Protein AF-A0A0R3R2V9-F1 (afdb_monomer)

Solvent-accessible surface area (backbone atoms only — not comparable to full-atom values): 32452 Å² total; per-residue (Å²): 130,62,84,81,76,45,90,43,49,65,61,46,53,52,48,52,50,51,49,52,53,51,49,54,54,50,53,54,32,54,76,69,69,54,82,65,59,82,76,90,68,92,75,73,75,69,51,80,73,51,48,57,54,52,48,52,54,52,50,53,51,50,50,53,50,53,50,48,53,53,50,52,52,50,51,50,53,52,46,53,54,47,51,51,50,46,53,44,50,54,53,51,55,63,58,67,39,72,75,44,55,52,50,55,49,46,69,74,56,69,76,78,72,93,76,80,95,65,68,68,64,60,55,58,65,60,57,72,78,58,92,70,92,81,94,82,87,69,77,73,64,64,62,56,73,53,74,74,41,65,49,38,32,41,31,49,50,89,49,46,67,57,50,55,52,48,50,43,72,76,53,42,90,56,51,51,77,49,76,45,85,48,80,65,84,84,46,89,90,46,72,87,57,78,60,35,24,34,37,39,37,39,41,72,57,71,72,54,51,56,51,52,53,52,54,39,50,74,69,69,31,51,71,54,90,73,82,68,59,76,68,58,51,54,55,50,47,55,54,45,51,53,52,49,53,50,50,51,52,50,52,52,50,52,50,51,52,50,52,53,51,45,52,59,46,32,67,46,46,55,58,50,50,54,33,50,53,49,49,46,52,51,44,56,52,59,58,70,37,46,70,43,96,84,68,80,50,78,48,73,92,78,93,70,62,80,89,50,47,65,62,51,48,54,51,48,52,56,49,27,60,69,30,48,84,69,80,41,85,77,86,89,80,90,78,90,71,90,70,85,66,82,70,83,80,95,63,50,88,74,50,42,47,45,40,50,59,47,47,70,77,51,76,72,59,71,92,52,80,73,62,36,81,54,46,63,52,54,50,28,45,55,49,6,68,76,51,39,26,26,47,64,13,49,52,41,26,52,56,22,48,50,56,63,76,40,52,93,75,64,82,68,88,50,71,70,60,38,52,52,61,63,39,29,71,56,43,31,45,26,10,53,34,3,29,53,36,0,47,41,58,27,27,42,81,93,40,52,66,77,85,84,61,66,40,63,52,82,74,70,61,67,76,69,63,70,71,52,66,91,88,66,90,75,91,80,82,76,54,67,86,68,18,42,43,75,88,75,40,74,53,93,70,43,46,53,40,65,48,76,77,41,87,68,32,61,68,54,51,51,55,51,51,55,53,51,53,52,53,54,50,52,53,53,53,54,50,51,52,51,53,52,51,53,46,50,53,52,53,53,52,49,52,52,53,54,57,54,62,73,75,109

Secondary structure (DSSP, 8-state):
--GGGSTTHHHHHHHHHHHHHHHHHHHHHHHTT---PPP-S-PPPPPHHHHHHHHHHHHHHHHHHHHHHHHHHHHHHHHHHHHHHHHHHHHHHHHTSHHHHHHHHHHHHTT-S--SSSHHHHHHHHTTSS-------STTTTTTSSSSSEEEEEEEHHHHHHHHHHHHHHHGGGEEEEEEEE--TT-TTSTTSPPEEEEEEEESSHHHHHHHHHHHHHTTPEEE---S-HHHHHHHHHHHHHHHHHHHHHHHHHHHHHHHHHHHHHHHHHHHHHHHHHHHHHHHHHTTSEEPTTSS-EE------GGGHHHHHHHHHHHHHHHHTTT-----------SPPPP-----TTHHHHHHHHHHH-PPPTTPPPSHHHHHHHHHHHHHHHT--HHHHHHHHHHHHHHHHTTTT----SHHHHHHHHTHHHHHHHHHHHHHHHHHHT-BTTB---SS--SB---S-HHHHHTS-TT--------HHHHB-TTT-S-SSSS-THHHH-TTHHHHHHHHHHHHHHHHHHHHHHHHHHHHHHHHHHHHHHHHHHHHHT--

Foldseek 3Di:
DPLVPFDLVVVLVVLVVLVVLLVVLVVVLVVVVNDQDADPDDFDADDPVVSVVLVVVSVVLSVLLVVLVVVLVVLLVVLVVLVQVLVQLVVVLVCPPPVNVVVVVCLLVVPPPDDDDDVVVVVVVVVVVDDDDDDDPDPLPVVLPPQAFKWKWKAFPVCVVVLVVVLCVPVPSQKDKDKAWDDPPPDPSCPPPGTMIMMMMGGPDDVSVVVSVVSCVVRVIGIDRDRDDSVVSVVVSVVSVVVSVVSVVVSVVSVVVSVVSSNVCSHCSNVSVVNSVSSSVVSVQQSQWDADPVNPDTHDDDDDDPVCVVVVVVVQVVVQVVCVVVVDHDDDDDDDDPDFGADDDDDDLLLVLLQVVQPVVHGDGPPADDCSVVCLQLVLLVLLLVLQALAVLQVLLVVLVVLVVCVVPDDDPDPVVVVCSSCSSSSNSNSVNSNVSNQQQQHHPLAHDQDPHAQFDDQDDPVVVVPDDPPDDDQDDDDCVRGGNPPVDHDPGHHGRVLSVHPCNCVVVVVVSVVVVVVSVVVVVVVVVVSVVVRVVVVVVVVVVVVVVVVD

Nearest PDB structures (foldseek):
  6xbw-assembly1_a  TM=8.983E-01  e=9.055E-33  Bos taurus
  7uzi-assembly1_a  TM=8.708E-01  e=1.058E-32  Rattus norvegicus
  7tap-assembly1_A  TM=7.028E-01  e=4.493E-29  Saccharomyces cerevisiae
  8eas-assembly1_a  TM=6.830E-01  e=5.250E-29  Saccharomyces cerevisiae
  8eau-assembly1_a  TM=6.885E-01  e=1.181E-27  Saccharomyces cerevisiae

Sequence (552 aa):
MSSLQRRFVGDLKRCDLLAQKLKFIEEQILADSIPIPRLNEFVPAPRPSEMNTLETEIEEIEEQLLENNKNMKNLMNNYAQLNECMQCINKVQQLLTDGQRQQARQSLLGMENPTSGIGAIRRKLTNVMIGRKDSIIPDRMSSIFSGENFVAGIVERCHSTALERLLWRTCGLNVFVRTVTIDFSEDPLLNDITPKDVFMVFFSGAVLGLRVRKICKCYQAKIYDYKDPANNRVLHVTSLFGRVAEIKSIIEETRKYRNTLLRAAAFKAHEWDIKLQKMTAIFMVMNMCNVDITQRYLIAECWIPTADIIRVRKNFDKTGMLAQEKNGYVFLCQIETNKVPPTYFRVNKFTKIFQSIVNSYSIATYREINPAPWTMITFPFLFAVMFGDAGHGLIMFFVALAFILFENKIKIDDEIMGSFYCGRYIILLMGLFSIYTGFIYNDFYSRSMNLFGSSWYNPYKSSLLELTPVDMQFDLILPPQYAYDRDKGPYVFGLDPVWNLAENRLTFTNSMKMKASIVFGIIQMTFGVILSLMNYLFVSVLLVVISFQKKQ

Structure (mmCIF, N/CA/C/O backbone):
data_AF-A0A0R3R2V9-F1
#
_entry.id   AF-A0A0R3R2V9-F1
#
loop_
_atom_site.group_PDB
_atom_site.id
_atom_site.type_symbol
_atom_site.label_atom_id
_atom_site.label_alt_id
_atom_site.label_comp_id
_atom_site.label_asym_id
_atom_site.label_entity_id
_atom_site.label_seq_id
_atom_site.pdbx_PDB_ins_code
_atom_site.Cartn_x
_atom_site.Cartn_y
_atom_site.Cartn_z
_atom_site.occupancy
_atom_site.B_iso_or_equiv
_atom_site.auth_seq_id
_atom_site.auth_comp_id
_atom_site.auth_asym_id
_atom_site.auth_atom_id
_atom_site.pdbx_PDB_model_num
ATOM 1 N N . MET A 1 1 ? 17.835 -20.955 20.174 1.00 51.53 1 MET A N 1
ATOM 2 C CA . MET A 1 1 ? 16.932 -20.479 21.245 1.00 51.53 1 MET A CA 1
ATOM 3 C C . MET A 1 1 ? 15.530 -20.372 20.679 1.00 51.53 1 MET A C 1
ATOM 5 O O . MET A 1 1 ? 15.382 -19.801 19.602 1.00 51.53 1 MET A O 1
ATOM 9 N N . SER A 1 2 ? 14.536 -20.943 21.362 1.00 60.84 2 SER A N 1
ATOM 10 C CA . SER A 1 2 ? 13.123 -20.785 20.987 1.00 60.84 2 SER A CA 1
ATOM 11 C C . SER A 1 2 ? 12.747 -19.295 20.987 1.00 60.84 2 SER A C 1
ATOM 13 O O . SER A 1 2 ? 13.273 -18.535 21.803 1.00 60.84 2 SER A O 1
ATOM 15 N N . SER A 1 3 ? 11.864 -18.859 20.082 1.00 62.09 3 SER A N 1
ATOM 16 C CA . SER A 1 3 ? 11.420 -17.457 19.963 1.00 62.09 3 SER A CA 1
ATOM 17 C C . SER A 1 3 ? 10.875 -16.884 21.278 1.00 62.09 3 SER A C 1
ATOM 19 O O . SER A 1 3 ? 10.997 -15.687 21.509 1.00 62.09 3 SER A O 1
ATOM 21 N N . LEU A 1 4 ? 10.353 -17.743 22.161 1.00 65.06 4 LEU A N 1
ATOM 22 C CA . LEU A 1 4 ? 9.790 -17.394 23.470 1.00 65.06 4 LEU A CA 1
ATOM 23 C C . LEU A 1 4 ? 10.829 -17.231 24.593 1.00 65.06 4 LEU A C 1
ATOM 25 O O . LEU A 1 4 ? 10.507 -16.660 25.627 1.00 65.06 4 LEU A O 1
ATOM 29 N N . GLN A 1 5 ? 12.058 -17.726 24.416 1.00 73.00 5 GLN A N 1
ATOM 30 C CA . GLN A 1 5 ? 13.110 -17.680 25.448 1.00 73.00 5 GLN A CA 1
ATOM 31 C C . GLN A 1 5 ? 13.944 -16.395 25.403 1.00 73.00 5 GLN A C 1
ATOM 33 O O . GLN A 1 5 ? 14.889 -16.239 26.174 1.00 73.00 5 GLN A O 1
ATOM 38 N N . ARG A 1 6 ? 13.648 -15.488 24.469 1.00 78.19 6 ARG A N 1
ATOM 39 C CA . ARG A 1 6 ? 14.423 -14.263 24.306 1.00 78.19 6 ARG A CA 1
ATOM 40 C C . ARG A 1 6 ? 13.959 -13.176 25.284 1.00 78.19 6 ARG A C 1
ATOM 42 O O . ARG A 1 6 ? 12.784 -13.092 25.629 1.00 78.19 6 ARG A O 1
ATOM 49 N N . ARG A 1 7 ? 14.893 -12.319 25.707 1.00 79.25 7 ARG A N 1
ATOM 50 C CA . ARG A 1 7 ? 14.717 -11.362 26.816 1.00 79.25 7 ARG A CA 1
ATOM 51 C C . ARG A 1 7 ? 13.578 -10.354 26.610 1.00 79.25 7 ARG A C 1
ATOM 53 O O . ARG A 1 7 ? 12.841 -10.089 27.549 1.00 79.25 7 ARG A O 1
ATOM 60 N N . PHE A 1 8 ? 13.419 -9.821 25.398 1.00 83.88 8 PHE A N 1
ATOM 61 C CA . PHE A 1 8 ? 12.494 -8.712 25.102 1.00 83.88 8 PHE A CA 1
ATOM 62 C C . PHE A 1 8 ? 11.104 -9.163 24.619 1.00 83.88 8 PHE A C 1
ATOM 64 O O . PHE A 1 8 ? 10.325 -8.364 24.107 1.00 83.88 8 PHE A O 1
ATOM 71 N N . VAL A 1 9 ? 10.764 -10.448 24.763 1.00 86.56 9 VAL A N 1
ATOM 72 C CA . VAL A 1 9 ? 9.454 -10.976 24.336 1.00 86.56 9 VAL A CA 1
ATOM 73 C C . VAL A 1 9 ? 8.310 -10.409 25.183 1.00 86.56 9 VAL A C 1
ATOM 75 O O . VAL A 1 9 ? 7.215 -10.214 24.664 1.00 86.56 9 VAL A O 1
ATOM 78 N N . GLY A 1 10 ? 8.552 -10.125 26.468 1.00 87.25 10 GLY A N 1
ATOM 79 C CA . GLY A 1 10 ? 7.560 -9.488 27.342 1.00 87.25 10 GLY A CA 1
ATOM 80 C C . GLY A 1 10 ? 7.179 -8.087 26.860 1.00 87.25 10 GLY A C 1
ATOM 81 O O . GLY A 1 10 ? 5.995 -7.793 26.720 1.00 87.25 10 GLY A O 1
ATOM 82 N N . ASP A 1 11 ? 8.178 -7.272 26.517 1.00 87.06 11 ASP A N 1
ATOM 83 C CA . ASP A 1 11 ? 7.966 -5.911 26.011 1.00 87.06 11 ASP A CA 1
ATOM 84 C C . ASP A 1 11 ? 7.275 -5.911 24.642 1.00 87.06 11 ASP A C 1
ATOM 86 O O . ASP A 1 11 ? 6.386 -5.100 24.404 1.00 87.06 11 ASP A O 1
ATOM 90 N N . LEU A 1 12 ? 7.610 -6.867 23.765 1.00 88.75 12 LEU A N 1
ATOM 91 C CA . LEU A 1 12 ? 6.910 -7.043 22.487 1.00 88.75 12 LEU A CA 1
ATOM 92 C C . LEU A 1 12 ? 5.427 -7.366 22.688 1.00 88.75 12 LEU A C 1
ATOM 94 O O . LEU A 1 12 ? 4.582 -6.724 22.077 1.00 88.75 12 LEU A O 1
ATOM 98 N N . LYS A 1 13 ? 5.100 -8.295 23.597 1.00 90.00 13 LYS A N 1
ATOM 99 C CA . LYS A 1 13 ? 3.700 -8.600 23.934 1.00 90.00 13 LYS A CA 1
ATOM 100 C C . LYS A 1 13 ? 2.969 -7.382 24.495 1.00 90.00 13 LYS A C 1
ATOM 102 O O . LYS A 1 13 ? 1.797 -7.191 24.197 1.00 90.00 13 LYS A O 1
ATOM 107 N N . ARG A 1 14 ? 3.653 -6.562 25.296 1.00 90.06 14 ARG A N 1
ATOM 108 C CA . ARG A 1 14 ? 3.109 -5.312 25.841 1.00 90.06 14 ARG A CA 1
ATOM 109 C C . ARG A 1 14 ? 2.791 -4.316 24.719 1.00 90.06 14 ARG A C 1
ATOM 111 O O . ARG A 1 14 ? 1.685 -3.791 24.678 1.00 90.06 14 ARG A O 1
ATOM 118 N N . CYS A 1 15 ? 3.696 -4.138 23.754 1.00 89.75 15 CYS A N 1
ATOM 119 C CA . CYS A 1 15 ? 3.435 -3.333 22.557 1.00 89.75 15 CYS A CA 1
ATOM 120 C C . CYS A 1 15 ? 2.282 -3.891 21.704 1.00 89.75 15 CYS A C 1
ATOM 122 O O . CYS A 1 15 ? 1.448 -3.118 21.241 1.00 89.75 15 CYS A O 1
ATOM 124 N N . ASP A 1 16 ? 2.193 -5.213 21.532 1.00 90.69 16 ASP A N 1
ATOM 125 C CA . ASP A 1 16 ? 1.102 -5.848 20.782 1.00 90.69 16 ASP A CA 1
ATOM 126 C C . ASP A 1 16 ? -0.261 -5.633 21.462 1.00 90.69 16 ASP A C 1
ATOM 128 O O . ASP A 1 16 ? -1.253 -5.363 20.784 1.00 90.69 16 ASP A O 1
ATOM 132 N N . LEU A 1 17 ? -0.320 -5.705 22.798 1.00 92.25 17 LEU A N 1
ATOM 133 C CA . LEU A 1 17 ? -1.529 -5.390 23.565 1.00 92.25 17 LEU A CA 1
ATOM 134 C C . LEU A 1 17 ? -1.930 -3.923 23.388 1.00 92.25 17 LEU A C 1
ATOM 136 O O . LEU A 1 17 ? -3.086 -3.645 23.083 1.00 92.25 17 LEU A O 1
ATOM 140 N N . LEU A 1 18 ? -0.981 -2.990 23.492 1.00 91.75 18 LEU A N 1
ATOM 141 C CA . LEU A 1 18 ? -1.240 -1.572 23.221 1.00 91.75 18 LEU A CA 1
ATOM 142 C C . LEU A 1 18 ? -1.734 -1.339 21.788 1.00 91.75 18 LEU A C 1
ATOM 144 O O . LEU A 1 18 ? -2.620 -0.516 21.576 1.00 91.75 18 LEU A O 1
ATOM 148 N N . ALA A 1 19 ? -1.225 -2.094 20.811 1.00 91.62 19 ALA A N 1
ATOM 149 C CA . ALA A 1 19 ? -1.666 -1.992 19.421 1.00 91.62 19 ALA A CA 1
ATOM 150 C C . ALA A 1 19 ? -3.114 -2.467 19.256 1.00 91.62 19 ALA A C 1
ATOM 152 O O . ALA A 1 19 ? -3.874 -1.876 18.494 1.00 91.62 19 ALA A O 1
ATOM 153 N N . GLN A 1 20 ? -3.516 -3.518 19.977 1.00 93.44 20 GLN A N 1
ATOM 154 C CA . GLN A 1 20 ? -4.905 -3.985 19.995 1.00 93.44 20 GLN A CA 1
ATOM 155 C C . GLN A 1 20 ? -5.839 -2.951 20.631 1.00 93.44 20 GLN A C 1
ATOM 157 O O . GLN A 1 20 ? -6.893 -2.663 20.066 1.00 93.44 20 GLN A O 1
ATOM 162 N N . LYS A 1 21 ? -5.430 -2.346 21.753 1.00 93.31 21 LYS A N 1
ATOM 163 C CA . LYS A 1 21 ? -6.182 -1.271 22.421 1.00 93.31 21 LYS A CA 1
ATOM 164 C C . LYS A 1 21 ? -6.343 -0.049 21.518 1.00 93.31 21 LYS A C 1
ATOM 166 O O . LYS A 1 21 ? -7.442 0.480 21.377 1.00 93.31 21 LYS A O 1
ATOM 171 N N . LEU A 1 22 ? -5.269 0.358 20.840 1.00 92.62 22 LEU A N 1
ATOM 172 C CA . LEU A 1 22 ? -5.303 1.477 19.901 1.00 92.62 22 LEU A CA 1
ATOM 173 C C . LEU A 1 22 ? -6.225 1.193 18.708 1.00 92.62 22 LEU A C 1
ATOM 175 O O . LEU A 1 22 ? -7.034 2.048 18.362 1.00 92.62 22 LEU A O 1
ATOM 179 N N . LYS A 1 23 ? -6.179 -0.020 18.140 1.00 92.19 23 LYS A N 1
ATOM 180 C CA . LYS A 1 23 ? -7.109 -0.441 17.077 1.00 92.19 23 LYS A CA 1
ATOM 181 C C . LYS A 1 23 ? -8.566 -0.377 17.523 1.00 92.19 23 LYS A C 1
ATOM 183 O O . LYS A 1 23 ? -9.397 0.124 16.777 1.00 92.19 23 LYS A O 1
ATOM 188 N N . PHE A 1 24 ? -8.872 -0.827 18.740 1.00 93.19 24 PHE A N 1
ATOM 189 C CA . PHE A 1 24 ? -10.219 -0.700 19.297 1.00 93.19 24 PHE A CA 1
ATOM 190 C C . PHE A 1 24 ? -10.663 0.771 19.375 1.00 93.19 24 PHE A C 1
ATOM 192 O O . PHE A 1 24 ? -11.779 1.099 18.975 1.00 93.19 24 PHE A O 1
ATOM 199 N N . ILE A 1 25 ? -9.790 1.674 19.832 1.00 91.31 25 ILE A N 1
ATOM 200 C CA . ILE A 1 25 ? -10.078 3.117 19.875 1.00 91.31 25 ILE A CA 1
ATOM 201 C C . ILE A 1 25 ? -10.309 3.671 18.458 1.00 91.31 25 ILE A C 1
ATOM 203 O O . ILE A 1 25 ? -11.273 4.405 18.242 1.00 91.31 25 ILE A O 1
ATOM 207 N N . GLU A 1 26 ? -9.479 3.302 17.480 1.00 90.62 26 GLU A N 1
ATOM 208 C CA . GLU A 1 26 ? -9.640 3.715 16.079 1.00 90.62 26 GLU A CA 1
ATOM 209 C C . GLU A 1 26 ? -10.959 3.222 15.471 1.00 90.62 26 GLU A C 1
ATOM 211 O O . GLU A 1 26 ? -11.661 3.999 14.823 1.00 90.62 26 GLU A O 1
ATOM 216 N N . GLU A 1 27 ? -11.351 1.972 15.730 1.00 91.06 27 GLU A N 1
ATOM 217 C CA . GLU A 1 27 ? -12.641 1.420 15.304 1.00 91.06 27 GLU A CA 1
ATOM 218 C C . GLU A 1 27 ? -13.821 2.219 15.882 1.00 91.06 27 GLU A C 1
ATOM 220 O O . GLU A 1 27 ? -14.777 2.512 15.162 1.00 91.06 27 GLU A O 1
ATOM 225 N N . GLN A 1 28 ? -13.745 2.639 17.151 1.00 89.25 28 GLN A N 1
ATOM 226 C CA . GLN A 1 28 ? -14.772 3.485 17.777 1.00 89.25 28 GLN A CA 1
ATOM 227 C C . GLN A 1 28 ? -14.829 4.894 17.164 1.00 89.25 28 GLN A C 1
ATOM 229 O O . GLN A 1 28 ? -15.915 5.444 16.977 1.00 89.25 28 GLN A O 1
ATOM 234 N N . ILE A 1 29 ? -13.678 5.481 16.826 1.00 89.19 29 ILE A N 1
ATOM 235 C CA . ILE A 1 29 ? -13.594 6.796 16.171 1.00 89.19 29 ILE A CA 1
ATOM 236 C C . ILE A 1 29 ? -14.201 6.733 14.761 1.00 89.19 29 ILE A C 1
ATOM 238 O O . ILE A 1 29 ? -14.959 7.627 14.369 1.00 89.19 29 ILE A O 1
ATOM 242 N N . LEU A 1 30 ? -13.899 5.666 14.014 1.00 87.12 30 LEU A N 1
ATOM 243 C CA . LEU A 1 30 ? -14.430 5.435 12.670 1.00 87.12 30 LEU A CA 1
ATOM 244 C C . LEU A 1 30 ? -15.937 5.165 12.689 1.00 87.12 30 LEU A C 1
ATOM 246 O O . LEU A 1 30 ? -16.649 5.696 11.836 1.00 87.12 30 LEU A O 1
ATOM 250 N N . ALA A 1 31 ? -16.438 4.418 13.678 1.00 87.44 31 ALA A N 1
ATOM 251 C CA . ALA A 1 31 ? -17.873 4.186 13.860 1.00 87.44 31 ALA A CA 1
ATOM 252 C C . ALA A 1 31 ? -18.663 5.498 14.032 1.00 87.44 31 ALA A C 1
ATOM 254 O O . ALA A 1 31 ? -19.779 5.624 13.532 1.00 87.44 31 ALA A O 1
ATOM 255 N N . ASP A 1 32 ? -18.059 6.503 14.670 1.00 84.69 32 ASP A N 1
ATOM 256 C CA . ASP A 1 32 ? -18.638 7.835 14.865 1.00 84.69 32 ASP A CA 1
ATOM 257 C C . ASP A 1 32 ? -18.359 8.818 13.709 1.00 84.69 32 ASP A C 1
ATOM 259 O O . ASP A 1 32 ? -18.747 9.987 13.783 1.00 84.69 32 ASP A O 1
ATOM 263 N N . SER A 1 33 ? -17.702 8.368 12.632 1.00 85.38 33 SER A N 1
ATOM 264 C CA . SER A 1 33 ? -17.323 9.196 11.473 1.00 85.38 33 SER A CA 1
ATOM 265 C C . SER A 1 33 ? -16.484 10.435 11.835 1.00 85.38 33 SER A C 1
ATOM 267 O O . SER A 1 33 ? -16.573 11.476 11.178 1.00 85.38 33 SER A O 1
ATOM 269 N N . ILE A 1 34 ? -15.659 10.349 12.885 1.00 84.88 34 ILE A N 1
ATOM 270 C CA . ILE A 1 34 ? -14.753 11.433 13.284 1.00 84.88 34 ILE A CA 1
ATOM 271 C C . ILE A 1 34 ? -13.453 11.311 12.467 1.00 84.88 34 ILE A C 1
ATOM 273 O O . ILE A 1 34 ? -12.809 10.262 12.497 1.00 84.88 34 ILE A O 1
ATOM 277 N N . PRO A 1 35 ? -13.021 12.358 11.738 1.00 81.12 35 PRO A N 1
ATOM 278 C CA . PRO A 1 35 ? -11.800 12.286 10.947 1.00 81.12 35 PRO A CA 1
ATOM 279 C C . PRO A 1 35 ? -10.560 12.296 11.848 1.00 81.12 35 PRO A C 1
ATOM 281 O O . PRO A 1 35 ? -10.396 13.186 12.683 1.00 81.12 35 PRO A O 1
ATOM 284 N N . ILE A 1 36 ? -9.653 11.342 11.630 1.00 82.38 36 ILE A N 1
ATOM 285 C CA . ILE A 1 36 ? -8.344 11.301 12.292 1.00 82.38 36 ILE A CA 1
ATOM 286 C C . ILE A 1 36 ? -7.379 12.218 11.516 1.00 82.38 36 ILE A C 1
ATOM 288 O O . ILE A 1 36 ? -7.088 11.943 10.343 1.00 82.38 36 ILE A O 1
ATOM 292 N N . PRO A 1 37 ? -6.881 13.318 12.113 1.00 81.06 37 PRO A N 1
ATOM 293 C CA . PRO A 1 37 ? -5.904 14.180 11.460 1.00 81.06 37 PRO A CA 1
ATOM 294 C C . PRO A 1 37 ? -4.582 13.428 11.265 1.00 81.06 37 PRO A C 1
ATOM 296 O O . PRO A 1 37 ? -4.027 12.854 12.200 1.00 81.06 37 PRO A O 1
ATOM 299 N N . ARG A 1 38 ? -4.048 13.440 10.038 1.00 75.44 38 ARG A N 1
ATOM 300 C CA . ARG A 1 38 ? -2.728 12.856 9.759 1.00 75.44 38 ARG A CA 1
ATOM 301 C C . ARG A 1 38 ? -1.635 13.856 10.111 1.00 75.44 38 ARG A C 1
ATOM 303 O O . ARG A 1 38 ? -1.606 14.959 9.565 1.00 75.44 38 ARG A O 1
ATOM 310 N N . LEU A 1 39 ? -0.716 13.445 10.976 1.00 76.00 39 LEU A N 1
ATOM 311 C CA . LEU A 1 39 ? 0.498 14.200 11.272 1.00 76.00 39 LEU A CA 1
ATOM 312 C C . LEU A 1 39 ? 1.531 13.933 10.173 1.00 76.00 39 LEU A C 1
ATOM 314 O O . LEU A 1 39 ? 1.942 12.794 9.967 1.00 76.00 39 LEU A O 1
ATOM 318 N N . ASN A 1 40 ? 1.963 14.990 9.483 1.00 69.75 40 ASN A N 1
ATOM 319 C CA . ASN A 1 40 ? 3.054 14.923 8.501 1.00 69.75 40 ASN A CA 1
ATOM 320 C C . ASN A 1 40 ? 4.431 15.219 9.126 1.00 69.75 40 ASN A C 1
ATOM 322 O O . ASN A 1 40 ? 5.445 15.211 8.427 1.00 69.75 40 ASN A O 1
ATOM 326 N N . GLU A 1 41 ? 4.474 15.517 10.425 1.00 79.19 41 GLU A N 1
ATOM 327 C CA . GLU A 1 41 ? 5.692 15.891 11.138 1.00 79.19 41 GLU A CA 1
ATOM 328 C C . GLU A 1 41 ? 6.480 14.671 11.628 1.00 79.19 41 GLU A C 1
ATOM 330 O O . GLU A 1 41 ? 5.949 13.581 11.852 1.00 79.19 41 GLU A O 1
ATOM 335 N N . PHE A 1 42 ? 7.790 14.855 11.800 1.00 80.69 42 PHE A N 1
ATOM 336 C CA . PHE A 1 42 ? 8.658 13.808 12.320 1.00 80.69 42 PHE A CA 1
ATOM 337 C C . PHE A 1 42 ? 8.430 13.618 13.825 1.00 80.69 42 PHE A C 1
ATOM 339 O O . PHE A 1 42 ? 8.859 14.433 14.636 1.00 80.69 42 PHE A O 1
ATOM 346 N N . VAL A 1 43 ? 7.823 12.493 14.199 1.00 84.38 43 VAL A N 1
ATOM 347 C CA . VAL A 1 43 ? 7.660 12.101 15.608 1.00 84.38 43 VAL A CA 1
ATOM 348 C C . VAL A 1 43 ? 8.925 11.377 16.094 1.00 84.38 43 VAL A C 1
ATOM 350 O O . VAL A 1 43 ? 9.307 10.380 15.476 1.00 84.38 43 VAL A O 1
ATOM 353 N N . PRO A 1 44 ? 9.613 11.804 17.166 1.00 83.50 44 PRO A N 1
ATOM 354 C CA . PRO A 1 44 ? 10.766 11.075 17.699 1.00 83.50 44 PRO A CA 1
ATOM 355 C C . PRO A 1 44 ? 10.359 9.714 18.292 1.00 83.50 44 PRO A C 1
ATOM 357 O O . PRO A 1 44 ? 9.207 9.498 18.661 1.00 83.50 44 PRO A O 1
ATOM 360 N N . ALA A 1 45 ? 11.302 8.768 18.361 1.00 82.38 45 ALA A N 1
ATOM 361 C CA . ALA A 1 45 ? 11.048 7.485 19.018 1.00 82.38 45 ALA A CA 1
ATOM 362 C C . ALA A 1 45 ? 10.888 7.689 20.540 1.00 82.38 45 ALA A C 1
ATOM 364 O O . ALA A 1 45 ? 11.691 8.430 21.117 1.00 82.38 45 ALA A O 1
ATOM 365 N N . PRO A 1 46 ? 9.892 7.046 21.180 1.00 84.38 46 PRO A N 1
ATOM 366 C CA . PRO A 1 46 ? 9.632 7.237 22.600 1.00 84.38 46 PRO A CA 1
ATOM 367 C C . PRO A 1 46 ? 10.753 6.640 23.455 1.00 84.38 46 PRO A C 1
ATOM 369 O O . PRO A 1 46 ? 11.342 5.607 23.121 1.00 84.38 46 PRO A O 1
ATOM 372 N N . ARG A 1 47 ? 11.048 7.286 24.585 1.00 81.38 47 ARG A N 1
ATOM 373 C CA . ARG A 1 47 ? 11.973 6.744 25.593 1.00 81.38 47 ARG A CA 1
ATOM 374 C C . ARG A 1 47 ? 11.294 5.630 26.407 1.00 81.38 47 ARG A C 1
ATOM 376 O O . ARG A 1 47 ? 10.076 5.648 26.550 1.00 81.38 47 ARG A O 1
ATOM 383 N N . PRO A 1 48 ? 12.044 4.713 27.049 1.00 76.44 48 PRO A N 1
ATOM 384 C CA . PRO A 1 48 ? 11.443 3.666 27.884 1.00 76.44 48 PRO A CA 1
ATOM 385 C C . PRO A 1 48 ? 10.551 4.197 29.016 1.00 76.44 48 PRO A C 1
ATOM 387 O O . PRO A 1 48 ? 9.555 3.575 29.349 1.00 76.44 48 PRO A O 1
ATOM 390 N N . SER A 1 49 ? 10.859 5.364 29.592 1.00 79.44 49 SER A N 1
ATOM 391 C CA . SER A 1 49 ? 9.992 5.997 30.601 1.00 79.44 49 SER A CA 1
ATOM 392 C C . SER A 1 49 ? 8.664 6.479 30.014 1.00 79.44 49 SER A C 1
ATOM 394 O O . SER A 1 49 ? 7.631 6.379 30.668 1.00 79.44 49 SER A O 1
ATOM 396 N N . GLU A 1 50 ? 8.691 6.952 28.768 1.00 83.75 50 GLU A N 1
ATOM 397 C CA . GLU A 1 50 ? 7.507 7.407 28.036 1.00 83.75 50 GLU A CA 1
ATOM 398 C C . GLU A 1 50 ? 6.624 6.224 27.603 1.00 83.75 50 GLU A C 1
ATOM 400 O O . GLU A 1 50 ? 5.448 6.413 27.316 1.00 83.75 50 GLU A O 1
ATOM 405 N N . MET A 1 51 ? 7.151 4.991 27.607 1.00 85.44 51 MET A N 1
ATOM 406 C CA . MET A 1 51 ? 6.346 3.776 27.430 1.00 85.44 51 MET A CA 1
ATOM 407 C C . MET A 1 51 ? 5.228 3.701 28.458 1.00 85.44 51 MET A C 1
ATOM 409 O O . MET A 1 51 ? 4.080 3.460 28.113 1.00 85.44 51 MET A O 1
ATOM 413 N N . ASN A 1 52 ? 5.591 3.881 29.727 1.00 88.31 52 ASN A N 1
ATOM 414 C CA . ASN A 1 52 ? 4.658 3.698 30.824 1.00 88.31 52 ASN A CA 1
ATOM 415 C C . ASN A 1 52 ? 3.599 4.796 30.802 1.00 88.31 52 ASN A C 1
ATOM 417 O O . ASN A 1 52 ? 2.442 4.503 31.053 1.00 88.31 52 ASN A O 1
ATOM 421 N N . THR A 1 53 ? 3.975 6.028 30.447 1.00 90.12 53 THR A N 1
ATOM 422 C CA . THR A 1 53 ? 3.012 7.126 30.306 1.00 90.12 53 THR A CA 1
ATOM 423 C C . THR A 1 53 ? 2.071 6.906 29.122 1.00 90.12 53 THR A C 1
ATOM 425 O O . THR A 1 53 ? 0.875 7.142 29.242 1.00 90.12 53 THR A O 1
ATOM 428 N N . LEU A 1 54 ? 2.590 6.417 27.987 1.00 89.19 54 LEU A N 1
ATOM 429 C CA . LEU A 1 54 ? 1.764 6.068 26.826 1.00 89.19 54 LEU A CA 1
ATOM 430 C C . LEU A 1 54 ? 0.790 4.940 27.152 1.00 89.19 54 LEU A C 1
ATOM 432 O O . LEU A 1 54 ? -0.367 5.005 26.757 1.00 89.19 54 LEU A O 1
ATOM 436 N N . GLU A 1 55 ? 1.251 3.929 27.884 1.00 90.69 55 GLU A N 1
ATOM 437 C CA . GLU A 1 55 ? 0.393 2.853 28.360 1.00 90.69 55 GLU A CA 1
ATOM 438 C C . GLU A 1 55 ? -0.715 3.395 29.248 1.00 90.69 55 GLU A C 1
ATOM 440 O O . GLU A 1 55 ? -1.877 3.201 28.920 1.00 90.69 55 GLU A O 1
ATOM 445 N N . THR A 1 56 ? -0.385 4.163 30.287 1.00 92.25 56 THR A N 1
ATOM 446 C CA . THR A 1 56 ? -1.408 4.726 31.175 1.00 92.25 56 THR A CA 1
ATOM 447 C C . THR A 1 56 ? -2.416 5.597 30.425 1.00 92.25 56 THR A C 1
ATOM 449 O O . THR A 1 56 ? -3.605 5.481 30.687 1.00 92.25 56 THR A O 1
ATOM 452 N N . GLU A 1 57 ? -1.976 6.418 29.461 1.00 91.56 57 GLU A N 1
ATOM 453 C CA . GLU A 1 57 ? -2.885 7.254 28.660 1.00 91.56 57 GLU A CA 1
ATOM 454 C C . GLU A 1 57 ? -3.831 6.412 27.785 1.00 91.56 57 GLU A C 1
ATOM 456 O O . GLU A 1 57 ? -5.024 6.703 27.711 1.00 91.56 57 GLU A O 1
ATOM 461 N N . ILE A 1 58 ? -3.316 5.374 27.115 1.00 91.81 58 ILE A N 1
ATOM 462 C CA . ILE A 1 58 ? -4.126 4.506 26.245 1.00 91.81 58 ILE A CA 1
ATOM 463 C C . ILE A 1 58 ? -5.098 3.666 27.079 1.00 91.81 58 ILE A C 1
ATOM 465 O O . ILE A 1 58 ? -6.261 3.531 26.704 1.00 91.81 58 ILE A O 1
ATOM 469 N N . GLU A 1 59 ? -4.638 3.118 28.205 1.00 93.56 59 GLU A N 1
ATOM 470 C CA . GLU A 1 59 ? -5.463 2.304 29.099 1.00 93.56 59 GLU A CA 1
ATOM 471 C C . GLU A 1 59 ? -6.571 3.117 29.764 1.00 93.56 59 GLU A C 1
ATOM 473 O O . GLU A 1 59 ? -7.710 2.660 29.800 1.00 93.56 59 GLU A O 1
ATOM 478 N N . GLU A 1 60 ? -6.273 4.336 30.218 1.00 93.81 60 GLU A N 1
ATOM 479 C CA . GLU A 1 60 ? -7.269 5.228 30.811 1.00 93.81 60 GLU A CA 1
ATOM 480 C C . GLU A 1 60 ? -8.386 5.558 29.809 1.00 93.81 60 GLU A C 1
ATOM 482 O O . GLU A 1 60 ? -9.570 5.486 30.140 1.00 93.81 60 GLU A O 1
ATOM 487 N N . ILE A 1 61 ? -8.032 5.870 28.559 1.00 92.69 61 ILE A N 1
ATOM 488 C CA . ILE A 1 61 ? -9.019 6.184 27.516 1.00 92.69 61 ILE A CA 1
ATOM 489 C C . ILE A 1 61 ? -9.827 4.945 27.129 1.00 92.69 61 ILE A C 1
ATOM 491 O O . ILE A 1 61 ? -11.041 5.038 26.942 1.00 92.69 61 ILE A O 1
ATOM 495 N N . GLU A 1 62 ? -9.181 3.785 27.007 1.00 93.25 62 GLU A N 1
ATOM 496 C CA . GLU A 1 62 ? -9.866 2.522 26.737 1.00 93.25 62 GLU A CA 1
ATOM 497 C C . GLU A 1 62 ? -10.881 2.197 27.843 1.00 93.25 62 GLU A C 1
ATOM 499 O O . GLU A 1 62 ? -12.041 1.900 27.544 1.00 93.25 62 GLU A O 1
ATOM 504 N N . GLU A 1 63 ? -10.474 2.286 29.110 1.00 94.50 63 GLU A N 1
ATOM 505 C CA . GLU A 1 63 ? -11.336 2.009 30.258 1.00 94.50 63 GLU A CA 1
ATOM 506 C C . GLU A 1 63 ? -12.527 2.973 30.298 1.00 94.50 63 GLU A C 1
ATOM 508 O O . GLU A 1 63 ? -13.673 2.522 30.386 1.00 94.50 63 GLU A O 1
ATOM 513 N N . GLN A 1 64 ? -12.284 4.276 30.106 1.00 93.25 64 GLN A N 1
ATOM 514 C CA . GLN A 1 64 ? -13.339 5.290 30.016 1.00 93.25 64 GLN A CA 1
ATOM 515 C C . GLN A 1 64 ? -14.323 5.002 28.872 1.00 93.25 64 GLN A C 1
ATOM 517 O O . GLN A 1 64 ? -15.536 5.151 29.043 1.00 93.25 64 GLN A O 1
ATOM 522 N N . LEU A 1 65 ? -13.843 4.562 27.704 1.00 91.12 65 LEU A N 1
ATOM 523 C CA . LEU A 1 65 ? -14.705 4.208 26.572 1.00 91.12 65 LEU A CA 1
ATOM 524 C C . LEU A 1 65 ? -15.516 2.935 26.838 1.00 91.12 65 LEU A C 1
ATOM 526 O O . LEU A 1 65 ? -16.708 2.889 26.520 1.00 91.12 65 LEU A O 1
ATOM 530 N N . LEU A 1 66 ? -14.912 1.910 27.442 1.00 92.62 66 LEU A N 1
ATOM 531 C CA . LEU A 1 66 ? -15.602 0.673 27.809 1.00 92.62 66 LEU A CA 1
ATOM 532 C C . LEU A 1 66 ? -16.671 0.918 28.876 1.00 92.62 66 LEU A C 1
ATOM 534 O O . LEU A 1 66 ? -17.776 0.375 28.775 1.00 92.62 66 LEU A O 1
ATOM 538 N N . GLU A 1 67 ? -16.364 1.732 29.883 1.00 93.50 67 GLU A N 1
ATOM 539 C CA . GLU A 1 67 ? -17.316 2.124 30.917 1.00 93.50 67 GLU A CA 1
ATOM 540 C C . GLU A 1 67 ? -18.466 2.939 30.318 1.00 93.50 67 GLU A C 1
ATOM 542 O O . GLU A 1 67 ? -19.634 2.608 30.527 1.00 93.50 67 GLU A O 1
ATOM 547 N N . ASN A 1 68 ? -18.157 3.937 29.487 1.00 91.56 68 ASN A N 1
ATOM 548 C CA . ASN A 1 68 ? -19.163 4.751 28.815 1.00 91.56 68 ASN A CA 1
ATOM 549 C C . ASN A 1 68 ? -20.078 3.895 27.921 1.00 91.56 68 ASN A C 1
ATOM 551 O O . ASN A 1 68 ? -21.298 4.015 27.993 1.00 91.56 68 ASN A O 1
ATOM 555 N N . ASN A 1 69 ? -19.527 2.940 27.167 1.00 90.81 69 ASN A N 1
ATOM 556 C CA . ASN A 1 69 ? -20.319 2.020 26.347 1.00 90.81 69 ASN A CA 1
ATOM 557 C C . ASN A 1 69 ? -21.253 1.130 27.189 1.00 90.81 69 ASN A C 1
ATOM 559 O O . ASN A 1 69 ? -22.418 0.928 26.823 1.00 90.81 69 ASN A O 1
ATOM 563 N N . LYS A 1 70 ? -20.788 0.624 28.340 1.00 92.88 70 LYS A N 1
ATOM 564 C CA . LYS A 1 70 ? -21.631 -0.131 29.287 1.00 92.88 70 LYS A CA 1
ATOM 565 C C . LYS A 1 70 ? -22.737 0.750 29.874 1.00 92.88 70 LYS A C 1
ATOM 567 O O . LYS A 1 70 ? -23.900 0.341 29.885 1.00 92.88 70 LYS A O 1
ATOM 572 N N . ASN A 1 71 ? -22.391 1.960 30.310 1.00 92.19 71 ASN A N 1
ATOM 573 C CA . ASN A 1 71 ? -23.324 2.920 30.895 1.00 92.19 71 ASN A CA 1
ATOM 574 C C . ASN A 1 71 ? -24.381 3.357 29.876 1.00 92.19 71 ASN A C 1
ATOM 576 O O . ASN A 1 71 ? -25.571 3.316 30.179 1.00 92.19 71 ASN A O 1
ATOM 580 N N . MET A 1 72 ? -23.976 3.652 28.640 1.00 90.00 72 MET A N 1
ATOM 581 C CA . MET A 1 72 ? -24.873 3.986 27.535 1.00 90.00 72 MET A CA 1
ATOM 582 C C . MET A 1 72 ? -25.861 2.851 27.252 1.00 90.00 72 MET A C 1
ATOM 584 O O . MET A 1 72 ? -27.059 3.097 27.135 1.00 90.00 72 MET A O 1
ATOM 588 N N . LYS A 1 73 ? -25.402 1.593 27.212 1.00 90.06 73 LYS A N 1
ATOM 589 C CA . LYS A 1 73 ? -26.287 0.434 27.012 1.00 90.06 73 LYS A CA 1
ATOM 590 C C . LYS A 1 73 ? -27.305 0.283 28.147 1.00 90.06 73 LYS A C 1
ATOM 592 O O . LYS A 1 73 ? -28.478 0.015 27.889 1.00 90.06 73 LYS A O 1
ATOM 597 N N . ASN A 1 74 ? -26.881 0.479 29.395 1.00 91.88 74 ASN A N 1
ATOM 598 C CA . ASN A 1 74 ? -27.771 0.425 30.556 1.00 91.88 74 ASN A CA 1
ATOM 599 C C . ASN A 1 74 ? -28.799 1.566 30.543 1.00 91.88 74 ASN A C 1
ATOM 601 O O . ASN A 1 74 ? -29.984 1.321 30.768 1.00 91.88 74 ASN A O 1
ATOM 605 N N . LEU A 1 75 ? -28.373 2.791 30.223 1.00 90.25 75 LEU A N 1
ATOM 606 C CA . LEU A 1 75 ? -29.253 3.953 30.089 1.00 90.25 75 LEU A CA 1
ATOM 607 C C . LEU A 1 75 ? -30.263 3.768 28.956 1.00 90.25 75 LEU A C 1
ATOM 609 O O . LEU A 1 75 ? -31.445 4.016 29.168 1.00 90.25 75 LEU A O 1
ATOM 613 N N . MET A 1 76 ? -29.834 3.260 27.799 1.00 88.44 76 MET A N 1
ATOM 614 C CA . MET A 1 76 ? -30.719 2.946 26.673 1.00 88.44 76 MET A CA 1
ATOM 615 C C . MET A 1 76 ? -31.752 1.877 27.040 1.00 88.44 76 MET A C 1
ATOM 617 O O . MET A 1 76 ? -32.935 2.042 26.750 1.00 88.44 76 MET A O 1
ATOM 621 N N . ASN A 1 77 ? -31.344 0.815 27.743 1.00 88.19 77 ASN A N 1
ATOM 622 C CA . ASN A 1 77 ? -32.269 -0.211 28.227 1.00 88.19 77 ASN A CA 1
ATOM 623 C C . ASN A 1 77 ? -33.287 0.359 29.226 1.00 88.19 77 ASN A C 1
ATOM 625 O O . ASN A 1 77 ? -34.479 0.065 29.126 1.00 88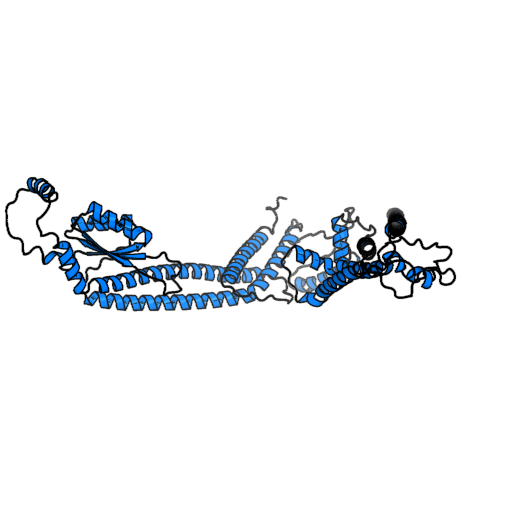.19 77 ASN A O 1
ATOM 629 N N . ASN A 1 78 ? -32.839 1.188 30.171 1.00 89.75 78 ASN A N 1
ATOM 630 C CA . ASN A 1 78 ? -33.713 1.833 31.152 1.00 89.75 78 ASN A CA 1
ATOM 631 C C . ASN A 1 78 ? -34.676 2.822 30.484 1.00 89.75 78 ASN A C 1
ATOM 633 O O . ASN A 1 78 ? -35.866 2.829 30.798 1.00 89.75 78 ASN A O 1
ATOM 637 N N . TYR A 1 79 ? -34.181 3.613 29.532 1.00 88.38 79 TYR A N 1
ATOM 638 C CA . TYR A 1 79 ? -34.977 4.532 28.728 1.00 88.38 79 TYR A CA 1
ATOM 639 C C . TYR A 1 79 ? -36.051 3.785 27.938 1.00 88.38 79 TYR A C 1
ATOM 641 O O . TYR A 1 79 ? -37.224 4.133 28.034 1.00 88.38 79 TYR A O 1
ATOM 649 N N . ALA A 1 80 ? -35.684 2.705 27.241 1.00 84.81 80 ALA A N 1
ATOM 650 C CA . ALA A 1 80 ? -36.627 1.872 26.502 1.00 84.81 80 ALA A CA 1
ATOM 651 C C . ALA A 1 80 ? -37.716 1.293 27.417 1.00 84.81 80 ALA A C 1
ATOM 653 O O . ALA A 1 80 ? -38.898 1.376 27.096 1.00 84.81 80 ALA A O 1
ATOM 654 N N . GLN A 1 81 ? -37.348 0.772 28.593 1.00 85.31 81 GLN A N 1
ATOM 655 C CA . GLN A 1 81 ? -38.309 0.228 29.560 1.00 85.31 81 GLN A CA 1
ATOM 656 C C . GLN A 1 81 ? -39.258 1.288 30.134 1.00 85.31 81 GLN A C 1
ATOM 658 O O . GLN A 1 81 ? -40.442 1.011 30.341 1.00 85.31 81 GLN A O 1
ATOM 663 N N . LEU A 1 82 ? -38.753 2.489 30.418 1.00 85.62 82 LEU A N 1
ATOM 664 C CA . LEU A 1 82 ? -39.562 3.580 30.957 1.00 85.62 82 LEU A CA 1
ATOM 665 C C . LEU A 1 82 ? -40.457 4.203 29.887 1.00 85.62 82 LEU A C 1
ATOM 667 O O . LEU A 1 82 ? -41.615 4.491 30.182 1.00 85.62 82 LEU A O 1
ATOM 671 N N . ASN A 1 83 ? -39.969 4.339 28.652 1.00 84.75 83 ASN A N 1
ATOM 672 C CA . ASN A 1 83 ? -40.767 4.803 27.519 1.00 84.75 83 ASN A CA 1
ATOM 673 C C . ASN A 1 83 ? -41.888 3.797 27.202 1.00 84.75 83 ASN A C 1
ATOM 675 O O . ASN A 1 83 ? -43.049 4.181 27.091 1.00 84.75 83 ASN A O 1
ATOM 679 N N . GLU A 1 84 ? -41.576 2.495 27.185 1.00 82.88 84 GLU A N 1
ATOM 680 C CA . GLU A 1 84 ? -42.565 1.412 27.101 1.00 82.88 84 GLU A CA 1
ATOM 681 C C . GLU A 1 84 ? -43.650 1.552 28.180 1.00 82.88 84 GLU A C 1
ATOM 683 O O . GLU A 1 84 ? -44.844 1.576 27.874 1.00 82.88 84 GLU A O 1
ATOM 688 N N . CYS A 1 85 ? -43.242 1.693 29.444 1.00 82.94 85 CYS A N 1
ATOM 689 C CA . CYS A 1 85 ? -44.161 1.850 30.570 1.00 82.94 85 CYS A CA 1
ATOM 690 C C . CYS A 1 85 ? -45.042 3.101 30.421 1.00 82.94 85 CYS A C 1
ATOM 692 O O . CYS A 1 85 ? -46.261 3.027 30.579 1.00 82.94 85 CYS A O 1
ATOM 694 N N . MET A 1 86 ? -44.443 4.240 30.066 1.00 83.25 86 MET A N 1
ATOM 695 C CA . MET A 1 86 ? -45.138 5.511 29.868 1.00 83.25 86 MET A CA 1
ATOM 696 C C . MET A 1 86 ? -46.200 5.404 28.768 1.00 83.25 86 MET A C 1
ATOM 698 O O . MET A 1 86 ? -47.350 5.795 28.974 1.00 83.25 86 MET A O 1
ATOM 702 N N . GLN A 1 87 ? -45.845 4.835 27.615 1.00 79.69 87 GLN A N 1
ATOM 703 C CA . GLN A 1 87 ? -46.769 4.680 26.493 1.00 79.69 87 GLN A CA 1
ATOM 704 C C . GLN A 1 87 ? -47.881 3.674 26.805 1.00 79.69 87 GLN A C 1
ATOM 706 O O . GLN A 1 87 ? -49.043 3.927 26.480 1.00 79.69 87 GLN A O 1
ATOM 711 N N . CYS A 1 88 ? -47.563 2.591 27.521 1.00 81.62 88 CYS A N 1
ATOM 712 C CA . CYS A 1 88 ? -48.560 1.656 28.031 1.00 81.62 88 CYS A CA 1
ATOM 713 C C . CYS A 1 88 ? -49.583 2.361 28.924 1.00 81.62 88 CYS A C 1
ATOM 715 O O . CYS A 1 88 ? -50.782 2.241 28.682 1.00 81.62 88 CYS A O 1
ATOM 717 N N . ILE A 1 89 ? -49.141 3.164 29.897 1.00 79.44 89 ILE A N 1
ATOM 718 C CA . ILE A 1 89 ? -50.060 3.865 30.805 1.00 79.44 89 ILE A CA 1
ATOM 719 C C . ILE A 1 89 ? -50.891 4.908 30.059 1.00 79.44 89 ILE A C 1
ATOM 721 O O . ILE A 1 89 ? -52.101 4.970 30.270 1.00 79.44 89 ILE A O 1
ATOM 725 N N . ASN A 1 90 ? -50.288 5.680 29.153 1.00 80.06 90 ASN A N 1
ATOM 726 C CA . ASN A 1 90 ? -51.012 6.668 28.350 1.00 80.06 90 ASN A CA 1
ATOM 727 C C . ASN A 1 90 ? -52.117 6.021 27.503 1.00 80.06 90 ASN A C 1
ATOM 729 O O . ASN A 1 90 ? -53.252 6.502 27.490 1.00 80.06 90 ASN A O 1
ATOM 733 N N . LYS A 1 91 ? -51.825 4.898 26.835 1.00 79.12 91 LYS A N 1
ATOM 734 C CA . LYS A 1 91 ? -52.823 4.167 26.039 1.00 79.12 91 LYS A CA 1
ATOM 735 C C . LYS A 1 91 ? -53.868 3.473 26.913 1.00 79.12 91 LYS A C 1
ATOM 737 O O . LYS A 1 91 ? -55.051 3.532 26.592 1.00 79.12 91 LYS A O 1
ATOM 742 N N . VAL A 1 92 ? -53.476 2.882 28.042 1.00 77.56 92 VAL A N 1
ATOM 743 C CA . VAL A 1 92 ? -54.409 2.289 29.018 1.00 77.56 92 VAL A CA 1
ATOM 744 C C . VAL A 1 92 ? -55.348 3.354 29.591 1.00 77.56 92 VAL A C 1
ATOM 746 O O . VAL A 1 92 ? -56.546 3.107 29.713 1.00 77.56 92 VAL A O 1
ATOM 749 N N . GLN A 1 93 ? -54.848 4.559 29.874 1.00 73.88 93 GLN A N 1
ATOM 750 C CA . GLN A 1 93 ? -55.661 5.690 30.318 1.00 73.88 93 GLN A CA 1
ATOM 751 C C . GLN A 1 93 ? -56.672 6.112 29.245 1.00 73.88 93 GLN A C 1
ATOM 753 O O . GLN A 1 93 ? -57.844 6.291 29.570 1.00 73.88 93 GLN A O 1
ATOM 758 N N . GLN A 1 94 ? -56.256 6.206 27.976 1.00 72.25 94 GLN A N 1
ATOM 759 C CA . GLN A 1 94 ? -57.170 6.478 26.857 1.00 72.25 94 GLN A CA 1
ATOM 760 C C . GLN A 1 94 ? -58.275 5.410 26.757 1.00 72.25 94 GLN A C 1
ATOM 762 O O . GLN A 1 94 ? -59.455 5.753 26.657 1.00 72.25 94 GLN A O 1
ATOM 767 N N . LEU A 1 95 ? -57.914 4.126 26.858 1.00 69.12 95 LEU A N 1
ATOM 768 C CA . LEU A 1 95 ? -58.837 2.983 26.794 1.00 69.12 95 LEU A CA 1
ATOM 769 C C . LEU A 1 95 ? -59.811 2.883 27.982 1.00 69.12 95 LEU A C 1
ATOM 771 O O . LEU A 1 95 ? -60.894 2.318 27.845 1.00 69.12 95 LEU A O 1
ATOM 775 N N . LEU A 1 96 ? -59.450 3.417 29.150 1.00 66.12 96 LEU A N 1
ATOM 776 C CA . LEU A 1 96 ? -60.272 3.380 30.368 1.00 66.12 96 LEU A CA 1
ATOM 777 C C . LEU A 1 96 ? -61.343 4.482 30.440 1.00 66.12 96 LEU A C 1
ATOM 779 O O . LEU A 1 96 ? -62.117 4.492 31.401 1.00 66.12 96 LEU A O 1
ATOM 783 N N . THR A 1 97 ? -61.402 5.385 29.457 1.00 62.84 97 THR A N 1
ATOM 784 C CA . THR A 1 97 ? -62.378 6.486 29.399 1.00 62.84 97 THR A CA 1
ATOM 785 C C . THR A 1 97 ? -63.810 5.948 29.211 1.00 62.84 97 THR A C 1
ATOM 787 O O . THR A 1 97 ? -64.025 4.950 28.515 1.00 62.84 97 THR A O 1
ATOM 790 N N . ASP A 1 98 ? -64.806 6.586 29.840 1.00 53.12 98 ASP A N 1
ATOM 791 C CA . ASP A 1 98 ? -66.131 5.997 30.124 1.00 53.12 98 ASP A CA 1
ATOM 792 C C . ASP A 1 98 ? -66.920 5.467 28.909 1.00 53.12 98 ASP A C 1
ATOM 794 O O . ASP A 1 98 ? -67.681 4.504 29.051 1.00 53.12 98 ASP A O 1
ATOM 798 N N . GLY A 1 99 ? -66.677 5.986 27.701 1.00 54.03 99 GLY A N 1
ATOM 799 C CA . GLY A 1 99 ? -67.297 5.483 26.467 1.00 54.03 99 GLY A CA 1
ATOM 800 C C . GLY A 1 99 ? -66.923 4.033 26.112 1.00 54.03 99 GLY A C 1
ATOM 801 O O . GLY A 1 99 ? -67.729 3.305 25.535 1.00 54.03 99 GLY A O 1
ATOM 802 N N . GLN A 1 100 ? -65.734 3.555 26.501 1.00 52.34 100 GLN A N 1
ATOM 803 C CA . GLN A 1 100 ? -65.289 2.188 26.185 1.00 52.34 100 GLN A CA 1
ATOM 804 C C . GLN A 1 100 ? -65.660 1.161 27.258 1.00 52.34 100 GLN A C 1
ATOM 806 O O . GLN A 1 100 ? -65.889 -0.008 26.936 1.00 52.34 100 GLN A O 1
ATOM 811 N N . ARG A 1 101 ? -65.825 1.592 28.516 1.00 54.34 101 ARG A N 1
ATOM 812 C CA . ARG A 1 101 ? -66.430 0.759 29.571 1.00 54.34 101 ARG A CA 1
ATOM 813 C C . ARG A 1 101 ? -67.858 0.359 29.206 1.00 54.34 101 ARG A C 1
ATOM 815 O O . ARG A 1 101 ? -68.264 -0.763 29.491 1.00 54.34 101 ARG A O 1
ATOM 822 N N . GLN A 1 102 ? -68.608 1.248 28.553 1.00 50.41 102 GLN A N 1
ATOM 823 C CA . GLN A 1 102 ? -69.958 0.958 28.063 1.00 50.41 102 GLN A CA 1
ATOM 824 C C . GLN A 1 102 ? -69.963 -0.038 26.893 1.00 50.41 102 GLN A C 1
ATOM 826 O O . GLN A 1 102 ? -70.794 -0.943 26.886 1.00 50.41 102 GLN A O 1
ATOM 831 N N . GLN A 1 103 ? -69.003 0.036 25.965 1.00 53.03 103 GLN A N 1
ATOM 832 C CA . GLN A 1 103 ? -68.852 -0.985 24.918 1.00 53.03 103 GLN A CA 1
ATOM 833 C C . GLN A 1 103 ? -68.456 -2.353 25.484 1.00 53.03 103 GLN A C 1
ATOM 835 O O . GLN A 1 103 ? -69.038 -3.351 25.080 1.00 53.03 103 GLN A O 1
ATOM 840 N N . ALA A 1 104 ? -67.522 -2.411 26.443 1.00 52.34 104 ALA A N 1
ATOM 841 C CA . ALA A 1 104 ? -67.166 -3.659 27.125 1.00 52.34 104 ALA A CA 1
ATOM 842 C C . ALA A 1 104 ? -68.359 -4.257 27.894 1.00 52.34 104 ALA A C 1
ATOM 844 O O . ALA A 1 104 ? -68.529 -5.473 27.922 1.00 52.34 104 ALA A O 1
ATOM 845 N N . ARG A 1 105 ? -69.223 -3.407 28.476 1.00 53.31 105 ARG A N 1
ATOM 846 C CA . ARG A 1 105 ? -70.510 -3.828 29.053 1.00 53.31 105 ARG A CA 1
ATOM 847 C C . ARG A 1 105 ? -71.431 -4.420 27.985 1.00 53.31 105 ARG A C 1
ATOM 849 O O . ARG A 1 105 ? -71.976 -5.492 28.213 1.00 53.31 105 ARG A O 1
ATOM 856 N N . GLN A 1 106 ? -71.566 -3.778 26.825 1.00 50.25 106 GLN A N 1
ATOM 857 C CA . GLN A 1 106 ? -72.433 -4.242 25.735 1.00 50.25 106 GLN A CA 1
ATOM 858 C C . GLN A 1 106 ? -71.952 -5.540 25.072 1.00 50.25 106 GLN A C 1
ATOM 860 O O . GLN A 1 106 ? -72.785 -6.370 24.735 1.00 50.25 106 GLN A O 1
ATOM 865 N N . SER A 1 107 ? -70.647 -5.772 24.913 1.00 54.41 107 SER A N 1
ATOM 866 C CA . SER A 1 107 ? -70.127 -7.016 24.320 1.00 54.41 107 SER A CA 1
ATOM 867 C C . SER A 1 107 ? -70.129 -8.209 25.285 1.00 54.41 107 SER A C 1
ATOM 869 O O . SER A 1 107 ? -70.277 -9.341 24.832 1.00 54.41 107 SER A O 1
ATOM 871 N N . LEU A 1 108 ? -70.032 -7.983 26.603 1.00 52.09 108 LEU A N 1
ATOM 872 C CA . LEU A 1 108 ? -70.253 -9.023 27.625 1.00 52.09 108 LEU A CA 1
ATOM 873 C C . LEU A 1 108 ? -71.743 -9.357 27.826 1.00 52.09 108 LEU A C 1
ATOM 875 O O . LEU A 1 108 ? -72.065 -10.500 28.143 1.00 52.09 108 LEU A O 1
ATOM 879 N N . LEU A 1 109 ? -72.641 -8.382 27.639 1.00 47.75 109 LEU A N 1
ATOM 880 C CA . LEU A 1 109 ? -74.102 -8.542 27.751 1.00 47.75 109 LEU A CA 1
ATOM 881 C C . LEU A 1 109 ? -74.789 -8.935 26.426 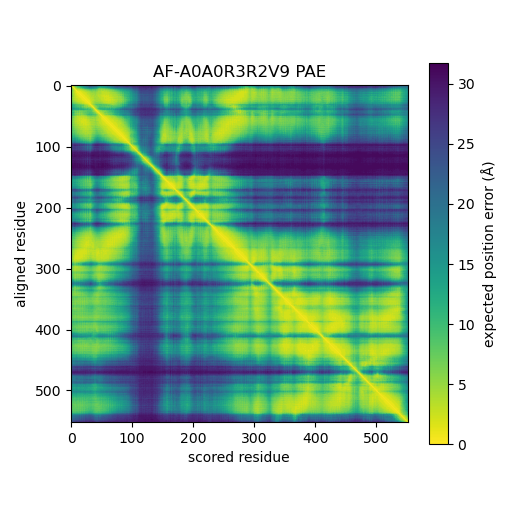1.00 47.75 109 LEU A C 1
ATOM 883 O O . LEU A 1 109 ? -75.906 -9.441 26.432 1.00 47.75 109 LEU A O 1
ATOM 887 N N . GLY A 1 110 ? -74.139 -8.738 25.278 1.00 42.19 110 GLY A N 1
ATOM 888 C CA . GLY A 1 110 ? -74.744 -8.778 23.939 1.00 42.19 110 GLY A CA 1
ATOM 889 C C . GLY A 1 110 ? -75.127 -10.150 23.375 1.00 42.19 110 GLY A C 1
ATOM 890 O O . GLY A 1 110 ? -75.269 -10.281 22.163 1.00 42.19 110 GLY A O 1
ATOM 891 N N . MET A 1 111 ? -75.311 -11.177 24.207 1.00 41.22 111 MET A N 1
ATOM 892 C CA . MET A 1 111 ? -75.799 -12.496 23.771 1.00 41.22 111 MET A CA 1
ATOM 893 C C . MET A 1 111 ? -77.037 -12.958 24.557 1.00 41.22 111 MET A C 1
ATOM 895 O O . MET A 1 111 ? -77.242 -14.154 24.764 1.00 41.22 111 MET A O 1
ATOM 899 N N . GLU A 1 112 ? -77.873 -12.008 24.983 1.00 36.31 112 GLU A N 1
ATOM 900 C CA . GLU A 1 112 ? -79.161 -12.263 25.647 1.00 36.31 112 GLU A CA 1
ATOM 901 C C . GLU A 1 112 ? -80.366 -12.391 24.692 1.00 36.31 112 GLU A C 1
ATOM 903 O O . GLU A 1 112 ? -81.498 -12.471 25.155 1.00 36.31 112 GLU A O 1
ATOM 908 N N . ASN A 1 113 ? -80.163 -12.514 23.373 1.00 33.69 113 ASN A N 1
ATOM 909 C CA . ASN A 1 113 ? -81.248 -12.912 22.464 1.00 33.69 113 ASN A CA 1
ATOM 910 C C . ASN A 1 113 ? -81.226 -14.438 22.240 1.00 33.69 113 ASN A C 1
ATOM 912 O O . ASN A 1 113 ? -80.276 -14.957 21.646 1.00 33.69 113 ASN A O 1
ATOM 916 N N . PRO A 1 114 ? -82.248 -15.194 22.693 1.00 43.19 114 PRO A N 1
ATOM 917 C CA . PRO A 1 114 ? -82.246 -16.644 22.622 1.00 43.19 114 PRO A CA 1
ATOM 918 C C . PRO A 1 114 ? -82.766 -17.091 21.257 1.00 43.19 114 PRO A C 1
ATOM 920 O O . PRO A 1 114 ? -83.954 -17.330 21.092 1.00 43.19 114 PRO A O 1
ATOM 923 N N . THR A 1 115 ? -81.891 -17.263 20.271 1.00 37.97 115 THR A N 1
ATOM 924 C CA . THR A 1 115 ? -82.204 -18.123 19.121 1.00 37.97 115 THR A CA 1
ATOM 925 C C . THR A 1 115 ? -80.960 -18.889 18.676 1.00 37.97 115 THR A C 1
ATOM 927 O O . THR A 1 115 ? -79.870 -18.338 18.581 1.00 37.97 115 THR A O 1
ATOM 930 N N . SER A 1 116 ? -81.146 -20.187 18.410 1.00 42.03 116 SER A N 1
ATOM 931 C CA . SER A 1 116 ? -80.193 -21.168 17.854 1.00 42.03 116 SER A CA 1
ATOM 932 C C . SER A 1 116 ? -79.189 -21.871 18.807 1.00 42.03 116 SER A C 1
ATOM 934 O O . SER A 1 116 ? -77.994 -21.610 18.897 1.00 42.03 116 SER A O 1
ATOM 936 N N . GLY A 1 117 ? -79.692 -22.919 19.467 1.00 45.91 117 GLY A N 1
ATOM 937 C CA . GLY A 1 117 ? -79.337 -24.292 19.069 1.00 45.91 117 GLY A CA 1
ATOM 938 C C . GLY A 1 117 ? -78.177 -25.019 19.756 1.00 45.91 117 GLY A C 1
ATOM 939 O O . GLY A 1 117 ? -78.308 -26.216 19.981 1.00 45.91 117 GLY A O 1
ATOM 940 N N . ILE A 1 118 ? -77.057 -24.378 20.112 1.00 44.47 118 ILE A N 1
ATOM 941 C CA . ILE A 1 118 ? -75.849 -25.153 20.515 1.00 44.47 118 ILE A CA 1
ATOM 942 C C . ILE A 1 118 ? -75.261 -24.732 21.880 1.00 44.47 118 ILE A C 1
ATOM 944 O O . ILE A 1 118 ? -74.621 -25.531 22.565 1.00 44.47 118 ILE A O 1
ATOM 948 N N . GLY A 1 119 ? -75.557 -23.522 22.371 1.00 41.19 119 GLY A N 1
ATOM 949 C CA . GLY A 1 119 ? -75.041 -23.026 23.661 1.00 41.19 119 GLY A CA 1
ATOM 950 C C . GLY A 1 119 ? -75.762 -23.545 24.918 1.00 41.19 119 GLY A C 1
ATOM 951 O O . GLY A 1 119 ? -75.164 -23.614 25.994 1.00 41.19 119 GLY A O 1
ATOM 952 N N . ALA A 1 120 ? -77.033 -23.943 24.806 1.00 41.16 120 ALA A N 1
ATOM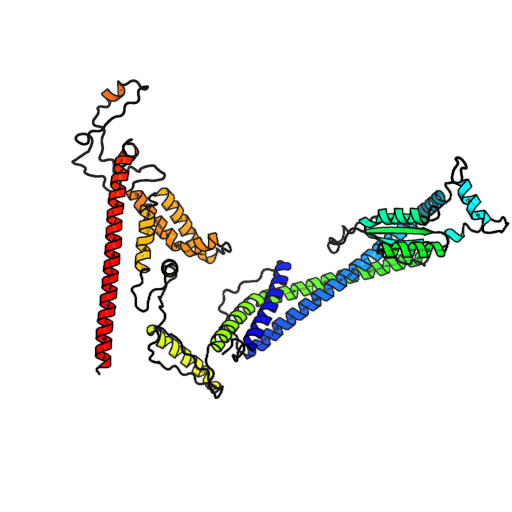 953 C CA . ALA A 1 120 ? -77.853 -24.355 25.953 1.00 41.16 120 ALA A CA 1
ATOM 954 C C . ALA A 1 120 ? -77.475 -25.744 26.506 1.00 41.16 120 ALA A C 1
ATOM 956 O O . ALA A 1 120 ? -77.596 -25.995 27.707 1.00 41.16 120 ALA A O 1
ATOM 957 N N . ILE A 1 121 ? -76.958 -26.629 25.648 1.00 41.44 121 ILE A N 1
ATOM 958 C CA . ILE A 1 121 ? -76.597 -28.006 26.013 1.00 41.44 121 ILE A CA 1
ATOM 959 C C . ILE A 1 121 ? -75.327 -28.018 26.881 1.00 41.44 121 ILE A C 1
ATOM 961 O O . ILE A 1 121 ? -75.244 -28.765 27.856 1.00 41.44 121 ILE A O 1
ATOM 965 N N . ARG A 1 122 ? -74.371 -27.113 26.618 1.00 39.91 122 ARG A N 1
ATOM 966 C CA . ARG A 1 122 ? -73.107 -27.048 27.372 1.00 39.91 122 ARG A CA 1
ATOM 967 C C . ARG A 1 122 ? -73.278 -26.514 28.802 1.00 39.91 122 ARG A C 1
ATOM 969 O O . ARG A 1 122 ? -72.601 -27.008 29.697 1.00 39.91 122 ARG A O 1
ATOM 976 N N . ARG A 1 123 ? -74.211 -25.577 29.046 1.00 42.25 123 ARG A N 1
ATOM 977 C CA . ARG A 1 123 ? -74.526 -25.086 30.411 1.00 42.25 123 ARG A CA 1
ATOM 978 C C . ARG A 1 123 ? -75.307 -26.096 31.253 1.00 42.25 123 ARG A C 1
ATOM 980 O O . ARG A 1 123 ? -75.128 -26.128 32.468 1.00 42.25 123 ARG A O 1
ATOM 987 N N . LYS A 1 124 ? -76.140 -26.944 30.634 1.00 37.09 124 LYS A N 1
ATOM 988 C CA . LYS A 1 124 ? -76.855 -28.010 31.360 1.00 37.09 124 LYS A CA 1
ATOM 989 C C . LYS A 1 124 ? -75.909 -29.093 31.892 1.00 37.09 124 LYS A C 1
ATOM 991 O O . LYS A 1 124 ? -76.155 -29.600 32.976 1.00 37.09 124 LYS A O 1
ATOM 996 N N . LEU A 1 125 ? -74.806 -29.387 31.200 1.00 36.31 125 LEU A N 1
ATOM 997 C CA . LEU A 1 125 ? -73.808 -30.368 31.655 1.00 36.31 125 LEU A CA 1
ATOM 998 C C . LEU A 1 125 ? -72.914 -29.861 32.799 1.00 36.31 125 LEU A C 1
ATOM 1000 O O . LEU A 1 125 ? -72.533 -30.646 33.661 1.00 36.31 125 LEU A O 1
ATOM 1004 N N . THR A 1 126 ? -72.612 -28.561 32.866 1.00 39.50 126 THR A N 1
ATOM 1005 C CA . THR A 1 126 ? -71.810 -28.000 33.970 1.00 39.50 126 THR A CA 1
ATOM 1006 C C . THR A 1 126 ? -72.623 -27.761 35.242 1.00 39.50 126 THR A C 1
ATOM 1008 O O . THR A 1 126 ? -72.091 -27.901 36.339 1.00 39.50 126 THR A O 1
ATOM 1011 N N . ASN A 1 127 ? -73.920 -27.460 35.118 1.00 37.66 127 ASN A N 1
ATOM 1012 C CA . ASN A 1 127 ? -74.783 -27.170 36.270 1.00 37.66 127 ASN A CA 1
ATOM 1013 C C . ASN A 1 127 ? -75.261 -28.423 37.029 1.00 37.66 127 ASN A C 1
ATOM 1015 O O . ASN A 1 127 ? -75.829 -28.288 38.107 1.00 37.66 127 ASN A O 1
ATOM 1019 N N . VAL A 1 128 ? -75.011 -29.632 36.513 1.00 37.59 128 VAL A N 1
ATOM 1020 C CA . VAL A 1 128 ? -75.325 -30.893 37.215 1.00 37.59 128 VAL A CA 1
ATOM 1021 C C . VAL A 1 128 ? -74.256 -31.259 38.260 1.00 37.59 128 VAL A C 1
ATOM 1023 O O . VAL A 1 128 ? -74.541 -32.030 39.169 1.00 37.59 128 VAL A O 1
ATOM 1026 N N . MET A 1 129 ? -73.054 -30.667 38.212 1.00 35.56 129 MET A N 1
ATOM 1027 C CA . MET A 1 129 ? -71.960 -31.006 39.141 1.00 35.56 129 MET A CA 1
ATOM 1028 C C . MET A 1 129 ? -71.847 -30.123 40.394 1.00 35.56 129 MET A C 1
ATOM 1030 O O . MET A 1 129 ? -71.060 -30.445 41.280 1.00 35.56 129 MET A O 1
ATOM 1034 N N . ILE A 1 130 ? -72.615 -29.038 40.524 1.00 36.84 130 ILE A N 1
ATOM 1035 C CA . ILE A 1 130 ? -72.602 -28.207 41.738 1.00 36.84 130 ILE A CA 1
ATOM 1036 C C . ILE A 1 130 ? -74.046 -27.910 42.131 1.00 36.84 130 ILE A C 1
ATOM 1038 O O . ILE A 1 130 ? -74.679 -26.984 41.630 1.00 36.84 130 ILE A O 1
ATOM 1042 N N . GLY A 1 131 ? -74.574 -28.739 43.029 1.00 35.16 131 GLY A N 1
ATOM 1043 C CA . GLY A 1 131 ? -75.878 -28.528 43.637 1.00 35.16 131 GLY A CA 1
ATOM 1044 C C . GLY A 1 131 ? -75.872 -27.283 44.519 1.00 35.16 131 GLY A C 1
ATOM 1045 O O . GLY A 1 131 ? -75.344 -27.307 45.628 1.00 35.16 131 GLY A O 1
ATOM 1046 N N . ARG A 1 132 ? -76.498 -26.204 44.045 1.00 32.06 132 ARG A N 1
ATOM 1047 C CA . ARG A 1 132 ? -77.146 -25.209 44.907 1.00 32.06 132 ARG A CA 1
ATOM 1048 C C . ARG A 1 132 ? -78.165 -24.406 44.101 1.00 32.06 132 ARG A C 1
ATOM 1050 O O . ARG A 1 132 ? -77.806 -23.671 43.183 1.00 32.06 132 ARG A O 1
ATOM 1057 N N . LYS A 1 133 ? -79.443 -24.578 44.450 1.00 36.59 133 LYS A N 1
ATOM 1058 C CA . LYS A 1 133 ? -80.482 -23.573 44.208 1.00 36.59 133 LYS A CA 1
ATOM 1059 C C . LYS A 1 133 ? -80.096 -22.342 45.028 1.00 36.59 133 LYS A C 1
ATOM 1061 O O . LYS A 1 133 ? -79.739 -22.509 46.186 1.00 36.59 133 LYS A O 1
ATOM 1066 N N . ASP A 1 134 ? -80.072 -21.174 44.396 1.00 28.73 134 ASP A N 1
ATOM 1067 C CA . ASP A 1 134 ? -80.793 -19.988 44.865 1.00 28.73 134 ASP A CA 1
ATOM 1068 C C . ASP A 1 134 ? -80.623 -18.833 43.872 1.00 28.73 134 ASP A C 1
ATOM 1070 O O . ASP A 1 134 ? -79.553 -18.556 43.330 1.00 28.73 134 ASP A O 1
ATOM 1074 N N . SER A 1 135 ? -81.755 -18.201 43.604 1.00 39.22 135 SER A N 1
ATOM 1075 C CA . SER A 1 135 ? -81.979 -17.049 42.748 1.00 39.22 135 SER A CA 1
ATOM 1076 C C . SER A 1 135 ? -81.722 -15.750 43.515 1.00 39.22 135 SER A C 1
ATOM 1078 O O . SER A 1 135 ? -82.561 -15.388 44.325 1.00 39.22 135 SER A O 1
ATOM 1080 N N . ILE A 1 136 ? -80.623 -15.041 43.222 1.00 33.56 136 ILE A N 1
ATOM 1081 C CA . ILE A 1 136 ? -80.450 -13.575 43.344 1.00 33.56 136 ILE A CA 1
ATOM 1082 C C . ILE A 1 136 ? -79.330 -13.184 42.355 1.00 33.56 136 ILE A C 1
ATOM 1084 O O . ILE A 1 136 ? -78.169 -13.537 42.556 1.00 33.56 136 ILE A O 1
ATOM 1088 N N . ILE A 1 137 ? -79.661 -12.488 41.261 1.00 41.78 137 ILE A N 1
ATOM 1089 C CA . ILE A 1 137 ? -78.688 -11.952 40.287 1.00 41.78 137 ILE A CA 1
ATOM 1090 C C . ILE A 1 137 ? -79.085 -10.503 39.944 1.00 41.78 137 ILE A C 1
ATOM 1092 O O . ILE A 1 137 ? -79.769 -10.275 38.951 1.00 41.78 137 ILE A O 1
ATOM 1096 N N . PRO A 1 138 ? -78.756 -9.526 40.809 1.00 36.31 138 PRO A N 1
ATOM 1097 C CA . PRO A 1 138 ? -78.315 -8.222 40.280 1.00 36.31 138 PRO A CA 1
ATOM 1098 C C . PRO A 1 138 ? -76.974 -7.726 40.868 1.00 36.31 138 PRO A C 1
ATOM 1100 O O . PRO A 1 138 ? -76.262 -6.971 40.211 1.00 36.31 138 PRO A O 1
ATOM 1103 N N . ASP A 1 139 ? -76.558 -8.200 42.048 1.00 32.72 139 ASP A N 1
ATOM 1104 C CA . ASP A 1 139 ? -75.426 -7.614 42.799 1.00 32.72 139 ASP A CA 1
ATOM 1105 C C . ASP A 1 139 ? -74.023 -8.098 42.393 1.00 32.72 139 ASP A C 1
ATOM 1107 O O . ASP A 1 139 ? -73.020 -7.516 42.796 1.00 32.72 139 ASP A O 1
ATOM 1111 N N . ARG A 1 140 ? -73.901 -9.126 41.543 1.00 41.22 140 ARG A N 1
ATOM 1112 C CA . ARG A 1 140 ? -72.585 -9.583 41.040 1.00 41.22 140 ARG A CA 1
ATOM 1113 C C . ARG A 1 140 ? -72.043 -8.754 39.870 1.00 41.22 140 ARG A C 1
ATOM 1115 O O . ARG A 1 140 ? -70.919 -8.986 39.436 1.00 41.22 140 ARG A O 1
ATOM 1122 N N . MET A 1 141 ? -72.831 -7.826 39.322 1.00 33.69 141 MET A N 1
ATOM 1123 C CA . MET A 1 141 ? -72.498 -7.125 38.074 1.00 33.69 141 MET A CA 1
ATOM 1124 C C . MET A 1 141 ? -71.814 -5.768 38.297 1.00 33.69 141 MET A C 1
ATOM 1126 O O . MET A 1 141 ? -71.035 -5.324 37.452 1.00 33.69 141 MET A O 1
ATOM 1130 N N . SER A 1 142 ? -72.029 -5.143 39.459 1.00 37.97 142 SER A N 1
ATOM 1131 C CA . SER A 1 142 ? -71.298 -3.949 39.908 1.00 37.97 142 SER A CA 1
ATOM 1132 C C . SER A 1 142 ? -69.851 -4.275 40.316 1.00 37.97 142 SER A C 1
ATOM 1134 O O . SER A 1 142 ? -68.956 -3.466 40.075 1.00 37.97 142 SER A O 1
ATOM 1136 N N . SER A 1 143 ? -69.591 -5.490 40.819 1.00 43.38 143 SER A N 1
ATOM 1137 C CA . SER A 1 143 ? -68.263 -5.938 41.273 1.00 43.38 143 SER A CA 1
ATOM 1138 C C . SER A 1 143 ? -67.309 -6.393 40.154 1.00 43.38 143 SER A C 1
ATOM 1140 O O . SER A 1 143 ? -66.119 -6.591 40.384 1.00 43.38 143 SER A O 1
ATOM 1142 N N . ILE A 1 144 ? -67.801 -6.598 38.926 1.00 44.31 144 ILE A N 1
ATOM 1143 C CA . ILE A 1 144 ? -66.951 -6.966 37.772 1.00 44.31 144 ILE A CA 1
ATOM 1144 C C . ILE A 1 144 ? -66.171 -5.746 37.262 1.00 44.31 144 ILE A C 1
ATOM 1146 O O . ILE A 1 144 ? -65.049 -5.885 36.781 1.00 44.31 144 ILE A O 1
ATOM 1150 N N . PHE A 1 145 ? -66.740 -4.547 37.416 1.00 43.00 145 PHE A N 1
ATOM 1151 C CA . PHE A 1 145 ? -66.156 -3.283 36.958 1.00 43.00 145 PHE A CA 1
ATOM 1152 C C . PHE A 1 145 ? -65.626 -2.403 38.103 1.00 43.00 145 PHE A C 1
ATOM 1154 O O . PHE A 1 145 ? -65.111 -1.313 37.846 1.00 43.00 145 PHE A O 1
ATOM 1161 N N . SER A 1 146 ? -65.702 -2.871 39.354 1.00 44.28 146 SER A N 1
ATOM 1162 C CA . SER A 1 146 ? -65.051 -2.240 40.502 1.00 44.28 146 SER A CA 1
ATOM 1163 C C . SER A 1 146 ? -63.550 -2.539 40.482 1.00 44.28 146 SER A C 1
ATOM 1165 O O . SER A 1 146 ? -63.110 -3.515 41.071 1.00 44.28 146 SER A O 1
ATOM 1167 N N . GLY A 1 147 ? -62.778 -1.729 39.753 1.00 51.72 147 GLY A N 1
ATOM 1168 C CA . GLY A 1 147 ? -61.350 -1.437 39.984 1.00 51.72 147 GLY A CA 1
ATOM 1169 C C . GLY A 1 147 ? -60.286 -2.552 39.920 1.00 51.72 147 GLY A C 1
ATOM 1170 O O . GLY A 1 147 ? -59.143 -2.229 39.626 1.00 51.72 147 GLY A O 1
ATOM 1171 N N . GLU A 1 148 ? -60.608 -3.827 40.144 1.00 55.25 148 GLU A N 1
ATOM 1172 C CA . GLU A 1 148 ? -59.629 -4.848 40.562 1.00 55.25 148 GLU A CA 1
ATOM 1173 C C . GLU A 1 148 ? -59.385 -5.974 39.537 1.00 55.25 148 GLU A C 1
ATOM 1175 O O . GLU A 1 148 ? -58.511 -6.816 39.737 1.00 55.25 148 GLU A O 1
ATOM 1180 N N . ASN A 1 149 ? -60.117 -6.003 38.417 1.00 68.81 149 ASN A N 1
ATOM 1181 C CA . ASN A 1 149 ? -60.186 -7.179 37.536 1.00 68.81 149 ASN A CA 1
ATOM 1182 C C . ASN A 1 149 ? -59.717 -6.937 36.082 1.00 68.81 149 ASN A C 1
ATOM 1184 O O . ASN A 1 149 ? -60.328 -7.428 35.128 1.00 68.81 149 ASN A O 1
ATOM 1188 N N . PHE A 1 150 ? -58.630 -6.183 35.885 1.00 76.62 150 PHE A N 1
ATOM 1189 C CA . PHE A 1 150 ? -57.985 -6.063 34.572 1.00 76.62 150 PHE A CA 1
ATOM 1190 C C . PHE A 1 150 ? -56.468 -6.258 34.651 1.00 76.62 150 PHE A C 1
ATOM 1192 O O . PHE A 1 150 ? -55.837 -5.989 35.668 1.00 76.62 150 PHE A O 1
ATOM 1199 N N . VAL A 1 151 ? -55.882 -6.750 33.562 1.00 82.25 151 VAL A N 1
ATOM 1200 C CA . VAL A 1 151 ? -54.434 -6.884 33.374 1.00 82.25 151 VAL A CA 1
ATOM 1201 C C . VAL A 1 151 ? -54.065 -6.142 32.100 1.00 82.25 151 VAL A C 1
ATOM 1203 O O . VAL A 1 151 ? -54.659 -6.391 31.052 1.00 82.25 151 VAL A O 1
ATOM 1206 N N . ALA A 1 152 ? -53.090 -5.244 32.185 1.00 83.06 152 ALA A N 1
ATOM 1207 C CA . ALA A 1 152 ? -52.541 -4.548 31.032 1.00 83.06 152 ALA A CA 1
ATOM 1208 C C . ALA A 1 152 ? -51.043 -4.833 30.902 1.00 83.06 152 ALA A C 1
ATOM 1210 O O . ALA A 1 152 ? -50.336 -5.060 31.889 1.00 83.06 152 ALA A O 1
ATOM 1211 N N . GLY A 1 153 ? -50.566 -4.855 29.666 1.00 85.69 153 GLY A N 1
ATOM 1212 C CA . GLY A 1 153 ? -49.178 -5.148 29.376 1.00 85.69 153 GLY A CA 1
ATOM 1213 C C . GLY A 1 153 ? -48.804 -4.833 27.943 1.00 85.69 153 GLY A C 1
ATOM 1214 O O . GLY A 1 153 ? -49.631 -4.410 27.139 1.00 85.69 153 GLY A O 1
ATOM 1215 N N . ILE A 1 154 ? -47.535 -5.061 27.637 1.00 86.88 154 ILE A N 1
ATOM 1216 C CA . ILE A 1 154 ? -46.961 -4.844 26.312 1.00 86.88 154 ILE A CA 1
ATOM 1217 C C . ILE A 1 154 ? -46.526 -6.191 25.751 1.00 86.88 154 ILE A C 1
ATOM 1219 O O . ILE A 1 154 ? -45.925 -7.007 26.459 1.00 86.88 154 ILE A O 1
ATOM 1223 N N . VAL A 1 155 ? -46.831 -6.412 24.479 1.00 88.56 155 VAL A N 1
ATOM 1224 C CA . VAL A 1 155 ? -46.449 -7.601 23.718 1.00 88.56 155 VAL A CA 1
ATOM 1225 C C . VAL A 1 155 ? -45.845 -7.173 22.387 1.00 88.56 155 VAL A C 1
ATOM 1227 O O . VAL A 1 155 ? -46.193 -6.129 21.844 1.00 88.56 155 VAL A O 1
ATOM 1230 N N . GLU A 1 156 ? -44.919 -7.959 21.854 1.00 86.88 156 GLU A N 1
ATOM 1231 C CA . GLU A 1 156 ? -44.407 -7.730 20.506 1.00 86.88 156 GLU A CA 1
ATOM 1232 C C . GLU A 1 156 ? -45.527 -7.900 19.465 1.00 86.88 156 GLU A C 1
ATOM 1234 O O . GLU A 1 156 ? -46.370 -8.798 19.584 1.00 86.88 156 GLU A O 1
ATOM 1239 N N . ARG A 1 157 ? -45.551 -7.044 18.436 1.00 85.50 157 ARG A N 1
ATOM 1240 C CA . ARG A 1 157 ? -46.645 -6.990 17.449 1.00 85.50 157 ARG A CA 1
ATOM 1241 C C . ARG A 1 157 ? -46.858 -8.327 16.730 1.00 85.50 157 ARG A C 1
ATOM 1243 O O . ARG A 1 157 ? -47.992 -8.721 16.465 1.00 85.50 157 ARG A O 1
ATOM 1250 N N . CYS A 1 158 ? -45.784 -9.080 16.493 1.00 86.88 158 CYS A N 1
ATOM 1251 C CA . CYS A 1 158 ? -45.833 -10.417 15.894 1.00 86.88 158 CYS A CA 1
ATOM 1252 C C . CYS A 1 158 ? -46.614 -11.442 16.747 1.00 86.88 158 CYS A C 1
ATOM 1254 O O . CYS A 1 158 ? -47.234 -12.360 16.207 1.00 86.88 158 CYS A O 1
ATOM 1256 N N . HIS A 1 159 ? -46.644 -11.272 18.071 1.00 86.94 159 HIS A N 1
ATOM 1257 C CA . HIS A 1 159 ? -47.300 -12.179 19.014 1.00 86.94 159 HIS A CA 1
ATOM 1258 C C . HIS A 1 159 ? -48.694 -11.710 19.452 1.00 86.94 159 HIS A C 1
ATOM 1260 O O . HIS A 1 159 ? -49.443 -12.499 20.030 1.00 86.94 159 HIS A O 1
ATOM 1266 N N . SER A 1 160 ? -49.075 -10.473 19.124 1.00 85.25 160 SER A N 1
ATOM 1267 C CA . SER A 1 160 ? -50.353 -9.847 19.492 1.00 85.25 160 SER A CA 1
ATOM 1268 C C . SER A 1 160 ? -51.571 -10.692 19.073 1.00 85.25 160 SER A C 1
ATOM 1270 O O . SER A 1 160 ? -52.367 -11.123 19.913 1.00 85.25 160 SER A O 1
ATOM 1272 N N . THR A 1 161 ? -51.655 -11.068 17.791 1.00 85.50 161 THR A N 1
ATOM 1273 C CA . THR A 1 161 ? -52.781 -11.867 17.258 1.00 85.50 161 THR A CA 1
ATOM 1274 C C . THR A 1 161 ? -52.799 -13.311 17.774 1.00 85.50 161 THR A C 1
ATOM 1276 O O . THR A 1 161 ? -53.862 -13.917 17.932 1.00 85.50 161 THR A O 1
ATOM 1279 N N . ALA A 1 162 ? -51.628 -13.891 18.050 1.00 88.38 162 ALA A N 1
ATOM 1280 C CA . ALA A 1 162 ? -51.514 -15.239 18.600 1.00 88.38 162 ALA A CA 1
ATOM 1281 C C . ALA A 1 162 ? -51.975 -15.286 20.065 1.00 88.38 162 ALA A C 1
ATOM 1283 O O . ALA A 1 162 ? -52.698 -16.208 20.453 1.00 88.38 162 ALA A O 1
ATOM 1284 N N . LEU A 1 163 ? -51.608 -14.270 20.851 1.00 87.94 163 LEU A N 1
ATOM 1285 C CA . LEU A 1 163 ? -52.008 -14.111 22.246 1.00 87.94 163 LEU A CA 1
ATOM 1286 C C . LEU A 1 163 ? -53.525 -13.935 22.379 1.00 87.94 163 LEU A C 1
ATOM 1288 O O . LEU A 1 163 ? -54.142 -14.612 23.202 1.00 87.94 163 LEU A O 1
ATOM 1292 N N . GLU A 1 164 ? -54.142 -13.111 21.529 1.00 85.00 164 GLU A N 1
ATOM 1293 C CA . GLU A 1 164 ? -55.600 -12.937 21.496 1.00 85.00 164 GLU A CA 1
ATOM 1294 C C . GLU A 1 164 ? -56.324 -14.263 21.206 1.00 85.00 164 GLU A C 1
ATOM 1296 O O . GLU A 1 164 ? -57.226 -14.670 21.944 1.00 85.00 164 GLU A O 1
ATOM 1301 N N . ARG A 1 165 ? -55.869 -15.005 20.185 1.00 85.50 165 ARG A N 1
ATOM 1302 C CA . ARG A 1 165 ? -56.429 -16.321 19.833 1.00 85.50 165 ARG A CA 1
ATOM 1303 C C . ARG A 1 165 ? -56.286 -17.334 20.966 1.00 85.50 165 ARG A C 1
ATOM 1305 O O . ARG A 1 165 ? -57.203 -18.130 21.176 1.00 85.50 165 ARG A O 1
ATOM 1312 N N . LEU A 1 166 ? -55.157 -17.343 21.679 1.00 87.44 166 LEU A N 1
ATOM 1313 C CA . LEU A 1 166 ? -54.955 -18.271 22.790 1.00 87.44 166 LEU A CA 1
ATOM 1314 C C . LEU A 1 166 ? -55.863 -17.924 23.972 1.00 87.44 166 LEU A C 1
ATOM 1316 O O . LEU A 1 166 ? -56.541 -18.817 24.479 1.00 87.44 166 LEU A O 1
ATOM 1320 N N . LEU A 1 167 ? -55.935 -16.644 24.353 1.00 84.81 167 LEU A N 1
ATOM 1321 C CA . LEU A 1 167 ? -56.821 -16.167 25.419 1.00 84.81 167 LEU A CA 1
ATOM 1322 C C . LEU A 1 167 ? -58.284 -16.522 25.125 1.00 84.81 167 LEU A C 1
ATOM 1324 O O . LEU A 1 167 ? -58.972 -17.055 26.000 1.00 84.81 167 LEU A O 1
ATOM 1328 N N . TRP A 1 168 ? -58.727 -16.328 23.880 1.00 81.62 168 TRP A N 1
ATOM 1329 C CA . TRP A 1 168 ? -60.067 -16.711 23.441 1.00 81.62 168 TRP A CA 1
ATOM 1330 C C . TRP A 1 168 ? -60.314 -18.223 23.550 1.00 81.62 168 TRP A C 1
ATOM 1332 O O . TRP A 1 168 ? -61.326 -18.657 24.099 1.00 81.62 168 TRP A O 1
ATOM 1342 N N . ARG A 1 169 ? -59.369 -19.052 23.083 1.00 82.50 169 ARG A N 1
ATOM 1343 C CA . ARG A 1 169 ? -59.495 -20.521 23.107 1.00 82.50 169 ARG A CA 1
ATOM 1344 C C . ARG A 1 169 ? -59.524 -21.096 24.523 1.00 82.50 169 ARG A C 1
ATOM 1346 O O . ARG A 1 169 ? -60.270 -22.039 24.772 1.00 82.50 169 ARG A O 1
ATOM 1353 N N . THR A 1 170 ? -58.722 -20.560 25.444 1.00 80.56 170 THR A N 1
ATOM 1354 C CA . THR A 1 170 ? -58.594 -21.109 26.805 1.00 80.56 170 THR A CA 1
ATOM 1355 C C . THR A 1 170 ? -59.644 -20.587 27.776 1.00 80.56 170 THR A C 1
ATOM 1357 O O . THR A 1 170 ? -60.034 -21.305 28.698 1.00 80.56 170 THR A O 1
ATOM 1360 N N . CYS A 1 171 ? -60.072 -19.332 27.613 1.00 75.69 171 CYS A N 1
ATOM 1361 C CA . CYS A 1 171 ? -60.950 -18.655 28.566 1.00 75.69 171 CYS A CA 1
ATOM 1362 C C . CYS A 1 171 ? -62.372 -18.415 28.034 1.00 75.69 171 CYS A C 1
ATOM 1364 O O . CYS A 1 171 ? -63.261 -18.094 28.826 1.00 75.69 171 CYS A O 1
ATOM 1366 N N . GLY A 1 172 ? -62.614 -18.629 26.736 1.00 71.94 172 GLY A N 1
ATOM 1367 C CA . GLY A 1 172 ? -63.926 -18.485 26.108 1.00 71.94 172 GLY A CA 1
ATOM 1368 C C . GLY A 1 172 ? -64.490 -17.066 26.223 1.00 71.94 172 GLY A C 1
ATOM 1369 O O . GLY A 1 172 ? -63.749 -16.090 26.221 1.00 71.94 172 GLY A O 1
ATOM 1370 N N . LEU A 1 173 ? -65.813 -16.964 26.383 1.00 67.00 173 LEU A N 1
ATOM 1371 C CA . LEU A 1 173 ? -66.566 -15.699 26.464 1.00 67.00 173 LEU A CA 1
ATOM 1372 C C . LEU A 1 173 ? -66.365 -14.913 27.777 1.00 67.00 173 LEU A C 1
ATOM 1374 O O . LEU A 1 173 ? -66.974 -13.865 27.962 1.00 67.00 173 LEU A O 1
ATOM 1378 N N . ASN A 1 174 ? -65.536 -15.404 28.703 1.00 72.94 174 ASN A N 1
ATOM 1379 C CA . ASN A 1 174 ? -65.367 -14.799 30.030 1.00 72.94 174 ASN A CA 1
ATOM 1380 C C . ASN A 1 174 ? -64.226 -13.769 30.092 1.00 72.94 174 ASN A C 1
ATOM 1382 O O . ASN A 1 174 ? -63.916 -13.262 31.173 1.00 72.94 174 ASN A O 1
ATOM 1386 N N . VAL A 1 175 ? -63.565 -13.508 28.961 1.00 73.44 175 VAL A N 1
ATOM 1387 C CA . VAL A 1 175 ? -62.407 -12.619 28.859 1.00 73.44 175 VAL A CA 1
ATOM 1388 C C . VAL A 1 175 ? -62.590 -11.668 27.683 1.00 73.44 175 VAL A C 1
ATOM 1390 O O . VAL A 1 175 ? -62.890 -12.099 26.573 1.00 73.44 175 VAL A O 1
ATOM 1393 N N . PHE A 1 176 ? -62.380 -10.376 27.928 1.00 79.75 176 PHE A N 1
ATOM 1394 C CA . PHE A 1 176 ? -62.428 -9.332 26.909 1.00 79.75 176 PHE A CA 1
ATOM 1395 C C . PHE A 1 176 ? -61.025 -8.760 26.702 1.00 79.75 176 PHE A C 1
ATOM 1397 O O . PHE A 1 176 ? -60.435 -8.223 27.640 1.00 79.75 176 PHE A O 1
ATOM 1404 N N . VAL A 1 177 ? -60.489 -8.902 25.489 1.00 78.75 177 VAL A N 1
ATOM 1405 C CA . VAL A 1 177 ? -59.147 -8.436 25.110 1.00 78.75 177 VAL A CA 1
ATOM 1406 C C . VAL A 1 177 ? -59.279 -7.209 24.211 1.00 78.75 177 VAL A C 1
ATOM 1408 O O . VAL A 1 177 ? -60.093 -7.197 23.291 1.00 78.75 177 VAL A O 1
ATOM 1411 N N . ARG A 1 178 ? -58.469 -6.180 24.460 1.00 79.12 178 ARG A N 1
ATOM 1412 C CA . ARG A 1 178 ? -58.239 -5.072 23.528 1.00 79.12 178 ARG A CA 1
ATOM 1413 C C . ARG A 1 178 ? -56.758 -4.866 23.307 1.00 79.12 178 ARG A C 1
ATOM 1415 O O . ARG A 1 178 ? -56.001 -4.811 24.268 1.00 79.12 178 ARG A O 1
ATOM 1422 N N . THR A 1 179 ? -56.373 -4.694 22.054 1.00 79.56 179 THR A N 1
ATOM 1423 C CA . THR A 1 179 ? -55.006 -4.378 21.643 1.00 79.56 179 THR A CA 1
ATOM 1424 C C . THR A 1 179 ? -54.975 -2.996 21.003 1.00 79.56 179 THR A C 1
ATOM 1426 O O . THR A 1 179 ? -55.845 -2.660 20.201 1.00 79.56 179 THR A O 1
ATOM 1429 N N . VAL A 1 180 ? -53.982 -2.190 21.360 1.00 80.81 180 VAL A N 1
ATOM 1430 C CA . VAL A 1 180 ? -53.707 -0.881 20.768 1.00 80.81 180 VAL A CA 1
ATOM 1431 C C . VAL A 1 180 ? -52.262 -0.861 20.313 1.00 80.81 180 VAL A C 1
ATOM 1433 O O . VAL A 1 180 ? -51.356 -1.194 21.075 1.00 80.81 180 VAL A O 1
ATOM 1436 N N . THR A 1 181 ? -52.058 -0.457 19.067 1.00 79.50 181 THR A N 1
ATOM 1437 C CA . THR A 1 181 ? -50.733 -0.361 18.469 1.00 79.50 181 THR A CA 1
ATOM 1438 C C . THR A 1 181 ? -49.933 0.775 19.097 1.00 79.50 181 THR A C 1
ATOM 1440 O O . THR A 1 181 ? -50.460 1.860 19.369 1.00 79.50 181 THR A O 1
ATOM 1443 N N . ILE A 1 182 ? -48.651 0.508 19.344 1.00 72.19 182 ILE A N 1
ATOM 1444 C CA . ILE A 1 182 ? -47.676 1.524 19.722 1.00 72.19 182 ILE A CA 1
ATOM 1445 C C . ILE A 1 182 ? -46.755 1.759 18.535 1.00 72.19 182 ILE A C 1
ATOM 1447 O O . ILE A 1 182 ? -46.104 0.825 18.065 1.00 72.19 182 ILE A O 1
ATOM 1451 N N . ASP A 1 183 ? -46.669 3.002 18.083 1.00 65.56 183 ASP A N 1
ATOM 1452 C CA . ASP A 1 183 ? -45.698 3.392 17.073 1.00 65.56 183 ASP A CA 1
ATOM 1453 C C . ASP A 1 183 ? -44.616 4.225 17.767 1.00 65.56 183 ASP A C 1
ATOM 1455 O O . ASP A 1 183 ? -44.810 5.392 18.089 1.00 65.56 183 ASP A O 1
ATOM 1459 N N . PHE A 1 184 ? -43.461 3.605 18.026 1.00 63.38 184 PHE A N 1
ATOM 1460 C CA . PHE A 1 184 ? -42.283 4.260 18.619 1.00 63.38 184 PHE A CA 1
ATOM 1461 C C . PHE A 1 184 ? -41.528 5.156 17.617 1.00 63.38 184 PHE A C 1
ATOM 1463 O O . PHE A 1 184 ? -40.413 5.593 17.887 1.00 63.38 184 PHE A O 1
ATOM 1470 N N . SER A 1 185 ? -42.130 5.423 16.454 1.00 52.53 185 SER A N 1
ATOM 1471 C CA . SER A 1 185 ? -41.476 5.981 15.268 1.00 52.53 185 SER A CA 1
ATOM 1472 C C . SER A 1 185 ? -41.048 7.449 15.401 1.00 52.53 185 SER A C 1
ATOM 1474 O O . SER A 1 185 ? -40.391 7.962 14.499 1.00 52.53 185 SER A O 1
ATOM 1476 N N . GLU A 1 186 ? -41.420 8.134 16.485 1.00 54.44 186 GLU A N 1
ATOM 1477 C CA . GLU A 1 186 ? -41.110 9.554 16.703 1.00 54.44 186 GLU A CA 1
ATOM 1478 C C . GLU A 1 186 ? -39.767 9.790 17.423 1.00 54.44 186 GLU A C 1
ATOM 1480 O O . GLU A 1 186 ? -39.180 10.861 17.270 1.00 54.44 186 GLU A O 1
ATOM 1485 N N . ASP A 1 187 ? -39.231 8.810 18.168 1.00 59.94 187 ASP A N 1
ATOM 1486 C CA . ASP A 1 187 ? -37.961 8.962 18.894 1.00 59.94 187 ASP A CA 1
ATOM 1487 C C . ASP A 1 187 ? -36.787 8.318 18.118 1.00 59.94 187 ASP A C 1
ATOM 1489 O O . ASP A 1 187 ? -36.690 7.089 18.051 1.00 59.94 187 ASP A O 1
ATOM 1493 N N . PRO A 1 188 ? -35.809 9.099 17.609 1.00 61.03 188 PRO A N 1
ATOM 1494 C CA . PRO A 1 188 ? -34.672 8.577 16.835 1.00 61.03 188 PRO A CA 1
ATOM 1495 C C . PRO A 1 188 ? -33.741 7.652 17.640 1.00 61.03 188 PRO A C 1
ATOM 1497 O O . PRO A 1 188 ? -32.901 6.966 17.065 1.00 61.03 188 PRO A O 1
ATOM 1500 N N . LEU A 1 189 ? -33.882 7.621 18.970 1.00 61.56 189 LEU A N 1
ATOM 1501 C CA . LEU A 1 189 ? -33.135 6.742 19.877 1.00 61.56 189 LEU A CA 1
ATOM 1502 C C . LEU A 1 189 ? -33.722 5.322 19.961 1.00 61.56 189 LEU A C 1
ATOM 1504 O O . LEU A 1 189 ? -33.056 4.430 20.477 1.00 61.56 189 LEU A O 1
ATOM 1508 N N . LEU A 1 190 ? -34.956 5.113 19.486 1.00 62.47 190 LEU A N 1
ATOM 1509 C CA . LEU A 1 190 ? -35.698 3.854 19.617 1.00 62.47 190 LEU A CA 1
ATOM 1510 C C . LEU A 1 190 ? -35.935 3.125 18.285 1.00 62.47 190 LEU A C 1
ATOM 1512 O O . LEU A 1 190 ? -36.666 2.138 18.255 1.00 62.47 190 LEU A O 1
ATOM 1516 N N . ASN A 1 191 ? -35.314 3.594 17.200 1.00 55.31 191 ASN A N 1
ATOM 1517 C CA . ASN A 1 191 ? -35.602 3.152 15.832 1.00 55.31 191 ASN A CA 1
ATOM 1518 C C . ASN A 1 191 ? -35.307 1.654 15.580 1.00 55.31 191 ASN A C 1
ATOM 1520 O O . ASN A 1 191 ? -35.917 1.048 14.706 1.00 55.31 191 ASN A O 1
ATOM 1524 N N . ASP A 1 192 ? -34.420 1.049 16.378 1.00 58.91 192 ASP A N 1
ATOM 1525 C CA . ASP A 1 192 ? -34.062 -0.379 16.309 1.00 58.91 192 ASP A CA 1
ATOM 1526 C C . ASP A 1 192 ? -34.979 -1.299 17.138 1.00 58.91 192 ASP A C 1
ATOM 1528 O O . ASP A 1 192 ? -34.811 -2.521 17.132 1.00 58.91 192 ASP A O 1
ATOM 1532 N N . ILE A 1 193 ? -35.941 -0.755 17.894 1.00 67.50 193 ILE A N 1
ATOM 1533 C CA . ILE A 1 193 ? -36.812 -1.582 18.734 1.00 67.50 193 ILE A CA 1
ATOM 1534 C C . ILE A 1 193 ? -37.958 -2.155 17.899 1.00 67.50 193 ILE A C 1
ATOM 1536 O O . ILE A 1 193 ? -38.703 -1.436 17.237 1.00 67.50 193 ILE A O 1
ATOM 1540 N N . THR A 1 194 ? -38.141 -3.474 17.994 1.00 73.06 194 THR A N 1
ATOM 1541 C CA . THR A 1 194 ? -39.267 -4.198 17.390 1.00 73.06 194 THR A CA 1
ATOM 1542 C C . THR A 1 194 ? -40.599 -3.535 17.754 1.00 73.06 194 THR A C 1
ATOM 1544 O O . THR A 1 194 ? -40.813 -3.257 18.941 1.00 73.06 194 THR A O 1
ATOM 1547 N N . PRO A 1 195 ? -41.527 -3.341 16.802 1.00 79.31 195 PRO A N 1
ATOM 1548 C CA . PRO A 1 195 ? -42.821 -2.734 17.088 1.00 79.31 195 PRO A CA 1
ATOM 1549 C C . PRO A 1 195 ? -43.589 -3.563 18.124 1.00 79.31 195 PRO A C 1
ATOM 1551 O O . PRO A 1 195 ? -43.647 -4.796 18.050 1.00 79.31 195 PRO A O 1
ATOM 1554 N N . LYS A 1 196 ? -44.192 -2.882 19.099 1.00 84.38 196 LYS A N 1
ATOM 1555 C CA . LYS A 1 196 ? -44.949 -3.510 20.189 1.00 84.38 196 LYS A CA 1
ATOM 1556 C C . LYS A 1 196 ? -46.366 -2.964 20.231 1.00 84.38 196 LYS A C 1
ATOM 1558 O O . LYS A 1 196 ? -46.632 -1.864 19.761 1.00 84.38 196 LYS A O 1
ATOM 1563 N N . ASP A 1 197 ? -47.259 -3.731 20.830 1.00 85.44 197 ASP A N 1
ATOM 1564 C CA . ASP A 1 197 ? -48.647 -3.354 21.045 1.00 85.44 197 ASP A CA 1
ATOM 1565 C C . ASP A 1 197 ? -48.968 -3.430 22.544 1.00 85.44 197 ASP A C 1
ATOM 1567 O O . ASP A 1 197 ? -48.499 -4.320 23.262 1.00 85.44 197 ASP A O 1
ATOM 1571 N N . VAL A 1 198 ? -49.786 -2.494 23.026 1.00 86.00 198 VAL A N 1
ATOM 1572 C CA . VAL A 1 198 ? -50.386 -2.569 24.362 1.00 86.00 198 VAL A CA 1
ATOM 1573 C C . VAL A 1 198 ? -51.598 -3.472 24.273 1.00 86.00 198 VAL A C 1
ATOM 1575 O O . VAL A 1 198 ? -52.473 -3.250 23.440 1.00 86.00 198 VAL A O 1
ATOM 1578 N N . PHE A 1 199 ? -51.704 -4.444 25.166 1.00 85.75 199 PHE A N 1
ATOM 1579 C CA . PHE A 1 199 ? -52.917 -5.229 25.326 1.00 85.75 199 PHE A CA 1
ATOM 1580 C C . PHE A 1 199 ? -53.519 -4.996 26.712 1.00 85.75 199 PHE A C 1
ATOM 1582 O O . PHE A 1 199 ? -52.820 -4.812 27.710 1.00 85.75 199 PHE A O 1
ATOM 1589 N N . MET A 1 200 ? -54.842 -5.020 26.769 1.00 82.31 200 MET A N 1
ATOM 1590 C CA . MET A 1 200 ? -55.636 -4.893 27.978 1.00 82.31 200 MET A CA 1
ATOM 1591 C C . MET A 1 200 ? -56.641 -6.039 28.019 1.00 82.31 200 MET A C 1
ATOM 1593 O O . MET A 1 200 ? -57.378 -6.262 27.061 1.00 82.31 200 MET A O 1
ATOM 1597 N N . VAL A 1 201 ? -56.662 -6.771 29.128 1.00 82.12 201 VAL A N 1
ATOM 1598 C CA . VAL A 1 201 ? -57.514 -7.944 29.327 1.00 82.12 201 VAL A CA 1
ATOM 1599 C C . VAL A 1 201 ? -58.387 -7.735 30.552 1.00 82.12 201 VAL A C 1
ATOM 1601 O O . VAL A 1 201 ? -57.878 -7.628 31.667 1.00 82.12 201 VAL A O 1
ATOM 1604 N N . PHE A 1 202 ? -59.700 -7.734 30.353 1.00 80.19 202 PHE A N 1
ATOM 1605 C CA . PHE A 1 202 ? -60.686 -7.781 31.428 1.00 80.19 202 PHE A CA 1
ATOM 1606 C C . PHE A 1 202 ? -61.140 -9.224 31.634 1.00 80.19 202 PHE A C 1
ATOM 1608 O O . PHE A 1 202 ? -61.421 -9.938 30.670 1.00 80.19 202 PHE A O 1
ATOM 1615 N N . PHE A 1 203 ? -61.220 -9.664 32.885 1.00 79.94 203 PHE A N 1
ATOM 1616 C CA . PHE A 1 203 ? -61.656 -11.015 33.244 1.00 79.94 203 PHE A CA 1
ATOM 1617 C C . PHE A 1 203 ? -62.494 -10.968 34.516 1.00 79.94 203 PHE A C 1
ATOM 1619 O O . PHE A 1 203 ? -62.328 -10.079 35.333 1.00 79.94 203 PHE A O 1
ATOM 1626 N N . SER A 1 204 ? -63.380 -11.939 34.722 1.00 73.56 204 SER A N 1
ATOM 1627 C CA . SER A 1 204 ? -64.143 -12.050 35.971 1.00 73.56 204 SER A CA 1
ATOM 1628 C C . SER A 1 204 ? -63.629 -13.230 36.799 1.00 73.56 204 SER A C 1
ATOM 1630 O O . SER A 1 204 ? -63.751 -14.381 36.383 1.00 73.56 204 SER A O 1
ATOM 1632 N N . GLY A 1 205 ? -63.032 -12.954 37.964 1.00 74.62 205 GLY A N 1
ATOM 1633 C CA . GLY A 1 205 ? -62.598 -13.966 38.937 1.00 74.62 205 GLY A CA 1
ATOM 1634 C C . GLY A 1 205 ? -61.082 -14.216 39.021 1.00 74.62 205 GLY A C 1
ATOM 1635 O O . GLY A 1 205 ? -60.359 -14.250 38.023 1.00 74.62 205 GLY A O 1
ATOM 1636 N N . ALA A 1 206 ? -60.600 -14.470 40.244 1.00 75.44 206 ALA A N 1
ATOM 1637 C CA . ALA A 1 206 ? -59.171 -14.573 40.572 1.00 75.44 206 ALA A CA 1
ATOM 1638 C C . ALA A 1 206 ? -58.437 -15.742 39.879 1.00 75.44 206 ALA A C 1
ATOM 1640 O O . ALA A 1 206 ? -57.286 -15.603 39.459 1.00 75.44 206 ALA A O 1
ATOM 1641 N N . VAL A 1 207 ? -59.103 -16.891 39.700 1.00 79.94 207 VAL A N 1
ATOM 1642 C CA . VAL A 1 207 ? -58.513 -18.080 39.048 1.00 79.94 207 VAL A CA 1
ATOM 1643 C C . VAL A 1 207 ? -58.241 -17.827 37.561 1.00 79.94 207 VAL A C 1
ATOM 1645 O O . VAL A 1 207 ? -57.217 -18.269 37.036 1.00 79.94 207 VAL A O 1
ATOM 1648 N N . LEU A 1 208 ? -59.127 -17.087 36.883 1.00 80.94 208 LEU A N 1
ATOM 1649 C CA . LEU A 1 208 ? -58.933 -16.690 35.488 1.00 80.94 208 LEU A CA 1
ATOM 1650 C C . LEU A 1 208 ? -57.798 -15.670 35.364 1.00 80.94 208 LEU A C 1
ATOM 1652 O O . LEU A 1 208 ? -56.946 -15.838 34.496 1.00 80.94 208 LEU A O 1
ATOM 1656 N N . GLY A 1 209 ? -57.697 -14.711 36.287 1.00 79.06 209 GLY A N 1
ATOM 1657 C CA . GLY A 1 209 ? -56.578 -13.764 36.330 1.00 79.06 209 GLY A CA 1
ATOM 1658 C C . GLY A 1 209 ? -55.203 -14.438 36.437 1.00 79.06 209 GLY A C 1
ATOM 1659 O O . GLY A 1 209 ? -54.263 -14.046 35.746 1.00 79.06 209 GLY A O 1
ATOM 1660 N N . LEU A 1 210 ? -55.075 -15.501 37.242 1.00 83.50 210 LEU A N 1
ATOM 1661 C CA . LEU A 1 210 ? -53.831 -16.282 37.331 1.00 83.50 210 LEU A CA 1
ATOM 1662 C C . LEU A 1 210 ? -53.510 -17.032 36.028 1.00 83.50 210 LEU A C 1
ATOM 1664 O O . LEU A 1 210 ? -52.341 -17.118 35.647 1.00 83.50 210 LEU A O 1
ATOM 1668 N N . ARG A 1 211 ? -54.524 -17.554 35.325 1.00 84.94 211 ARG A N 1
ATOM 1669 C CA . ARG A 1 211 ? -54.343 -18.204 34.013 1.00 84.94 211 ARG A CA 1
ATOM 1670 C C . ARG A 1 211 ? -53.925 -17.203 32.939 1.00 84.94 211 ARG A C 1
ATOM 1672 O O . ARG A 1 211 ? -52.971 -17.479 32.219 1.00 84.94 211 ARG A O 1
ATOM 1679 N N . VAL A 1 212 ? -54.565 -16.033 32.887 1.00 85.19 212 VAL A N 1
ATOM 1680 C CA . VAL A 1 212 ? -54.206 -14.942 31.966 1.00 85.19 212 VAL A CA 1
ATOM 1681 C C . VAL A 1 212 ? -52.762 -14.501 32.204 1.00 85.19 212 VAL A C 1
ATOM 1683 O O . VAL A 1 212 ? -51.975 -14.488 31.263 1.00 85.19 212 VAL A O 1
ATOM 1686 N N . ARG A 1 213 ? -52.348 -14.263 33.460 1.00 87.50 213 ARG A N 1
ATOM 1687 C CA . ARG A 1 213 ? -50.945 -13.918 33.766 1.00 87.50 213 ARG A CA 1
ATOM 1688 C C . ARG A 1 213 ? -49.960 -15.009 33.336 1.00 87.50 213 ARG A C 1
ATOM 1690 O O . ARG A 1 213 ? -48.878 -14.676 32.865 1.00 87.50 213 ARG A O 1
ATOM 1697 N N . LYS A 1 214 ? -50.304 -16.297 33.477 1.00 87.81 214 LYS A N 1
ATOM 1698 C CA . LYS A 1 214 ? -49.460 -17.405 32.988 1.00 87.81 214 LYS A CA 1
ATOM 1699 C C . LYS A 1 214 ? -49.328 -17.391 31.462 1.00 87.81 214 LYS A C 1
ATOM 1701 O O . LYS A 1 214 ? -48.215 -17.513 30.969 1.00 87.81 214 LYS A O 1
ATOM 1706 N N . ILE A 1 215 ? -50.427 -17.180 30.737 1.00 88.38 215 ILE A N 1
ATOM 1707 C CA . ILE A 1 215 ? -50.432 -17.086 29.269 1.00 88.38 215 ILE A CA 1
ATOM 1708 C C . ILE A 1 215 ? -49.595 -15.894 28.791 1.00 88.38 215 ILE A C 1
ATOM 1710 O O . ILE A 1 215 ? -48.748 -16.049 27.916 1.00 88.38 215 ILE A O 1
ATOM 1714 N N . CYS A 1 216 ? -49.769 -14.724 29.407 1.00 86.56 216 CYS A N 1
ATOM 1715 C CA . CYS A 1 216 ? -48.974 -13.537 29.098 1.00 86.56 216 CYS A CA 1
ATOM 1716 C C . CYS A 1 216 ? -47.473 -13.777 29.343 1.00 86.56 216 CYS A C 1
ATOM 1718 O O . CYS A 1 216 ? -46.652 -13.402 28.511 1.00 86.56 216 CYS A O 1
ATOM 1720 N N . LYS A 1 217 ? -47.104 -14.480 30.424 1.00 87.50 217 LYS A N 1
ATOM 1721 C CA . LYS A 1 217 ? -45.707 -14.873 30.677 1.00 87.50 217 LYS A CA 1
ATOM 1722 C C . LYS A 1 217 ? -45.142 -15.811 29.602 1.00 87.50 217 LYS A C 1
ATOM 1724 O O . LYS A 1 217 ? -43.973 -15.670 29.262 1.00 87.50 217 LYS A O 1
ATOM 1729 N N . CYS A 1 218 ? -45.939 -16.731 29.049 1.00 88.31 218 CYS A N 1
ATOM 1730 C CA . CYS A 1 218 ? -45.494 -17.629 27.972 1.00 88.31 218 CYS A CA 1
ATOM 1731 C C . CYS A 1 218 ? -45.104 -16.878 26.689 1.00 88.31 218 CYS A C 1
ATOM 1733 O O . CYS A 1 218 ? -44.153 -17.278 26.029 1.00 88.31 218 CYS A O 1
ATOM 1735 N N . TYR A 1 219 ? -45.794 -15.780 26.369 1.00 86.75 219 TYR A N 1
ATOM 1736 C CA . TYR A 1 219 ? -45.476 -14.911 25.225 1.00 86.75 219 TYR A CA 1
ATOM 1737 C C . TYR A 1 219 ? -44.469 -13.799 25.560 1.00 86.75 219 TYR A C 1
ATOM 1739 O O . TYR A 1 219 ? -44.356 -12.835 24.810 1.00 86.75 219 TYR A O 1
ATOM 1747 N N . GLN A 1 220 ? -43.774 -13.896 26.702 1.00 85.25 220 GLN A N 1
ATOM 1748 C CA . GLN A 1 220 ? -42.820 -12.887 27.185 1.00 85.25 220 GLN A CA 1
ATOM 1749 C C . GLN A 1 220 ? -43.416 -11.470 27.295 1.00 85.25 220 GLN A C 1
ATOM 1751 O O . GLN A 1 220 ? -42.700 -10.469 27.247 1.00 85.25 220 GLN A O 1
ATOM 1756 N N . ALA A 1 221 ? -44.733 -11.371 27.482 1.00 84.38 221 ALA A N 1
ATOM 1757 C CA . ALA A 1 221 ? -45.399 -10.092 27.642 1.00 84.38 221 ALA A CA 1
ATOM 1758 C C . ALA A 1 221 ? -45.036 -9.463 28.994 1.00 84.38 221 ALA A C 1
ATOM 1760 O O . ALA A 1 221 ? -45.131 -10.107 30.047 1.00 84.38 221 ALA A O 1
ATOM 1761 N N . LYS A 1 222 ? -44.665 -8.179 28.977 1.00 84.19 222 LYS A N 1
ATOM 1762 C CA . LYS A 1 222 ? -44.419 -7.407 30.200 1.00 84.19 222 LYS A CA 1
ATOM 1763 C C . LYS A 1 222 ? -45.755 -6.948 30.764 1.00 84.19 222 LYS A C 1
ATOM 1765 O O . LYS A 1 222 ? -46.488 -6.222 30.100 1.00 84.19 222 LYS A O 1
ATOM 1770 N N . ILE A 1 223 ? -46.072 -7.390 31.977 1.00 83.94 223 ILE A N 1
ATOM 1771 C CA . ILE A 1 223 ? -47.326 -7.065 32.660 1.00 83.94 223 ILE A CA 1
ATOM 1772 C C . ILE A 1 223 ? -47.061 -5.960 33.675 1.00 83.94 223 ILE A C 1
ATOM 1774 O O . ILE A 1 223 ? -46.165 -6.100 34.508 1.00 83.94 223 ILE A O 1
ATOM 1778 N N . TYR A 1 224 ? -47.884 -4.917 33.649 1.00 79.81 224 TYR A N 1
ATOM 1779 C CA . TYR A 1 224 ? -47.866 -3.843 34.635 1.00 79.81 224 TYR A CA 1
ATOM 1780 C C . TYR A 1 224 ? -49.139 -3.941 35.486 1.00 79.81 224 TYR A C 1
ATOM 1782 O O . TYR A 1 224 ? -50.253 -3.962 34.962 1.00 79.81 224 TYR A O 1
ATOM 1790 N N . ASP A 1 225 ? -48.979 -4.089 36.804 1.00 69.50 225 ASP A N 1
ATOM 1791 C CA . ASP A 1 225 ? -50.107 -4.220 37.734 1.00 69.50 225 ASP A CA 1
ATOM 1792 C C . ASP A 1 225 ? -50.584 -2.815 38.133 1.00 69.50 225 ASP A C 1
ATOM 1794 O O . ASP A 1 225 ? -49.864 -2.079 38.807 1.00 69.50 225 ASP A O 1
ATOM 1798 N N . TYR A 1 226 ? -51.773 -2.420 37.674 1.00 66.19 226 TYR A N 1
ATOM 1799 C CA . TYR A 1 226 ? -52.351 -1.100 37.930 1.00 66.19 226 TYR A CA 1
ATOM 1800 C C . TYR A 1 226 ? -53.514 -1.240 38.909 1.00 66.19 226 TYR A C 1
ATOM 1802 O O . TYR A 1 226 ? -54.651 -1.466 38.503 1.00 66.19 226 TYR A O 1
ATOM 1810 N N . LYS A 1 227 ? -53.231 -1.111 40.207 1.00 57.66 227 LYS A N 1
ATOM 1811 C CA . LYS A 1 227 ? -54.241 -1.265 41.271 1.00 57.66 227 LYS A CA 1
ATOM 1812 C C . LYS A 1 227 ? -54.924 0.045 41.677 1.00 57.66 227 LYS A C 1
ATOM 1814 O O . LYS A 1 227 ? -55.782 0.043 42.550 1.00 57.66 227 LYS A O 1
ATOM 1819 N N . ASP A 1 228 ? -54.554 1.158 41.046 1.00 56.09 228 ASP A N 1
ATOM 1820 C CA . ASP A 1 228 ? -54.813 2.494 41.578 1.00 56.09 228 ASP A CA 1
ATOM 1821 C C . ASP A 1 228 ? -55.973 3.278 40.914 1.00 56.09 228 ASP A C 1
ATOM 1823 O O . ASP A 1 228 ? -56.247 3.140 39.706 1.00 56.09 228 ASP A O 1
ATOM 1827 N N . PRO A 1 229 ? -56.635 4.175 41.683 1.00 61.97 229 PRO A N 1
ATOM 1828 C CA . PRO A 1 229 ? -57.676 5.076 41.190 1.00 61.97 229 PRO A CA 1
ATOM 1829 C C . PRO A 1 229 ? -57.159 6.017 40.088 1.00 61.97 229 PRO A C 1
ATOM 1831 O O . PRO A 1 229 ? -55.962 6.261 39.944 1.00 61.97 229 PRO A O 1
ATOM 1834 N N . ALA A 1 230 ? -58.079 6.572 39.291 1.00 62.31 230 ALA A N 1
ATOM 1835 C CA . ALA A 1 230 ? -57.749 7.364 38.098 1.00 62.31 230 ALA A CA 1
ATOM 1836 C C . ALA A 1 230 ? -56.827 8.576 38.368 1.00 62.31 230 ALA A C 1
ATOM 1838 O O . ALA A 1 230 ? -55.999 8.888 37.517 1.00 62.31 230 ALA A O 1
ATOM 1839 N N . ASN A 1 231 ? -56.908 9.206 39.549 1.00 62.75 231 ASN A N 1
ATOM 1840 C CA . ASN A 1 231 ? -56.049 10.340 39.924 1.00 62.75 231 ASN A CA 1
ATOM 1841 C C . ASN A 1 231 ? -54.581 9.946 40.156 1.00 62.75 231 ASN A C 1
ATOM 1843 O O . ASN A 1 231 ? -53.675 10.649 39.712 1.00 62.75 231 ASN A O 1
ATOM 1847 N N . ASN A 1 232 ? -54.332 8.796 40.788 1.00 69.19 232 ASN A N 1
ATOM 1848 C CA . ASN A 1 232 ? -52.972 8.301 41.024 1.00 69.19 232 ASN A CA 1
ATOM 1849 C C . ASN A 1 232 ? -52.278 7.956 39.698 1.00 69.19 232 ASN A C 1
ATOM 1851 O O . ASN A 1 232 ? -51.083 8.188 39.548 1.00 69.19 232 ASN A O 1
ATOM 1855 N N . ARG A 1 233 ? -53.028 7.478 38.695 1.00 68.94 233 ARG A N 1
ATOM 1856 C CA . ARG A 1 233 ? -52.491 7.181 37.356 1.00 68.94 233 ARG A CA 1
ATOM 1857 C C . ARG A 1 233 ? -51.969 8.421 36.636 1.00 68.94 233 ARG A C 1
ATOM 1859 O O . ARG A 1 233 ? -50.902 8.346 36.038 1.00 68.94 233 ARG A O 1
ATOM 1866 N N . VAL A 1 234 ? -52.666 9.554 36.728 1.00 73.06 234 VAL A N 1
ATOM 1867 C CA . VAL A 1 234 ? -52.204 10.819 36.129 1.00 73.06 234 VAL A CA 1
ATOM 1868 C C . VAL A 1 234 ? -50.910 11.292 36.797 1.00 73.06 234 VAL A C 1
ATOM 1870 O O . VAL A 1 234 ? -49.953 11.616 36.102 1.00 73.06 234 VAL A O 1
ATOM 1873 N N . LEU A 1 235 ? -50.827 11.235 38.131 1.00 78.00 235 LEU A N 1
ATOM 1874 C CA . LEU A 1 235 ? -49.594 11.551 38.869 1.00 78.00 235 LEU A CA 1
ATOM 1875 C C . LEU A 1 235 ? -48.436 10.599 38.507 1.00 78.00 235 LEU A C 1
ATOM 1877 O O . LEU A 1 235 ? -47.291 11.028 38.347 1.00 78.00 235 LEU A O 1
ATOM 1881 N N . HIS A 1 236 ? -48.729 9.311 38.314 1.00 76.62 236 HIS A N 1
ATOM 1882 C CA . HIS A 1 236 ? -47.754 8.323 37.851 1.00 76.62 236 HIS A CA 1
ATOM 1883 C C . HIS A 1 236 ? -47.255 8.601 36.428 1.00 76.62 236 HIS A C 1
ATOM 1885 O O . HIS A 1 236 ? -46.058 8.487 36.179 1.00 76.62 236 HIS A O 1
ATOM 1891 N N . VAL A 1 237 ? -48.126 9.011 35.502 1.00 78.19 237 VAL A N 1
ATOM 1892 C CA . VAL A 1 237 ? -47.713 9.413 34.147 1.00 78.19 237 VAL A CA 1
ATOM 1893 C C . VAL A 1 237 ? -46.815 10.642 34.200 1.00 78.19 237 VAL A C 1
ATOM 1895 O O . VAL A 1 237 ? -45.748 10.630 33.595 1.00 78.19 237 VAL A O 1
ATOM 1898 N N . THR A 1 238 ? -47.202 11.677 34.949 1.00 82.50 238 THR A N 1
ATOM 1899 C CA . THR A 1 238 ? -46.412 12.912 35.052 1.00 82.50 238 THR A CA 1
ATOM 1900 C C . THR A 1 238 ? -45.037 12.656 35.676 1.00 82.50 238 THR A C 1
ATOM 1902 O O . THR A 1 238 ? -44.035 13.177 35.189 1.00 82.50 238 THR A O 1
ATOM 1905 N N . SER A 1 239 ? -44.951 11.802 36.703 1.00 85.94 239 SER A N 1
ATOM 1906 C CA . SER A 1 239 ? -43.659 11.420 37.297 1.00 85.94 239 SER A CA 1
ATOM 1907 C C . SER A 1 239 ? -42.795 10.569 36.357 1.00 85.94 239 SER A C 1
ATOM 1909 O O . SER A 1 239 ? -41.582 10.771 36.291 1.00 85.94 239 SER A O 1
ATOM 1911 N N . LEU A 1 240 ? -43.391 9.655 35.582 1.00 85.19 240 LEU A N 1
ATOM 1912 C CA . LEU A 1 240 ? -42.674 8.890 34.558 1.00 85.19 240 LEU A CA 1
ATOM 1913 C C . LEU A 1 240 ? -42.182 9.780 33.418 1.00 85.19 240 LEU A C 1
ATOM 1915 O O . LEU A 1 240 ? -41.053 9.603 32.977 1.00 85.19 240 LEU A O 1
ATOM 1919 N N . PHE A 1 241 ? -42.980 10.759 32.991 1.00 85.81 241 PHE A N 1
ATOM 1920 C CA . PHE A 1 241 ? -42.575 11.733 31.982 1.00 85.81 241 PHE A CA 1
ATOM 1921 C C . PHE A 1 241 ? -41.343 12.526 32.437 1.00 85.81 241 PHE A C 1
ATOM 1923 O O . PHE A 1 241 ? -40.377 12.635 31.685 1.00 85.81 241 PHE A O 1
ATOM 1930 N N . GLY A 1 242 ? -41.329 12.991 33.694 1.00 88.50 242 GLY A N 1
ATOM 1931 C CA . GLY A 1 242 ? -40.160 13.646 34.290 1.00 88.50 242 GLY A CA 1
ATOM 1932 C C . GLY A 1 242 ? -38.907 12.763 34.259 1.00 88.50 242 GLY A C 1
ATOM 1933 O O . GLY A 1 242 ? -37.859 13.201 33.793 1.00 88.50 242 GLY A O 1
ATOM 1934 N N . ARG A 1 243 ? -39.029 11.488 34.654 1.00 88.62 243 ARG A N 1
ATOM 1935 C CA . ARG A 1 243 ? -37.911 10.521 34.635 1.00 88.62 243 ARG A CA 1
ATOM 1936 C C . ARG A 1 243 ? -37.422 10.186 33.223 1.00 88.62 243 ARG A C 1
ATOM 1938 O O . ARG A 1 243 ? -36.227 10.007 33.014 1.00 88.62 243 ARG A O 1
ATOM 1945 N N . VAL A 1 244 ? -38.331 10.070 32.254 1.00 88.25 244 VAL A N 1
ATOM 1946 C CA . VAL A 1 244 ? -37.984 9.818 30.845 1.00 88.25 244 VAL A CA 1
ATOM 1947 C C . VAL A 1 244 ? -37.231 11.015 30.264 1.00 88.25 244 VAL A C 1
ATOM 1949 O O . VAL A 1 244 ? -36.220 10.817 29.590 1.00 88.25 244 VAL A O 1
ATOM 1952 N N . ALA A 1 245 ? -37.676 12.241 30.556 1.00 89.19 245 ALA A N 1
ATOM 1953 C CA . ALA A 1 245 ? -36.994 13.463 30.135 1.00 89.19 245 ALA A CA 1
ATOM 1954 C C . ALA A 1 245 ? -35.598 13.594 30.769 1.00 89.19 245 ALA A C 1
ATOM 1956 O O . ALA A 1 245 ? -34.636 13.905 30.071 1.00 89.19 245 ALA A O 1
ATOM 1957 N N . GLU A 1 246 ? -35.472 13.284 32.061 1.00 92.00 246 GLU A N 1
ATOM 1958 C CA . GLU A 1 246 ? -34.193 13.270 32.778 1.00 92.00 246 GLU A CA 1
ATOM 1959 C C . GLU A 1 246 ? -33.206 12.273 32.153 1.00 92.00 246 GLU A C 1
ATOM 1961 O O . GLU A 1 246 ? -32.094 12.647 31.789 1.00 92.00 246 GLU A O 1
ATOM 1966 N N . ILE A 1 247 ? -33.623 11.021 31.925 1.00 90.94 247 ILE A N 1
ATOM 1967 C CA . ILE A 1 247 ? -32.762 10.004 31.300 1.00 90.94 247 ILE A CA 1
ATOM 1968 C C . ILE A 1 247 ? -32.389 10.389 29.868 1.00 90.94 247 ILE A C 1
ATOM 1970 O O . ILE A 1 247 ? -31.252 10.163 29.456 1.00 90.94 247 ILE A O 1
ATOM 1974 N N . LYS A 1 248 ? -33.309 10.997 29.111 1.00 90.00 248 LYS A N 1
ATOM 1975 C CA . LYS A 1 248 ? -33.014 11.506 27.765 1.00 90.00 248 LYS A CA 1
ATOM 1976 C C . LYS A 1 248 ? -31.922 12.581 27.811 1.00 90.00 248 LYS A C 1
ATOM 1978 O O . LYS A 1 248 ? -30.968 12.493 27.042 1.00 90.00 248 LYS A O 1
ATOM 1983 N N . SER A 1 249 ? -32.000 13.515 28.762 1.00 91.88 249 SER A N 1
ATOM 1984 C CA . SER A 1 249 ? -30.954 14.523 28.994 1.00 91.88 249 SER A CA 1
ATOM 1985 C C . SER A 1 249 ? -29.611 13.882 29.364 1.00 91.88 249 SER A C 1
ATOM 1987 O O . SER A 1 249 ? -28.582 14.229 28.787 1.00 91.88 249 SER A O 1
ATOM 1989 N N . ILE A 1 250 ? -29.615 12.887 30.259 1.00 93.50 250 ILE A N 1
ATOM 1990 C CA . ILE A 1 250 ? -28.400 12.160 30.667 1.00 93.50 250 ILE A CA 1
ATOM 1991 C C . ILE A 1 250 ? -27.768 11.428 29.474 1.00 93.50 250 ILE A C 1
ATOM 1993 O O . ILE A 1 250 ? -26.548 11.447 29.314 1.00 93.50 250 ILE A O 1
ATOM 1997 N N . ILE A 1 251 ? -28.568 10.803 28.604 1.00 91.38 251 ILE A N 1
ATOM 1998 C CA . ILE A 1 251 ? -28.077 10.141 27.383 1.00 91.38 251 ILE A CA 1
ATOM 1999 C C . ILE A 1 251 ? -27.396 11.155 26.455 1.00 91.38 251 ILE A C 1
ATOM 2001 O O . ILE A 1 251 ? -26.326 10.870 25.909 1.00 91.38 251 ILE A O 1
ATOM 2005 N N . GLU A 1 252 ? -27.978 12.343 26.286 1.00 90.81 252 GLU A N 1
ATOM 2006 C CA . GLU A 1 252 ? -27.388 13.404 25.466 1.00 90.81 252 GLU A CA 1
ATOM 2007 C C . GLU A 1 252 ? -26.071 13.927 26.048 1.00 90.81 252 GLU A C 1
ATOM 2009 O O . GLU A 1 252 ? -25.101 14.092 25.304 1.00 90.81 252 GLU A O 1
ATOM 2014 N N . GLU A 1 253 ? -25.999 14.147 27.361 1.00 91.44 253 GLU A N 1
ATOM 2015 C CA . GLU A 1 253 ? -24.762 14.538 28.047 1.00 91.44 253 GLU A CA 1
ATOM 2016 C C . GLU A 1 253 ? -23.686 13.456 27.943 1.00 91.44 253 GLU A C 1
ATOM 2018 O O . GLU A 1 253 ? -22.546 13.749 27.579 1.00 91.44 253 GLU A O 1
ATOM 2023 N N . THR A 1 254 ? -24.058 12.192 28.149 1.00 92.00 254 THR A N 1
ATOM 2024 C CA . THR A 1 254 ? -23.144 11.047 28.036 1.00 92.00 254 THR A CA 1
ATOM 2025 C C . THR A 1 254 ? -22.598 10.917 26.609 1.00 92.00 254 THR A C 1
ATOM 2027 O O . THR A 1 254 ? -21.403 10.685 26.407 1.00 92.00 254 THR A O 1
ATOM 2030 N N . ARG A 1 255 ? -23.443 11.139 25.591 1.00 90.12 255 ARG A N 1
ATOM 2031 C CA . ARG A 1 255 ? -23.027 11.158 24.180 1.00 90.12 255 ARG A CA 1
ATOM 2032 C C . ARG A 1 255 ? -22.105 12.343 23.878 1.00 90.12 255 ARG A C 1
ATOM 2034 O O . ARG A 1 255 ? -21.117 12.163 23.168 1.00 90.12 255 ARG A O 1
ATOM 2041 N N . LYS A 1 256 ? -22.390 13.537 24.412 1.00 91.44 256 LYS A N 1
ATOM 2042 C CA . LYS A 1 256 ? -21.507 14.712 24.276 1.00 91.44 256 LYS A CA 1
ATOM 2043 C C . LYS A 1 256 ? -20.135 14.436 24.890 1.00 91.44 256 LYS A C 1
ATOM 2045 O O . LYS A 1 256 ? -19.135 14.662 24.214 1.00 91.44 256 LYS A O 1
ATOM 2050 N N . TYR A 1 257 ? -20.101 13.883 26.103 1.00 91.69 257 TYR A N 1
ATOM 2051 C CA . TYR A 1 257 ? -18.870 13.488 26.788 1.00 91.69 257 TYR A CA 1
ATOM 2052 C C . TYR A 1 257 ? -18.071 12.446 25.985 1.00 91.69 25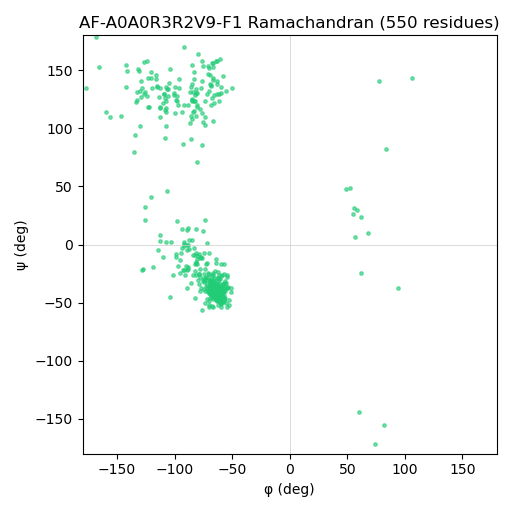7 TYR A C 1
ATOM 2054 O O . TYR A 1 257 ? -16.875 12.632 25.744 1.00 91.69 257 TYR A O 1
ATOM 2062 N N . ARG A 1 258 ? -18.739 11.405 25.462 1.00 91.06 258 ARG A N 1
ATOM 2063 C CA . ARG A 1 258 ? -18.111 10.408 24.574 1.00 91.06 258 ARG A CA 1
ATOM 2064 C C . ARG A 1 258 ? -17.482 11.066 23.346 1.00 91.06 258 ARG A C 1
ATOM 2066 O O . ARG A 1 258 ? -16.326 10.807 23.033 1.00 91.06 258 ARG A O 1
ATOM 2073 N N . ASN A 1 259 ? -18.210 11.963 22.682 1.00 90.56 259 ASN A N 1
ATOM 2074 C CA . ASN A 1 259 ? -17.718 12.651 21.488 1.00 90.56 259 ASN A CA 1
ATOM 2075 C C . ASN A 1 259 ? -16.526 13.571 21.793 1.00 90.56 259 ASN A C 1
ATOM 2077 O O . ASN A 1 259 ? -15.624 13.689 20.966 1.00 90.56 259 ASN A O 1
ATOM 2081 N N . THR A 1 260 ? -16.492 14.231 22.955 1.00 91.62 260 THR A N 1
ATOM 2082 C CA . THR A 1 260 ? -15.325 15.031 23.361 1.00 91.62 260 THR A CA 1
ATOM 2083 C C . THR A 1 260 ? -14.102 14.160 23.627 1.00 91.62 260 THR A C 1
ATOM 2085 O O . THR A 1 260 ? -13.015 14.504 23.164 1.00 91.62 260 THR A O 1
ATOM 2088 N N . LEU A 1 261 ? -14.289 13.011 24.283 1.00 91.44 261 LEU A N 1
ATOM 2089 C CA . LEU A 1 261 ? -13.222 12.047 24.541 1.00 91.44 261 LEU A CA 1
ATOM 2090 C C . LEU A 1 261 ? -12.666 11.471 23.231 1.00 91.44 261 LEU A C 1
ATOM 2092 O O . LEU A 1 261 ? -11.459 11.506 23.006 1.00 91.44 261 LEU A O 1
ATOM 2096 N N . LEU A 1 262 ? -13.543 11.036 22.321 1.00 91.62 262 LEU A N 1
ATOM 2097 C CA . LEU A 1 262 ? -13.146 10.497 21.017 1.00 91.62 262 LEU A CA 1
ATOM 2098 C C . LEU A 1 262 ? -12.419 11.532 20.152 1.00 91.62 262 LEU A C 1
ATOM 2100 O O . LEU A 1 262 ? -11.454 11.186 19.481 1.00 91.62 262 LEU A O 1
ATOM 2104 N N . ARG A 1 263 ? -12.818 12.810 20.188 1.00 90.94 263 ARG A N 1
ATOM 2105 C CA . ARG A 1 263 ? -12.091 13.882 19.479 1.00 90.94 263 ARG A CA 1
ATOM 2106 C C . ARG A 1 263 ? -10.704 14.133 20.066 1.00 90.94 263 ARG A C 1
ATOM 2108 O O . ARG A 1 263 ? -9.760 14.332 19.303 1.00 90.94 263 ARG A O 1
ATOM 2115 N N . ALA A 1 264 ? -10.575 14.122 21.393 1.00 90.50 264 ALA A N 1
ATOM 2116 C CA . ALA A 1 264 ? -9.281 14.262 22.057 1.00 90.50 264 ALA A CA 1
ATOM 2117 C C . ALA A 1 264 ? -8.353 13.081 21.722 1.00 90.50 264 ALA A C 1
ATOM 2119 O O . ALA A 1 264 ? -7.184 13.291 21.395 1.00 90.50 264 ALA A O 1
ATOM 2120 N N . ALA A 1 265 ? -8.892 11.857 21.719 1.00 91.38 265 ALA A N 1
ATOM 2121 C CA . ALA A 1 265 ? -8.171 10.654 21.317 1.00 91.38 265 ALA A CA 1
ATOM 2122 C C . ALA A 1 265 ? -7.784 10.687 19.829 1.00 91.38 265 ALA A C 1
ATOM 2124 O O . ALA A 1 265 ? -6.634 10.415 19.496 1.00 91.38 265 ALA A O 1
ATOM 2125 N N . ALA A 1 266 ? -8.688 11.100 18.933 1.00 91.12 266 ALA A N 1
ATOM 2126 C CA . ALA A 1 266 ? -8.436 11.158 17.492 1.00 91.12 266 ALA A CA 1
ATOM 2127 C C . ALA A 1 266 ? -7.251 12.063 17.125 1.00 91.12 266 ALA A C 1
ATOM 2129 O O . ALA A 1 266 ? -6.498 11.736 16.212 1.00 91.12 266 ALA A O 1
ATOM 2130 N N . PHE A 1 267 ? -7.044 13.171 17.848 1.00 88.88 267 PHE A N 1
ATOM 2131 C CA . PHE A 1 267 ? -5.901 14.056 17.607 1.00 88.88 267 PHE A CA 1
ATOM 2132 C C . PHE A 1 267 ? -4.553 13.386 17.921 1.00 88.88 267 PHE A C 1
ATOM 2134 O O . PHE A 1 267 ? -3.573 13.619 17.216 1.00 88.88 267 PHE A O 1
ATOM 2141 N N . LYS A 1 268 ? -4.505 12.537 18.956 1.00 89.62 268 LYS A N 1
ATOM 2142 C CA . LYS A 1 268 ? -3.285 11.844 19.401 1.00 89.62 268 LYS A CA 1
ATOM 2143 C C . LYS A 1 268 ? -3.096 10.455 18.777 1.00 89.62 268 LYS A C 1
ATOM 2145 O O . LYS A 1 268 ? -1.967 9.976 18.722 1.00 89.62 268 LYS A O 1
ATOM 2150 N N . ALA A 1 269 ? -4.160 9.818 18.283 1.00 89.94 269 ALA A N 1
ATOM 2151 C CA . ALA A 1 269 ? -4.158 8.426 17.821 1.00 89.94 269 ALA A CA 1
ATOM 2152 C C . ALA A 1 269 ? -3.051 8.132 16.795 1.00 89.94 269 ALA A C 1
ATOM 2154 O O . ALA A 1 269 ? -2.271 7.199 16.967 1.00 89.94 269 ALA A O 1
ATOM 2155 N N . HIS A 1 270 ? -2.909 8.992 15.783 1.00 89.12 270 HIS A N 1
ATOM 2156 C CA . HIS A 1 270 ? -1.877 8.832 14.755 1.00 89.12 270 HIS A CA 1
ATOM 2157 C C . HIS A 1 270 ? -0.448 8.999 15.309 1.00 89.12 270 HIS A C 1
ATOM 2159 O O . HIS A 1 270 ? 0.492 8.366 14.832 1.00 89.12 270 HIS A O 1
ATOM 2165 N N . GLU A 1 271 ? -0.253 9.848 16.323 1.00 89.81 271 GLU A N 1
ATOM 2166 C CA . GLU A 1 271 ? 1.043 9.988 16.997 1.00 89.81 271 GLU A CA 1
ATOM 2167 C C . GLU A 1 271 ? 1.388 8.727 17.801 1.00 89.81 271 GLU A C 1
ATOM 2169 O O . GLU A 1 271 ? 2.527 8.249 17.749 1.00 89.81 271 GLU A O 1
ATOM 2174 N N . TRP A 1 272 ? 0.404 8.179 18.521 1.00 90.81 272 TRP A N 1
ATOM 2175 C CA . TRP A 1 272 ? 0.547 6.939 19.278 1.00 90.81 272 TRP A CA 1
ATOM 2176 C C . TRP A 1 272 ? 0.864 5.751 18.375 1.00 90.81 272 TRP A C 1
ATOM 2178 O O . TRP A 1 272 ? 1.787 5.005 18.698 1.00 90.81 272 TRP A O 1
ATOM 2188 N N . ASP A 1 273 ? 0.202 5.628 17.223 1.00 90.81 273 ASP A N 1
ATOM 2189 C CA . ASP A 1 273 ? 0.487 4.567 16.249 1.00 90.81 273 ASP A CA 1
ATOM 2190 C C . ASP A 1 273 ? 1.944 4.634 15.758 1.00 90.81 273 ASP A C 1
ATOM 2192 O O . ASP A 1 273 ? 2.695 3.662 15.870 1.00 90.81 273 ASP A O 1
ATOM 2196 N N . ILE A 1 274 ? 2.419 5.814 15.332 1.00 90.88 274 ILE A N 1
ATOM 2197 C CA . ILE A 1 274 ? 3.814 5.984 14.886 1.00 90.88 274 ILE A CA 1
ATOM 2198 C C . ILE A 1 274 ? 4.805 5.637 16.006 1.00 90.88 274 ILE A C 1
ATOM 2200 O O . ILE A 1 274 ? 5.820 4.971 15.760 1.00 90.88 274 ILE A O 1
ATOM 2204 N N . LYS A 1 275 ? 4.552 6.104 17.235 1.00 91.06 275 LYS A N 1
ATOM 2205 C CA . LYS A 1 275 ? 5.410 5.814 18.394 1.00 91.06 275 LYS A CA 1
ATOM 2206 C C . LYS A 1 275 ? 5.453 4.315 18.682 1.00 91.06 275 LYS A C 1
ATOM 2208 O O . LYS A 1 275 ? 6.545 3.773 18.868 1.00 91.06 275 LYS A O 1
ATOM 2213 N N . LEU A 1 276 ? 4.303 3.649 18.651 1.00 91.38 276 LEU A N 1
ATOM 2214 C CA . LEU A 1 276 ? 4.170 2.224 18.920 1.00 91.38 276 LEU A CA 1
ATOM 2215 C C . LEU A 1 276 ? 4.835 1.364 17.839 1.00 91.38 276 LEU A C 1
ATOM 2217 O O . LEU A 1 276 ? 5.557 0.421 18.166 1.00 91.38 276 LEU A O 1
ATOM 2221 N N . GLN A 1 277 ? 4.691 1.720 16.561 1.00 91.12 277 GLN A N 1
ATOM 2222 C CA . GLN A 1 277 ? 5.375 1.041 15.457 1.00 91.12 277 GLN A CA 1
ATOM 2223 C C . GLN A 1 277 ? 6.900 1.160 15.576 1.00 91.12 277 GLN A C 1
ATOM 2225 O O . GLN A 1 277 ? 7.619 0.164 15.450 1.00 91.12 277 GLN A O 1
ATOM 2230 N N . LYS A 1 278 ? 7.415 2.362 15.879 1.00 91.75 278 LYS A N 1
ATOM 2231 C CA . LYS A 1 278 ? 8.857 2.582 16.101 1.00 91.75 278 LYS A CA 1
ATOM 2232 C C . LYS A 1 278 ? 9.376 1.767 17.274 1.00 91.75 278 LYS A C 1
ATOM 2234 O O . LYS A 1 278 ? 10.432 1.148 17.180 1.00 91.75 278 LYS A O 1
ATOM 2239 N N . MET A 1 279 ? 8.631 1.764 18.366 1.00 90.31 279 MET A N 1
ATOM 2240 C CA . MET A 1 279 ? 8.971 1.038 19.577 1.00 90.31 279 MET A CA 1
ATOM 2241 C C . MET A 1 279 ? 9.003 -0.476 19.358 1.00 90.31 279 MET A C 1
ATOM 2243 O O . MET A 1 279 ? 9.985 -1.131 19.704 1.00 90.31 279 MET A O 1
ATOM 2247 N N . THR A 1 280 ? 7.975 -1.010 18.701 1.00 91.19 280 THR A N 1
ATOM 2248 C CA . THR A 1 280 ? 7.892 -2.424 18.323 1.00 91.19 280 THR A CA 1
ATOM 2249 C C . THR A 1 280 ? 9.086 -2.815 17.453 1.00 91.19 280 THR A C 1
ATOM 2251 O O . THR A 1 280 ? 9.759 -3.805 17.739 1.00 91.19 280 THR A O 1
ATOM 2254 N N . ALA A 1 281 ? 9.438 -1.995 16.456 1.00 91.75 281 ALA A N 1
ATOM 2255 C CA . ALA A 1 281 ? 10.615 -2.224 15.620 1.00 91.75 281 ALA A CA 1
ATOM 2256 C C . ALA A 1 281 ? 11.929 -2.217 16.427 1.00 91.75 281 ALA A C 1
ATOM 2258 O O . ALA A 1 281 ? 12.793 -3.065 16.198 1.00 91.75 281 ALA A O 1
ATOM 2259 N N . ILE A 1 282 ? 12.084 -1.310 17.400 1.00 90.81 282 ILE A N 1
ATOM 2260 C CA . ILE A 1 282 ? 13.264 -1.264 18.279 1.00 90.81 282 ILE A CA 1
ATOM 2261 C C . ILE A 1 282 ? 13.368 -2.545 19.111 1.00 90.81 282 ILE A C 1
ATOM 2263 O O . ILE A 1 282 ? 14.430 -3.167 19.129 1.00 90.81 282 ILE A O 1
ATOM 2267 N N . PHE A 1 283 ? 12.283 -2.986 19.755 1.00 89.50 283 PHE A N 1
ATOM 2268 C CA . PHE A 1 283 ? 12.294 -4.235 20.520 1.00 89.50 283 PHE A CA 1
ATOM 2269 C C . PHE A 1 283 ? 12.534 -5.455 19.638 1.00 89.50 283 PHE A C 1
ATOM 2271 O O . PHE A 1 283 ? 13.281 -6.343 20.041 1.00 89.50 283 PHE A O 1
ATOM 2278 N N . MET A 1 284 ? 11.990 -5.488 18.419 1.00 89.81 284 MET A N 1
ATOM 2279 C CA . MET A 1 284 ? 12.279 -6.549 17.452 1.00 89.81 284 MET A CA 1
ATOM 2280 C C . MET A 1 284 ? 13.775 -6.616 17.124 1.00 89.81 284 MET A C 1
ATOM 2282 O O . MET A 1 284 ? 14.342 -7.708 17.106 1.00 89.81 284 MET A O 1
ATOM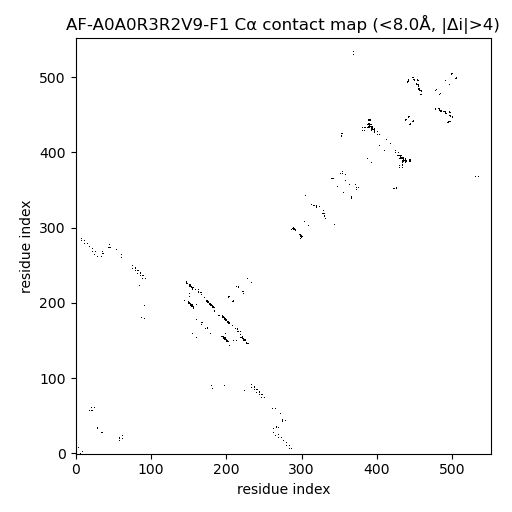 2286 N N . VAL A 1 285 ? 14.434 -5.468 16.928 1.00 90.56 285 VAL A N 1
ATOM 2287 C CA . VAL A 1 285 ? 15.886 -5.408 16.691 1.00 90.56 285 VAL A CA 1
ATOM 2288 C C . VAL A 1 285 ? 16.678 -5.816 17.931 1.00 90.56 285 VAL A C 1
ATOM 2290 O O . VAL A 1 285 ? 17.570 -6.653 17.822 1.00 90.56 285 VAL A O 1
ATOM 2293 N N . MET A 1 286 ? 16.327 -5.320 19.121 1.00 87.94 286 MET A N 1
ATOM 2294 C CA . MET A 1 286 ? 16.981 -5.734 20.372 1.00 87.94 286 MET A CA 1
ATOM 2295 C C . MET A 1 286 ? 16.816 -7.232 20.645 1.00 87.94 286 MET A C 1
ATOM 2297 O O . MET A 1 286 ? 17.705 -7.860 21.212 1.00 87.94 286 MET A O 1
ATOM 2301 N N . ASN A 1 287 ? 15.713 -7.825 20.186 1.00 88.94 287 ASN A N 1
ATOM 2302 C CA . ASN A 1 287 ? 15.459 -9.256 20.268 1.00 88.94 287 ASN A CA 1
ATOM 2303 C C . ASN A 1 287 ? 16.332 -10.091 19.309 1.00 88.94 287 ASN A C 1
ATOM 2305 O O . ASN A 1 287 ? 16.401 -11.312 19.450 1.00 88.94 287 ASN A O 1
ATOM 2309 N N . MET A 1 288 ? 16.964 -9.470 18.309 1.00 86.38 288 MET A N 1
ATOM 2310 C CA . MET A 1 288 ? 17.964 -10.111 17.444 1.00 86.38 288 MET A CA 1
ATOM 2311 C C . MET A 1 288 ? 19.387 -9.999 18.005 1.00 86.38 288 MET A C 1
ATOM 2313 O O . MET A 1 288 ? 20.250 -10.779 17.605 1.00 86.38 288 MET A O 1
ATOM 2317 N N . CYS A 1 289 ? 19.636 -9.064 18.925 1.00 88.25 289 CYS A N 1
ATOM 2318 C CA . CYS A 1 289 ? 20.934 -8.893 19.569 1.00 88.25 289 CYS A CA 1
ATOM 2319 C C . CYS A 1 289 ? 21.231 -10.040 20.540 1.00 88.25 289 CYS A C 1
ATOM 2321 O O . CYS A 1 289 ? 20.338 -10.566 21.209 1.00 88.25 289 CYS A O 1
ATOM 2323 N N . ASN A 1 290 ? 22.509 -10.392 20.658 1.00 86.44 290 ASN A N 1
ATOM 2324 C CA . ASN A 1 290 ? 22.961 -11.322 21.679 1.00 86.44 290 ASN A CA 1
ATOM 2325 C C . ASN A 1 290 ? 23.179 -10.578 23.003 1.00 86.44 290 ASN A C 1
ATOM 2327 O O . ASN A 1 290 ? 23.651 -9.440 23.021 1.00 86.44 290 ASN A O 1
ATOM 2331 N N . VAL A 1 291 ? 22.842 -11.224 24.114 1.00 82.88 291 VAL A N 1
ATOM 2332 C CA . VAL A 1 291 ? 23.049 -10.683 25.459 1.00 82.88 291 VAL A CA 1
ATOM 2333 C C . VAL A 1 291 ? 24.305 -11.329 26.026 1.00 82.88 291 VAL A C 1
ATOM 2335 O O . VAL A 1 291 ? 24.426 -12.553 26.007 1.00 82.88 291 VAL A O 1
ATOM 2338 N N . ASP A 1 292 ? 25.236 -10.519 26.524 1.00 80.31 292 ASP A N 1
ATOM 2339 C CA . ASP A 1 292 ? 26.429 -11.042 27.190 1.00 80.31 292 ASP A CA 1
ATOM 2340 C C . ASP A 1 292 ? 26.066 -11.803 28.486 1.00 80.31 292 ASP A C 1
ATOM 2342 O O . ASP A 1 292 ? 25.019 -11.558 29.091 1.00 80.31 292 ASP A O 1
ATOM 2346 N N . ILE A 1 293 ? 26.946 -12.695 28.953 1.00 75.25 293 ILE A N 1
ATOM 2347 C CA . ILE A 1 293 ? 26.771 -13.491 30.185 1.00 75.25 293 ILE A CA 1
ATOM 2348 C C . ILE A 1 293 ? 26.528 -12.571 31.391 1.00 75.25 293 ILE A C 1
ATOM 2350 O O . ILE A 1 293 ? 25.735 -12.886 32.277 1.00 75.25 293 ILE A O 1
ATOM 2354 N N . THR A 1 294 ? 27.156 -11.392 31.396 1.00 76.75 294 THR A N 1
ATOM 2355 C CA . THR A 1 294 ? 26.991 -10.375 32.445 1.00 76.75 294 THR A CA 1
ATOM 2356 C C . THR A 1 294 ? 25.657 -9.620 32.382 1.00 76.75 294 THR A C 1
ATOM 2358 O O . THR A 1 294 ? 25.364 -8.831 33.277 1.00 76.75 294 THR A O 1
ATOM 2361 N N . GLN A 1 295 ? 24.851 -9.823 31.331 1.00 72.69 295 GLN A N 1
ATOM 2362 C CA . GLN A 1 295 ? 23.570 -9.161 31.034 1.00 72.69 295 GLN A CA 1
ATOM 2363 C C . GLN A 1 295 ? 23.592 -7.625 30.944 1.00 72.69 295 GLN A C 1
ATOM 2365 O O . GLN A 1 295 ? 22.529 -7.011 30.785 1.00 72.69 295 GLN A O 1
ATOM 2370 N N . ARG A 1 296 ? 24.778 -7.008 31.013 1.00 78.00 296 ARG A N 1
ATOM 2371 C CA . ARG A 1 296 ? 24.978 -5.551 30.972 1.00 78.00 296 ARG A CA 1
ATOM 2372 C C . ARG A 1 296 ? 25.206 -5.007 29.564 1.00 78.00 296 ARG A C 1
ATOM 2374 O O . ARG A 1 296 ? 24.948 -3.831 29.334 1.00 78.00 296 ARG A O 1
ATOM 2381 N N . TYR A 1 297 ? 25.640 -5.853 28.632 1.00 81.62 297 TYR A N 1
ATOM 2382 C CA . TYR A 1 297 ? 25.936 -5.466 27.255 1.00 81.62 297 TYR A CA 1
ATOM 2383 C C . TYR A 1 297 ? 25.077 -6.240 26.255 1.00 81.62 297 TYR A C 1
ATOM 2385 O O . TYR A 1 297 ? 24.791 -7.428 26.436 1.00 81.62 297 TYR A O 1
ATOM 2393 N N . LEU A 1 298 ? 24.684 -5.544 25.188 1.00 86.44 298 LEU A N 1
ATOM 2394 C CA . LEU A 1 298 ? 24.077 -6.127 23.998 1.00 86.44 298 LEU A CA 1
ATOM 2395 C C . LEU A 1 298 ? 25.111 -6.117 22.877 1.00 86.44 298 LEU A C 1
ATOM 2397 O O . LEU A 1 298 ? 25.690 -5.075 22.572 1.00 86.44 298 LEU A O 1
ATOM 2401 N N . ILE A 1 299 ? 25.324 -7.275 22.267 1.00 88.06 299 ILE A N 1
ATOM 2402 C CA . ILE A 1 299 ? 26.249 -7.461 21.155 1.00 88.06 299 ILE A CA 1
ATOM 2403 C C . ILE A 1 299 ? 25.416 -7.685 19.896 1.00 88.06 299 ILE A C 1
ATOM 2405 O O . ILE A 1 299 ? 24.552 -8.564 19.855 1.00 88.06 299 ILE A O 1
ATOM 2409 N N . ALA A 1 300 ? 25.673 -6.883 18.867 1.00 89.56 300 ALA A N 1
ATOM 2410 C CA . ALA A 1 300 ? 25.002 -6.980 17.579 1.00 89.56 300 ALA A CA 1
ATOM 2411 C C . ALA A 1 300 ? 26.035 -6.991 16.450 1.00 89.56 300 ALA A C 1
ATOM 2413 O O . ALA A 1 300 ? 26.926 -6.144 16.408 1.00 89.56 300 ALA A O 1
ATOM 2414 N N . GLU A 1 301 ? 25.888 -7.935 15.522 1.00 90.31 301 GLU A N 1
ATOM 2415 C CA . GLU A 1 301 ? 26.619 -7.951 14.255 1.00 90.31 301 GLU A CA 1
ATOM 2416 C C . GLU A 1 301 ? 25.723 -7.338 13.174 1.00 90.31 301 GLU A C 1
ATOM 2418 O O . GLU A 1 301 ? 24.634 -7.847 12.906 1.00 90.31 301 GLU A O 1
ATOM 2423 N N . CYS A 1 302 ? 26.168 -6.247 12.547 1.00 90.31 302 CYS A N 1
ATOM 2424 C CA . CYS A 1 302 ? 25.385 -5.516 11.551 1.00 90.31 302 CYS A CA 1
ATOM 2425 C C . CYS A 1 302 ? 26.192 -5.295 10.270 1.00 90.31 302 CYS A C 1
ATOM 2427 O O . CYS A 1 302 ? 27.369 -4.939 10.317 1.00 90.31 302 CYS A O 1
ATOM 2429 N N . TRP A 1 303 ? 25.532 -5.417 9.119 1.00 91.69 303 TRP A N 1
ATOM 2430 C CA . TRP A 1 303 ? 26.110 -5.026 7.835 1.00 91.69 303 TRP A CA 1
ATOM 2431 C C . TRP A 1 303 ? 25.963 -3.519 7.626 1.00 91.69 303 TRP A C 1
ATOM 2433 O O . TRP A 1 303 ? 24.853 -2.989 7.650 1.00 91.69 303 TRP A O 1
ATOM 2443 N N . ILE A 1 304 ? 27.080 -2.826 7.402 1.00 91.38 304 ILE A N 1
ATOM 2444 C CA . ILE A 1 304 ? 27.115 -1.378 7.169 1.00 91.38 304 ILE A CA 1
ATOM 2445 C C . ILE A 1 304 ? 27.862 -1.115 5.856 1.00 91.38 304 ILE A C 1
ATOM 2447 O O . ILE A 1 304 ? 28.968 -1.631 5.679 1.00 91.38 304 ILE A O 1
ATOM 2451 N N . PRO A 1 305 ? 27.316 -0.299 4.934 1.00 92.50 305 PRO A N 1
ATOM 2452 C CA . PRO A 1 305 ? 28.061 0.138 3.760 1.00 92.50 305 PRO A CA 1
ATOM 2453 C C . PRO A 1 305 ? 29.328 0.895 4.171 1.00 92.50 305 PRO A C 1
ATOM 2455 O O . PRO A 1 305 ? 29.260 1.852 4.942 1.00 92.50 305 PRO A O 1
ATOM 2458 N N . THR A 1 306 ? 30.482 0.529 3.608 1.00 89.94 306 THR A N 1
ATOM 2459 C CA . THR A 1 306 ? 31.781 1.143 3.946 1.00 89.94 306 THR A CA 1
ATOM 2460 C C . THR A 1 306 ? 31.779 2.665 3.765 1.00 89.94 306 THR A C 1
ATOM 2462 O O . THR A 1 306 ? 32.393 3.380 4.546 1.00 89.94 306 THR A O 1
ATOM 2465 N N . ALA A 1 307 ? 31.031 3.179 2.784 1.00 90.19 307 ALA A N 1
ATOM 2466 C CA . ALA A 1 307 ? 30.902 4.615 2.538 1.00 90.19 307 ALA A CA 1
ATOM 2467 C C . ALA A 1 307 ? 30.174 5.380 3.664 1.00 90.19 307 ALA A C 1
ATOM 2469 O O . ALA A 1 307 ? 30.414 6.570 3.846 1.00 90.19 307 ALA A O 1
ATOM 2470 N N . ASP A 1 308 ? 29.300 4.715 4.425 1.00 91.19 308 ASP A N 1
ATOM 2471 C CA . ASP A 1 308 ? 28.449 5.349 5.440 1.00 91.19 308 ASP A CA 1
ATOM 2472 C C . ASP A 1 308 ? 28.960 5.123 6.878 1.00 91.19 308 ASP A C 1
ATOM 2474 O O . ASP A 1 308 ? 28.374 5.635 7.836 1.00 91.19 308 ASP A O 1
ATOM 2478 N N . ILE A 1 309 ? 30.099 4.436 7.048 1.00 90.06 309 ILE A N 1
ATOM 2479 C CA . ILE A 1 309 ? 30.681 4.122 8.365 1.00 90.06 309 ILE A CA 1
ATOM 2480 C C . ILE A 1 309 ? 30.967 5.376 9.204 1.00 90.06 309 ILE A C 1
ATOM 2482 O O . ILE A 1 309 ? 30.714 5.395 10.408 1.00 90.06 309 ILE A O 1
ATOM 2486 N N . ILE A 1 310 ? 31.423 6.460 8.568 1.00 90.19 310 ILE A N 1
ATOM 2487 C CA . ILE A 1 310 ? 31.743 7.728 9.242 1.00 90.19 310 ILE A CA 1
ATOM 2488 C C . ILE A 1 310 ? 30.471 8.375 9.798 1.00 90.19 310 ILE A C 1
ATOM 2490 O O . ILE A 1 310 ? 30.470 8.907 10.907 1.00 90.19 310 ILE A O 1
ATOM 2494 N N . ARG A 1 311 ? 29.371 8.324 9.038 1.00 90.81 311 ARG A N 1
ATOM 2495 C CA . ARG A 1 311 ? 28.076 8.869 9.463 1.00 90.81 311 ARG A CA 1
ATOM 2496 C C . ARG A 1 311 ? 27.536 8.094 10.659 1.00 90.81 311 ARG A C 1
ATOM 2498 O O . ARG A 1 311 ? 27.050 8.701 11.609 1.00 90.81 311 ARG A O 1
ATOM 2505 N N . VAL A 1 312 ? 27.654 6.769 10.613 1.00 89.19 312 VAL A N 1
ATOM 2506 C CA . VAL A 1 312 ? 27.248 5.886 11.707 1.00 89.19 312 VAL A CA 1
ATOM 2507 C C . VAL A 1 312 ? 28.078 6.169 12.961 1.00 89.19 312 VAL A C 1
ATOM 2509 O O . VAL A 1 312 ? 27.494 6.412 14.013 1.00 89.19 312 VAL A O 1
ATOM 2512 N N . ARG A 1 313 ? 29.411 6.258 12.846 1.00 87.38 313 ARG A N 1
ATOM 2513 C CA . ARG A 1 313 ? 30.298 6.594 13.972 1.00 87.38 313 ARG A CA 1
ATOM 2514 C C . ARG A 1 313 ? 29.936 7.936 14.612 1.00 87.38 313 ARG A C 1
ATOM 2516 O O . ARG A 1 313 ? 29.689 7.975 15.806 1.00 87.38 313 ARG A O 1
ATOM 2523 N N . LYS A 1 314 ? 29.750 8.995 13.817 1.00 87.81 314 LYS A N 1
ATOM 2524 C CA . LYS A 1 314 ? 29.322 10.312 14.329 1.00 87.81 314 LYS A CA 1
ATOM 2525 C C . LYS A 1 314 ? 27.990 10.260 15.088 1.00 87.81 314 LYS A C 1
ATOM 2527 O O . LYS A 1 314 ? 27.812 10.988 16.059 1.00 87.81 314 LYS A O 1
ATOM 2532 N N . ASN A 1 315 ? 27.036 9.441 14.643 1.00 86.56 315 ASN A N 1
ATOM 2533 C CA . ASN A 1 315 ? 25.756 9.279 15.339 1.00 86.56 315 ASN A CA 1
ATOM 2534 C C . ASN A 1 315 ? 25.917 8.504 16.652 1.00 86.56 315 ASN A C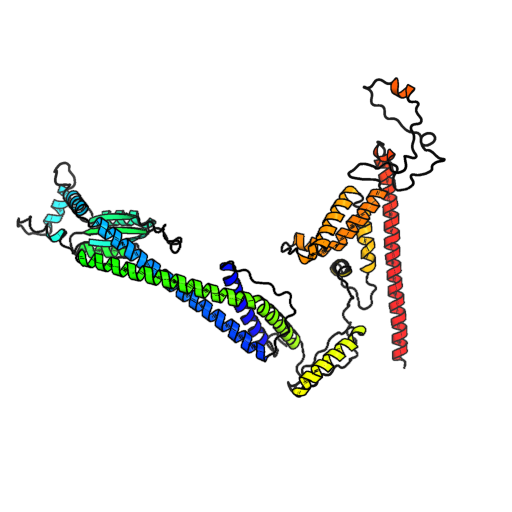 1
ATOM 2536 O O . ASN A 1 315 ? 25.274 8.853 17.644 1.00 86.56 315 ASN A O 1
ATOM 2540 N N . PHE A 1 316 ? 26.790 7.494 16.669 1.00 84.19 316 PHE A N 1
ATOM 2541 C CA . PHE A 1 316 ? 27.156 6.785 17.889 1.00 84.19 316 PHE A CA 1
ATOM 2542 C C . PHE A 1 316 ? 27.879 7.694 18.876 1.00 84.19 316 PHE A C 1
ATOM 2544 O O . PHE A 1 316 ? 27.510 7.672 20.039 1.00 84.19 316 PHE A O 1
ATOM 2551 N N . ASP A 1 317 ? 28.799 8.549 18.431 1.00 82.44 317 ASP A N 1
ATOM 2552 C CA . ASP A 1 317 ? 29.511 9.489 19.306 1.00 82.44 317 ASP A CA 1
ATOM 2553 C C . ASP A 1 317 ? 28.544 10.499 19.940 1.00 82.44 317 ASP A C 1
ATOM 2555 O O . ASP A 1 317 ? 28.564 10.712 21.149 1.00 82.44 317 ASP A O 1
ATOM 2559 N N . LYS A 1 318 ? 27.616 11.061 19.149 1.00 82.00 318 LYS A N 1
ATOM 2560 C CA . LYS A 1 318 ? 26.556 11.953 19.657 1.00 82.00 318 LYS A CA 1
ATOM 2561 C C . LYS A 1 318 ? 25.662 11.265 20.687 1.00 82.00 318 LYS A C 1
ATOM 2563 O O . LYS A 1 318 ? 25.321 11.854 21.707 1.00 82.00 318 LYS A O 1
ATOM 2568 N N . THR A 1 319 ? 25.273 10.021 20.413 1.00 76.38 319 THR A N 1
ATOM 2569 C CA . THR A 1 319 ? 24.441 9.229 21.332 1.00 76.38 319 THR A CA 1
ATOM 2570 C C . THR A 1 319 ? 25.234 8.834 22.574 1.00 76.38 319 THR A C 1
ATOM 2572 O O . THR A 1 319 ? 24.700 8.865 23.674 1.00 76.38 319 THR A O 1
ATOM 2575 N N . GLY A 1 320 ? 26.516 8.520 22.404 1.00 73.06 320 GLY A N 1
ATOM 2576 C CA . GLY A 1 320 ? 27.467 8.220 23.461 1.00 73.06 320 GLY A CA 1
ATOM 2577 C C . GLY A 1 320 ? 27.643 9.398 24.407 1.00 73.06 320 GLY A C 1
ATOM 2578 O O . GLY A 1 320 ? 27.592 9.189 25.606 1.00 73.06 320 GLY A O 1
ATOM 2579 N N . MET A 1 321 ? 27.735 10.632 23.907 1.00 72.88 321 MET A N 1
ATOM 2580 C CA . MET A 1 321 ? 27.769 11.833 24.755 1.00 72.88 321 MET A CA 1
ATOM 2581 C C . MET A 1 321 ? 26.500 11.975 25.611 1.00 72.88 321 MET A C 1
ATOM 2583 O O . MET A 1 321 ? 26.594 12.203 26.811 1.00 72.88 321 MET A O 1
ATOM 2587 N N . LEU A 1 322 ? 25.317 11.753 25.027 1.00 69.31 322 LEU A N 1
ATOM 2588 C CA . LEU A 1 322 ? 24.042 11.769 25.763 1.00 69.31 322 LEU A CA 1
ATOM 2589 C C . LEU A 1 322 ? 23.904 10.591 26.749 1.00 69.31 322 LEU A C 1
ATOM 2591 O O . LEU A 1 322 ? 23.207 10.690 27.755 1.00 69.31 322 LEU A O 1
ATOM 2595 N N . ALA A 1 323 ? 24.533 9.452 26.450 1.00 62.12 323 ALA A N 1
ATOM 2596 C CA . ALA A 1 323 ? 24.497 8.242 27.273 1.00 62.12 323 ALA A CA 1
ATOM 2597 C C . ALA A 1 323 ? 25.603 8.196 28.344 1.00 62.12 323 ALA A C 1
ATOM 2599 O O . ALA A 1 323 ? 25.455 7.483 29.338 1.00 62.12 323 ALA A O 1
ATOM 2600 N N . GLN A 1 324 ? 26.685 8.960 28.179 1.00 57.25 324 GLN A N 1
ATOM 2601 C CA . GLN A 1 324 ? 27.773 9.102 29.151 1.00 57.25 324 GLN A CA 1
ATOM 2602 C C . GLN A 1 324 ? 27.298 9.781 30.435 1.00 57.25 324 GLN A C 1
ATOM 2604 O O . GLN A 1 324 ? 27.767 9.416 31.508 1.00 57.25 324 GLN A O 1
ATOM 2609 N N . GLU A 1 325 ? 26.276 10.640 30.358 1.00 58.50 325 GLU A N 1
ATOM 2610 C CA . GLU A 1 325 ? 25.544 11.137 31.535 1.00 58.50 325 GLU A CA 1
ATOM 2611 C C . GLU A 1 325 ? 24.941 9.998 32.389 1.00 58.50 325 GLU A C 1
ATOM 2613 O O . GLU A 1 325 ? 24.580 10.207 33.544 1.00 58.50 325 GLU A O 1
ATOM 2618 N N . LYS A 1 326 ? 24.837 8.776 31.839 1.00 59.59 326 LYS A N 1
ATOM 2619 C CA . LYS A 1 326 ? 24.230 7.588 32.460 1.00 59.59 326 LYS A CA 1
ATOM 2620 C C . LYS A 1 326 ? 25.153 6.355 32.494 1.00 59.59 326 LYS A C 1
ATOM 2622 O O . LYS A 1 326 ? 24.648 5.242 32.625 1.00 59.59 326 LYS A O 1
ATOM 2627 N N . ASN A 1 327 ? 26.479 6.519 32.389 1.00 56.59 327 ASN A N 1
ATOM 2628 C CA . ASN A 1 327 ? 27.469 5.419 32.385 1.00 56.59 327 ASN A CA 1
ATOM 2629 C C . ASN A 1 327 ? 27.286 4.373 31.256 1.00 56.59 327 ASN A C 1
ATOM 2631 O O . ASN A 1 327 ? 27.635 3.203 31.419 1.00 56.59 327 ASN A O 1
ATOM 2635 N N . GLY A 1 328 ? 26.751 4.771 30.097 1.00 62.41 328 GLY A N 1
ATOM 2636 C CA . GLY A 1 328 ? 26.681 3.918 28.908 1.00 62.41 328 GLY A CA 1
ATOM 2637 C C . GLY A 1 328 ? 27.806 4.220 27.917 1.00 62.41 328 GLY A C 1
ATOM 2638 O O . GLY A 1 328 ? 27.918 5.349 27.446 1.00 62.41 328 GLY A O 1
ATOM 2639 N N . TYR A 1 329 ? 28.603 3.214 27.546 1.00 66.94 329 TYR A N 1
ATOM 2640 C CA . TYR A 1 329 ? 29.570 3.317 26.448 1.00 66.94 329 TYR A CA 1
ATOM 2641 C C . TYR A 1 329 ? 29.072 2.533 25.236 1.00 66.94 329 TYR A C 1
ATOM 2643 O O . TYR A 1 329 ? 28.636 1.389 25.368 1.00 66.94 329 TYR A O 1
ATOM 2651 N N . VAL A 1 330 ? 29.153 3.139 24.051 1.00 74.38 330 VAL A N 1
ATOM 2652 C CA . VAL A 1 330 ? 28.823 2.472 22.789 1.00 74.38 330 VAL A CA 1
ATOM 2653 C C . VAL A 1 330 ? 30.089 2.324 21.963 1.00 74.38 330 VAL A C 1
ATOM 2655 O O . VAL A 1 330 ? 30.790 3.303 21.719 1.00 74.38 330 VAL A O 1
ATOM 2658 N N . PHE A 1 331 ? 30.374 1.100 21.525 1.00 78.75 331 PHE A N 1
ATOM 2659 C CA . PHE A 1 331 ? 31.566 0.779 20.752 1.00 78.75 331 PHE A CA 1
ATOM 2660 C C . PHE A 1 331 ? 31.173 0.221 19.387 1.00 78.75 331 PHE A C 1
ATOM 2662 O O . PHE A 1 331 ? 30.312 -0.650 19.285 1.00 78.75 331 PHE A O 1
ATOM 2669 N N . LEU A 1 332 ? 31.833 0.710 18.338 1.00 83.81 332 LEU A N 1
ATOM 2670 C CA . LEU A 1 332 ? 31.713 0.181 16.984 1.00 83.81 332 LEU A CA 1
ATOM 2671 C C . LEU A 1 332 ? 33.048 -0.451 16.588 1.00 83.81 332 LEU A C 1
ATOM 2673 O O . LEU A 1 332 ? 34.023 0.265 16.354 1.00 83.81 332 LEU A O 1
ATOM 2677 N N . CYS A 1 333 ? 33.071 -1.779 16.487 1.00 85.06 333 CYS A N 1
ATOM 2678 C CA . CYS A 1 333 ? 34.231 -2.536 16.028 1.00 85.06 333 CYS A CA 1
ATOM 2679 C C . CYS A 1 333 ? 33.992 -3.052 14.605 1.00 85.06 333 CYS A C 1
ATOM 2681 O O . CY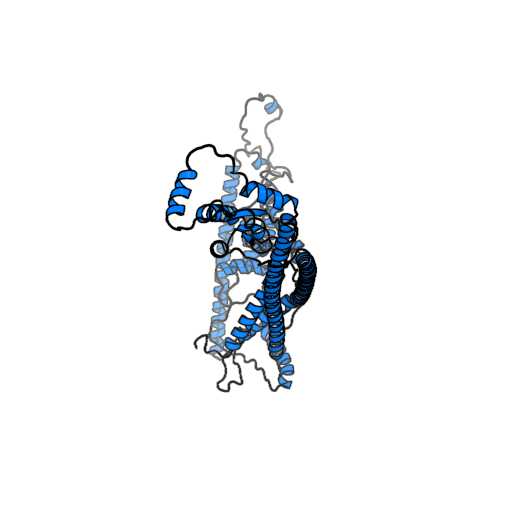S A 1 333 ? 32.920 -3.577 14.304 1.00 85.06 333 CYS A O 1
ATOM 2683 N N . GLN A 1 334 ? 34.983 -2.894 13.728 1.00 86.75 334 GLN A N 1
ATOM 2684 C CA . GLN A 1 334 ? 34.961 -3.508 12.405 1.00 86.75 334 GLN A CA 1
ATOM 2685 C C . GLN A 1 334 ? 35.500 -4.934 12.523 1.00 86.75 334 GLN A C 1
ATOM 2687 O O . GLN A 1 334 ? 36.604 -5.135 13.019 1.00 86.75 334 GLN A O 1
ATOM 2692 N N . ILE A 1 335 ? 34.714 -5.908 12.067 1.00 89.25 335 ILE A N 1
ATOM 2693 C CA . ILE A 1 335 ? 35.052 -7.333 12.120 1.00 89.25 335 ILE A CA 1
ATOM 2694 C C . ILE A 1 335 ? 35.255 -7.830 10.690 1.00 89.25 335 ILE A C 1
ATOM 2696 O O . ILE A 1 335 ? 34.445 -7.540 9.806 1.00 89.25 335 ILE A O 1
ATOM 2700 N N . GLU A 1 336 ? 36.320 -8.592 10.464 1.00 87.12 336 GLU A N 1
ATOM 2701 C CA . GLU A 1 336 ? 36.532 -9.310 9.209 1.00 87.12 336 GLU A CA 1
ATOM 2702 C C . GLU A 1 336 ? 35.788 -10.647 9.247 1.00 87.12 336 GLU A C 1
ATOM 2704 O O . GLU A 1 336 ? 35.866 -11.400 10.218 1.00 87.12 336 GLU A O 1
ATOM 2709 N N . THR A 1 337 ? 35.021 -10.945 8.200 1.00 89.25 337 THR A N 1
ATOM 2710 C CA . THR A 1 337 ? 34.224 -12.171 8.124 1.00 89.25 337 THR A CA 1
ATOM 2711 C C . THR A 1 337 ? 34.233 -12.750 6.717 1.00 89.25 337 THR A C 1
ATOM 2713 O O . THR A 1 337 ? 34.281 -12.018 5.732 1.00 89.25 337 THR A O 1
ATOM 2716 N N . ASN A 1 338 ? 34.132 -14.077 6.633 1.00 88.50 338 ASN A N 1
ATOM 2717 C CA . ASN A 1 338 ? 34.000 -14.813 5.373 1.00 88.50 338 ASN A CA 1
ATOM 2718 C C . ASN A 1 338 ? 32.531 -14.985 4.939 1.00 88.50 338 ASN A C 1
ATOM 2720 O O . ASN A 1 338 ? 32.265 -15.613 3.915 1.00 88.50 338 ASN A O 1
ATOM 2724 N N . LYS A 1 339 ? 31.563 -14.482 5.721 1.00 89.50 339 LYS A N 1
ATOM 2725 C CA . LYS A 1 339 ? 30.138 -14.517 5.356 1.00 89.50 339 LYS A CA 1
ATOM 2726 C C . LYS A 1 339 ? 29.895 -13.619 4.137 1.00 89.50 339 LYS A C 1
ATOM 2728 O O . LYS A 1 339 ? 30.454 -12.528 4.057 1.00 89.50 339 LYS A O 1
ATOM 2733 N N . VAL A 1 340 ? 29.029 -14.053 3.219 1.00 87.62 340 VAL A N 1
ATOM 2734 C CA . VAL A 1 340 ? 28.665 -13.255 2.038 1.00 87.62 340 VAL A CA 1
ATOM 2735 C C . VAL A 1 340 ? 27.853 -12.029 2.487 1.00 87.62 340 VAL A C 1
ATOM 2737 O O . VAL A 1 340 ? 26.798 -12.203 3.104 1.00 87.62 340 VAL A O 1
ATOM 2740 N N . PRO A 1 341 ? 28.320 -10.798 2.215 1.00 90.94 341 PRO A N 1
ATOM 2741 C CA . PRO A 1 341 ? 27.587 -9.584 2.560 1.00 90.94 341 PRO A CA 1
ATOM 2742 C C . PRO A 1 341 ? 26.344 -9.389 1.673 1.00 90.94 341 PRO A C 1
ATOM 2744 O O . PRO A 1 341 ? 26.330 -9.821 0.517 1.00 90.94 341 PRO A O 1
ATOM 2747 N N . PRO A 1 342 ? 25.309 -8.686 2.169 1.00 92.75 342 PRO A N 1
ATOM 2748 C CA . PRO A 1 342 ? 24.129 -8.357 1.379 1.00 92.75 342 PRO A CA 1
ATOM 2749 C C . PRO A 1 342 ? 24.440 -7.315 0.294 1.00 92.75 342 PRO A C 1
ATOM 2751 O O . PRO A 1 342 ? 25.301 -6.444 0.455 1.00 92.75 342 PRO A O 1
ATOM 2754 N N . THR A 1 343 ? 23.689 -7.358 -0.805 1.00 91.88 343 THR A N 1
ATOM 2755 C CA . THR A 1 343 ? 23.734 -6.337 -1.858 1.00 91.88 343 THR A CA 1
ATOM 2756 C C . THR A 1 343 ? 22.896 -5.122 -1.504 1.00 91.88 343 THR A C 1
ATOM 2758 O O . THR A 1 343 ? 21.729 -5.243 -1.133 1.00 91.88 343 THR A O 1
ATOM 2761 N N . TYR A 1 344 ? 23.468 -3.936 -1.696 1.00 91.50 344 TYR A N 1
ATOM 2762 C CA . TYR A 1 344 ? 22.785 -2.667 -1.487 1.00 91.50 344 TYR A CA 1
ATOM 2763 C C . TYR A 1 344 ? 23.026 -1.730 -2.670 1.00 91.50 344 TYR A C 1
ATOM 2765 O O . TYR A 1 344 ? 24.170 -1.415 -2.999 1.00 91.50 344 TYR A O 1
ATOM 2773 N N . PHE A 1 345 ? 21.938 -1.253 -3.279 1.00 91.44 345 PHE A N 1
ATOM 2774 C CA . PHE A 1 345 ? 21.969 -0.246 -4.336 1.00 91.44 345 PHE A CA 1
ATOM 2775 C C . PHE A 1 345 ? 21.420 1.080 -3.811 1.00 91.44 345 PHE A C 1
ATOM 2777 O O . PHE A 1 345 ? 20.326 1.137 -3.248 1.00 91.44 345 PHE A O 1
ATOM 2784 N N . ARG A 1 346 ? 22.165 2.168 -4.028 1.00 90.12 346 ARG A N 1
ATOM 2785 C CA . ARG A 1 346 ? 21.691 3.524 -3.732 1.00 90.12 346 ARG A CA 1
ATOM 2786 C C . ARG A 1 346 ? 20.691 3.936 -4.807 1.00 90.12 346 ARG A C 1
ATOM 2788 O O . ARG A 1 346 ? 21.076 4.220 -5.938 1.00 90.12 346 ARG A O 1
ATOM 2795 N N . VAL A 1 347 ? 19.410 3.931 -4.452 1.00 92.25 347 VAL A N 1
ATOM 2796 C CA . VAL A 1 347 ? 18.318 4.285 -5.362 1.00 92.25 347 VAL A CA 1
ATOM 2797 C C . VAL A 1 347 ? 17.763 5.670 -5.052 1.00 92.25 347 VAL A C 1
ATOM 2799 O O . VAL A 1 347 ? 17.561 6.040 -3.898 1.00 92.25 347 VAL A O 1
ATOM 2802 N N . ASN A 1 348 ? 17.474 6.413 -6.112 1.00 92.88 348 ASN A N 1
ATOM 2803 C CA . ASN A 1 348 ? 16.680 7.627 -6.078 1.00 92.88 348 ASN A CA 1
ATOM 2804 C C . ASN A 1 348 ? 15.214 7.261 -6.325 1.00 92.88 348 ASN A C 1
ATOM 2806 O O . ASN A 1 348 ? 14.883 6.158 -6.761 1.00 92.88 348 ASN A O 1
ATOM 2810 N N . LYS A 1 349 ? 14.322 8.226 -6.123 1.00 89.56 349 LYS A N 1
ATOM 2811 C CA . LYS A 1 349 ? 12.887 8.083 -6.390 1.00 89.56 349 LYS A CA 1
ATOM 2812 C C . LYS A 1 349 ? 12.571 7.552 -7.798 1.00 89.56 349 LYS A C 1
ATOM 2814 O O . LYS A 1 349 ? 11.668 6.740 -7.956 1.00 89.56 349 LYS A O 1
ATOM 2819 N N . PHE A 1 350 ? 13.356 7.976 -8.789 1.00 91.25 350 PHE A N 1
ATOM 2820 C CA . PHE A 1 350 ? 13.256 7.533 -10.178 1.00 91.25 350 PHE A CA 1
ATOM 2821 C C . PHE A 1 350 ? 13.784 6.103 -10.391 1.00 91.25 350 PHE A C 1
ATOM 2823 O O . PHE A 1 350 ? 13.082 5.254 -10.933 1.00 91.25 350 PHE A O 1
ATOM 2830 N N . THR A 1 351 ? 14.998 5.797 -9.916 1.00 92.00 351 THR A N 1
ATOM 2831 C CA . THR A 1 351 ? 15.636 4.482 -10.129 1.00 92.00 351 THR A CA 1
ATOM 2832 C C . THR A 1 351 ? 15.027 3.364 -9.287 1.00 92.00 351 THR A C 1
ATOM 2834 O O . THR A 1 351 ? 15.159 2.198 -9.651 1.00 92.00 351 THR A O 1
ATOM 2837 N N . LYS A 1 352 ? 14.335 3.689 -8.186 1.00 92.06 352 LYS A N 1
ATOM 2838 C CA . LYS A 1 352 ? 13.719 2.707 -7.281 1.00 92.06 352 LYS A CA 1
ATOM 2839 C C . LYS A 1 352 ? 12.754 1.765 -8.001 1.00 92.06 352 LYS A C 1
ATOM 2841 O O . LYS A 1 352 ? 12.747 0.576 -7.702 1.00 92.06 352 LYS A O 1
ATOM 2846 N N . ILE A 1 353 ? 11.966 2.277 -8.946 1.00 91.94 353 ILE A N 1
ATOM 2847 C CA . ILE A 1 353 ? 10.966 1.469 -9.658 1.00 91.94 353 ILE A CA 1
ATOM 2848 C C . ILE A 1 353 ? 11.657 0.468 -10.587 1.00 91.94 353 ILE A C 1
ATOM 2850 O O . ILE A 1 353 ? 11.379 -0.724 -10.517 1.00 91.94 353 ILE A O 1
ATOM 2854 N N . PHE A 1 354 ? 12.614 0.935 -11.396 1.00 92.50 354 PHE A N 1
ATOM 2855 C CA . PHE A 1 354 ? 13.403 0.070 -12.277 1.00 92.50 354 PHE A CA 1
ATOM 2856 C C . PHE A 1 354 ? 14.167 -0.995 -11.486 1.00 92.50 354 PHE A C 1
ATOM 2858 O O . PHE A 1 354 ? 14.167 -2.164 -11.861 1.00 92.50 354 PHE A O 1
ATOM 2865 N N . GLN A 1 355 ? 14.741 -0.620 -10.339 1.00 93.56 355 GLN A N 1
ATOM 2866 C CA . GLN A 1 355 ? 15.384 -1.579 -9.446 1.00 93.56 355 GLN A CA 1
ATOM 2867 C C . GLN A 1 355 ? 14.393 -2.611 -8.898 1.00 93.56 355 GLN A C 1
ATOM 2869 O O . GLN A 1 355 ? 14.744 -3.779 -8.783 1.00 93.56 355 GLN A O 1
ATOM 2874 N N . SER A 1 356 ? 13.167 -2.203 -8.564 1.00 91.06 356 SER A N 1
ATOM 2875 C CA . SER A 1 356 ? 12.135 -3.120 -8.072 1.00 91.06 356 SER A CA 1
ATOM 2876 C C . SER A 1 356 ? 11.748 -4.168 -9.118 1.00 91.06 356 SER A C 1
ATOM 2878 O O . SER A 1 356 ? 11.520 -5.313 -8.745 1.00 91.06 356 SER A O 1
ATOM 2880 N N . ILE A 1 357 ? 11.711 -3.800 -10.405 1.00 91.94 357 ILE A N 1
ATOM 2881 C CA . ILE A 1 357 ? 11.454 -4.736 -11.515 1.00 91.94 357 ILE A CA 1
ATOM 2882 C C . ILE A 1 357 ? 12.627 -5.693 -11.714 1.00 91.94 357 ILE A C 1
ATOM 2884 O O . ILE A 1 357 ? 12.432 -6.883 -11.914 1.00 91.94 357 ILE A O 1
ATOM 2888 N N . VAL A 1 358 ? 13.862 -5.202 -11.640 1.00 92.94 358 VAL A N 1
ATOM 2889 C CA . VAL A 1 358 ? 15.034 -6.086 -11.722 1.00 92.94 358 VAL A CA 1
ATOM 2890 C C . VAL A 1 358 ? 15.058 -7.063 -10.543 1.00 92.94 358 VAL A C 1
ATOM 2892 O O . VAL A 1 358 ? 15.263 -8.260 -10.729 1.00 92.94 358 VAL A O 1
ATOM 2895 N N . ASN A 1 359 ? 14.788 -6.567 -9.334 1.00 92.06 359 ASN A N 1
ATOM 2896 C CA . ASN A 1 359 ? 14.785 -7.373 -8.118 1.00 92.06 359 ASN A CA 1
ATOM 2897 C C . ASN A 1 359 ? 13.658 -8.414 -8.085 1.00 92.06 359 ASN A C 1
ATOM 2899 O O . ASN A 1 359 ? 13.800 -9.401 -7.366 1.00 92.06 359 ASN A O 1
ATOM 2903 N N . SER A 1 360 ? 12.550 -8.209 -8.813 1.00 92.06 360 SER A N 1
ATOM 2904 C CA . SER A 1 360 ? 11.458 -9.189 -8.858 1.00 92.06 360 SER A CA 1
ATOM 2905 C C . SER A 1 360 ? 11.833 -10.450 -9.635 1.00 92.06 360 SER A C 1
ATOM 2907 O O . SER A 1 360 ? 11.274 -11.506 -9.357 1.00 92.06 360 SER A O 1
ATOM 2909 N N . TYR A 1 361 ? 12.793 -10.360 -10.562 1.00 92.06 361 TYR A N 1
ATOM 2910 C CA . TYR A 1 361 ? 13.372 -11.535 -11.207 1.00 92.06 361 TYR A CA 1
ATOM 2911 C C . TYR A 1 361 ? 14.349 -12.251 -10.268 1.00 92.06 361 TYR A C 1
ATOM 2913 O O . TYR A 1 361 ? 14.178 -13.428 -9.960 1.00 92.06 361 TYR A O 1
ATOM 2921 N N . SER A 1 362 ? 15.364 -11.532 -9.781 1.00 88.88 362 SER A N 1
ATOM 2922 C CA . SER A 1 362 ? 16.317 -12.047 -8.796 1.00 88.88 362 SER A CA 1
ATOM 2923 C C . SER A 1 362 ? 17.141 -10.922 -8.177 1.00 88.88 362 SER A C 1
ATOM 2925 O O . SER A 1 362 ? 17.421 -9.909 -8.820 1.00 88.88 362 SER A O 1
ATOM 2927 N N . ILE A 1 363 ? 17.611 -11.131 -6.949 1.00 90.19 363 ILE A N 1
ATOM 2928 C CA . ILE A 1 363 ? 18.567 -10.232 -6.295 1.00 90.19 363 ILE A CA 1
ATOM 2929 C C . ILE A 1 363 ? 19.974 -10.560 -6.813 1.00 90.19 363 ILE A C 1
ATOM 2931 O O . ILE A 1 363 ? 20.370 -11.724 -6.828 1.00 90.19 363 ILE A O 1
ATOM 2935 N N . ALA A 1 364 ? 20.715 -9.536 -7.241 1.00 89.50 364 ALA A N 1
ATOM 2936 C CA . ALA A 1 364 ? 22.088 -9.679 -7.729 1.00 89.50 364 ALA A CA 1
ATOM 2937 C C . ALA A 1 364 ? 23.044 -10.185 -6.631 1.00 89.50 364 ALA A C 1
ATOM 2939 O O . ALA A 1 364 ? 22.790 -10.017 -5.437 1.00 89.50 364 ALA A O 1
ATOM 2940 N N . THR A 1 365 ? 24.173 -10.769 -7.028 1.00 89.62 365 THR A N 1
ATOM 2941 C CA . THR A 1 365 ? 25.229 -11.188 -6.097 1.00 89.62 365 THR A CA 1
ATOM 2942 C C . THR A 1 365 ? 26.110 -10.010 -5.655 1.00 89.62 365 THR A C 1
ATOM 2944 O O . THR A 1 365 ? 26.084 -8.915 -6.229 1.00 89.62 365 THR A O 1
ATOM 2947 N N . TYR A 1 366 ? 26.877 -10.186 -4.571 1.00 89.31 366 TYR A N 1
ATOM 2948 C CA . TYR A 1 366 ? 27.694 -9.102 -4.021 1.00 89.31 366 TYR A CA 1
ATOM 2949 C C . TYR A 1 366 ? 28.747 -8.607 -5.021 1.00 89.31 366 TYR A C 1
ATOM 2951 O O . TYR A 1 366 ? 29.601 -9.370 -5.459 1.00 89.31 366 TYR A O 1
ATOM 2959 N N . ARG A 1 367 ? 28.707 -7.298 -5.312 1.00 87.75 367 ARG A N 1
ATOM 2960 C CA . ARG A 1 367 ? 29.548 -6.604 -6.308 1.00 87.75 367 ARG A CA 1
ATOM 2961 C C . ARG A 1 367 ? 29.367 -7.079 -7.755 1.00 87.75 367 ARG A C 1
ATOM 2963 O O . ARG A 1 367 ? 30.244 -6.848 -8.581 1.00 87.75 367 ARG A O 1
ATOM 2970 N N . GLU A 1 368 ? 28.221 -7.662 -8.076 1.00 89.88 368 GLU A N 1
ATOM 2971 C CA . GLU A 1 368 ? 27.819 -7.890 -9.460 1.00 89.88 368 GLU A CA 1
ATOM 2972 C C . GLU A 1 368 ? 27.350 -6.592 -10.134 1.00 89.88 368 GLU A C 1
ATOM 2974 O O . GLU A 1 368 ? 26.880 -5.651 -9.481 1.00 89.88 368 GLU A O 1
ATOM 2979 N N . ILE A 1 369 ? 27.478 -6.538 -11.461 1.00 90.62 369 ILE A N 1
ATOM 2980 C CA . ILE A 1 369 ? 26.979 -5.419 -12.261 1.00 90.62 369 ILE A CA 1
ATOM 2981 C C . ILE A 1 369 ? 25.453 -5.392 -12.176 1.00 90.62 369 ILE A C 1
ATOM 2983 O O . ILE A 1 369 ? 24.767 -6.337 -12.553 1.00 90.62 369 ILE A O 1
ATOM 2987 N N . ASN A 1 370 ? 24.912 -4.273 -11.708 1.00 91.69 370 ASN A N 1
ATOM 2988 C CA . ASN A 1 370 ? 23.473 -4.066 -11.642 1.00 91.69 370 ASN A CA 1
ATOM 2989 C C . ASN A 1 370 ? 22.902 -3.818 -13.047 1.00 91.69 370 ASN A C 1
ATOM 2991 O O . ASN A 1 370 ? 23.309 -2.839 -13.659 1.00 91.69 370 ASN A O 1
ATOM 2995 N N . PRO A 1 371 ? 21.924 -4.585 -13.554 1.00 91.44 371 PRO A N 1
ATOM 2996 C CA . PRO A 1 371 ? 21.323 -4.303 -14.858 1.00 91.44 371 PRO A CA 1
ATOM 2997 C C . PRO A 1 371 ? 20.336 -3.116 -14.836 1.00 91.44 371 PRO A C 1
ATOM 2999 O O . PRO A 1 371 ? 19.965 -2.612 -15.898 1.00 91.44 371 PRO A O 1
ATOM 3002 N N . ALA A 1 372 ? 19.927 -2.615 -13.660 1.00 91.81 372 ALA A N 1
ATOM 3003 C CA . ALA A 1 372 ? 18.858 -1.617 -13.539 1.00 91.81 372 ALA A CA 1
ATOM 3004 C C . ALA A 1 372 ? 19.090 -0.307 -14.330 1.00 91.81 372 ALA A C 1
ATOM 3006 O O . ALA A 1 372 ? 18.177 0.112 -15.050 1.00 91.81 372 ALA A O 1
ATOM 3007 N N . PRO A 1 373 ? 20.277 0.334 -14.294 1.00 92.12 373 PRO A N 1
ATOM 3008 C CA . PRO A 1 373 ? 20.534 1.534 -15.101 1.00 92.12 373 PRO A CA 1
ATOM 3009 C C . PRO A 1 373 ? 20.398 1.336 -16.617 1.00 92.12 373 PRO A C 1
ATOM 3011 O O . PRO A 1 373 ? 20.052 2.276 -17.322 1.00 92.12 373 PRO A O 1
ATOM 3014 N N . TRP A 1 374 ? 20.611 0.121 -17.121 1.00 92.44 374 TRP A N 1
ATOM 3015 C CA . TRP A 1 374 ? 20.489 -0.211 -18.539 1.00 92.44 374 TRP A CA 1
ATOM 3016 C C . TRP A 1 374 ? 19.029 -0.466 -18.891 1.00 92.44 374 TRP A C 1
ATOM 3018 O O . TRP A 1 374 ? 18.509 0.116 -19.844 1.00 92.44 374 TRP A O 1
ATOM 3028 N N . THR A 1 375 ? 18.335 -1.245 -18.052 1.00 92.12 375 THR A N 1
ATOM 3029 C CA . THR A 1 375 ? 16.891 -1.484 -18.196 1.00 92.12 375 THR A CA 1
ATOM 3030 C C . THR A 1 375 ? 16.071 -0.199 -18.148 1.00 92.12 375 THR A C 1
ATOM 3032 O O . THR A 1 375 ? 15.022 -0.137 -18.771 1.00 92.12 375 THR A O 1
ATOM 3035 N N . MET A 1 376 ? 16.562 0.856 -17.494 1.00 93.19 376 MET A N 1
ATOM 3036 C CA . MET A 1 376 ? 15.906 2.164 -17.469 1.00 93.19 376 MET A CA 1
ATOM 3037 C C . MET A 1 376 ? 15.588 2.719 -18.862 1.00 93.19 376 MET A C 1
ATOM 3039 O O . MET A 1 376 ? 14.551 3.352 -19.040 1.00 93.19 376 MET A O 1
ATOM 3043 N N . ILE A 1 377 ? 16.466 2.478 -19.839 1.00 94.50 377 ILE A N 1
ATOM 3044 C CA . ILE A 1 377 ? 16.294 2.949 -21.216 1.00 94.50 377 ILE A CA 1
ATOM 3045 C C . ILE A 1 377 ? 15.857 1.808 -22.130 1.00 94.50 377 ILE A C 1
ATOM 3047 O O . ILE A 1 377 ? 14.917 1.973 -22.904 1.00 94.50 377 ILE A O 1
ATOM 3051 N N . THR A 1 378 ? 16.494 0.638 -22.031 1.00 94.06 378 THR A N 1
ATOM 3052 C CA . THR A 1 378 ? 16.232 -0.463 -22.967 1.00 94.06 378 THR A CA 1
ATOM 3053 C C . THR A 1 378 ? 14.836 -1.053 -22.806 1.00 94.06 378 THR A C 1
ATOM 3055 O O . THR A 1 378 ? 14.211 -1.372 -23.812 1.00 94.06 378 THR A O 1
ATOM 3058 N N . PHE A 1 379 ? 14.304 -1.151 -21.581 1.00 93.88 379 PHE A N 1
ATOM 3059 C CA . PHE A 1 379 ? 12.964 -1.702 -21.363 1.00 93.88 379 PHE A CA 1
ATOM 3060 C C . PHE A 1 379 ? 11.869 -0.798 -21.959 1.00 93.88 379 PHE A C 1
ATOM 3062 O O . PHE A 1 379 ? 11.117 -1.285 -22.807 1.00 93.88 379 PHE A O 1
ATOM 3069 N N . PRO A 1 380 ? 11.799 0.513 -21.638 1.00 95.38 380 PRO A N 1
ATOM 3070 C CA . PRO A 1 380 ? 10.830 1.402 -22.277 1.00 95.38 380 PRO A CA 1
ATOM 3071 C C . PRO A 1 380 ? 11.010 1.537 -23.796 1.00 95.38 380 PRO A C 1
ATOM 3073 O O . PRO A 1 380 ? 10.022 1.670 -24.514 1.00 95.38 380 PRO A O 1
ATOM 3076 N N . PHE A 1 381 ? 12.247 1.470 -24.298 1.00 94.94 381 PHE A N 1
ATOM 3077 C CA . PHE A 1 381 ? 12.521 1.514 -25.735 1.00 94.94 381 PHE A CA 1
ATOM 3078 C C . PHE A 1 381 ? 11.990 0.275 -26.474 1.00 94.94 381 PHE A C 1
ATOM 3080 O O . PHE A 1 381 ? 11.315 0.410 -27.490 1.00 94.94 381 PHE A O 1
ATOM 3087 N N . LEU A 1 382 ? 12.240 -0.934 -25.961 1.00 94.56 382 LEU A N 1
ATOM 3088 C CA . LEU A 1 382 ? 11.721 -2.167 -26.570 1.00 94.56 382 LEU A CA 1
ATOM 3089 C C . LEU A 1 382 ? 10.194 -2.220 -26.520 1.00 94.56 382 LEU A C 1
ATOM 3091 O O . LEU A 1 382 ? 9.562 -2.610 -27.502 1.00 94.56 382 LEU A O 1
ATOM 3095 N N . PHE A 1 383 ? 9.603 -1.759 -25.415 1.00 95.12 383 PHE A N 1
ATOM 3096 C CA . PHE A 1 383 ? 8.159 -1.572 -25.323 1.00 95.12 383 PHE A CA 1
ATOM 3097 C C . PHE A 1 383 ? 7.648 -0.640 -26.431 1.00 95.12 383 PHE A C 1
ATOM 3099 O O . PHE A 1 383 ? 6.686 -0.969 -27.117 1.00 95.12 383 PHE A O 1
ATOM 3106 N N . ALA A 1 384 ? 8.315 0.492 -26.658 1.00 95.19 384 ALA A N 1
ATOM 3107 C CA . ALA A 1 384 ? 7.921 1.454 -27.679 1.00 95.19 384 ALA A CA 1
ATOM 3108 C C . ALA A 1 384 ? 8.017 0.910 -29.112 1.00 95.19 384 ALA A C 1
ATOM 3110 O O . ALA A 1 384 ? 7.208 1.281 -29.957 1.00 95.19 384 ALA A O 1
ATOM 3111 N N . VAL A 1 385 ? 8.969 0.020 -29.404 1.00 93.69 385 VAL A N 1
ATOM 3112 C CA . VAL A 1 385 ? 9.050 -0.659 -30.711 1.00 93.69 385 VAL A CA 1
ATOM 3113 C C . VAL A 1 385 ? 7.836 -1.574 -30.931 1.00 93.69 385 VAL A C 1
ATOM 3115 O O . VAL A 1 385 ? 7.330 -1.667 -32.047 1.00 93.69 385 VAL A O 1
ATOM 3118 N N . MET A 1 386 ? 7.334 -2.218 -29.871 1.00 93.75 386 MET A N 1
ATOM 3119 C CA . MET A 1 386 ? 6.128 -3.057 -29.927 1.00 93.75 386 MET A CA 1
ATOM 3120 C C . MET A 1 386 ? 4.834 -2.227 -29.957 1.00 93.75 386 MET A C 1
ATOM 3122 O O . MET A 1 386 ? 3.888 -2.585 -30.652 1.00 93.75 386 MET A O 1
ATOM 3126 N N . PHE A 1 387 ? 4.804 -1.113 -29.224 1.00 93.31 387 PHE A N 1
ATOM 3127 C CA . PHE A 1 387 ? 3.669 -0.201 -29.056 1.00 93.31 387 PHE A CA 1
ATOM 3128 C C . PHE A 1 387 ? 3.884 1.110 -29.840 1.00 93.31 387 PHE A C 1
ATOM 3130 O O . PHE A 1 387 ? 3.756 2.215 -29.309 1.00 93.31 387 PHE A O 1
ATOM 3137 N N . GLY A 1 388 ? 4.324 0.993 -31.094 1.00 88.12 388 GLY A N 1
ATOM 3138 C CA . GLY A 1 388 ? 4.753 2.127 -31.918 1.00 88.12 388 GLY A CA 1
ATOM 3139 C C . GLY A 1 388 ? 3.596 2.896 -32.554 1.00 88.12 388 GLY A C 1
ATOM 3140 O O . GLY A 1 388 ? 3.422 2.814 -33.764 1.00 88.12 388 GLY A O 1
ATOM 3141 N N . ASP A 1 389 ? 2.835 3.639 -31.748 1.00 94.00 389 ASP A N 1
ATOM 3142 C CA . ASP A 1 389 ? 1.797 4.584 -32.187 1.00 94.00 389 ASP A CA 1
ATOM 3143 C C . ASP A 1 389 ? 1.947 5.909 -31.429 1.00 94.00 389 ASP A C 1
ATOM 3145 O O . ASP A 1 389 ? 1.890 5.954 -30.194 1.00 94.00 389 ASP A O 1
ATOM 3149 N N . ALA A 1 390 ? 2.113 7.005 -32.171 1.00 93.06 390 ALA A N 1
ATOM 3150 C CA . ALA A 1 390 ? 2.343 8.317 -31.582 1.00 93.06 390 ALA A CA 1
ATOM 3151 C C . ALA A 1 390 ? 1.107 8.873 -30.850 1.00 93.06 390 ALA A C 1
ATOM 3153 O O . ALA A 1 390 ? 1.255 9.587 -29.856 1.00 93.06 390 ALA A O 1
ATOM 3154 N N . GLY A 1 391 ? -0.107 8.532 -31.296 1.00 93.88 391 GLY A N 1
ATOM 3155 C CA . GLY A 1 391 ? -1.358 8.976 -30.678 1.00 93.88 391 GLY A CA 1
ATOM 3156 C C . GLY A 1 391 ? -1.588 8.326 -29.314 1.00 93.88 391 GLY A C 1
ATOM 3157 O O . GLY A 1 391 ? -1.771 9.016 -28.306 1.00 93.88 391 GLY A O 1
ATOM 3158 N N . HIS A 1 392 ? -1.496 6.997 -29.255 1.00 93.50 392 HIS A N 1
ATOM 3159 C CA . HIS A 1 392 ? -1.631 6.250 -28.001 1.00 93.50 392 HIS A CA 1
ATOM 3160 C C . HIS A 1 392 ? -0.479 6.542 -27.025 1.00 93.50 392 HIS A C 1
ATOM 3162 O O . HIS A 1 392 ? -0.716 6.697 -25.823 1.00 93.50 392 HIS A O 1
ATOM 3168 N N . GLY A 1 393 ? 0.755 6.689 -27.525 1.00 94.88 393 GLY A N 1
ATOM 3169 C CA . GLY A 1 393 ? 1.908 7.093 -26.716 1.00 94.88 393 GLY A CA 1
ATOM 3170 C C . GLY A 1 393 ? 1.716 8.455 -26.039 1.00 94.88 393 GLY A C 1
ATOM 3171 O O . GLY A 1 393 ? 2.066 8.621 -24.868 1.00 94.88 393 GLY A O 1
ATOM 3172 N N . LEU A 1 394 ? 1.077 9.405 -26.731 1.00 95.56 394 LEU A N 1
ATOM 3173 C CA . LEU A 1 394 ? 0.748 10.733 -26.210 1.00 95.56 394 LEU A CA 1
ATOM 3174 C C . LEU A 1 394 ? -0.293 10.678 -25.080 1.00 95.56 394 LEU A C 1
ATOM 3176 O O . LEU A 1 394 ? -0.119 11.362 -24.069 1.00 95.56 394 LEU A O 1
ATOM 3180 N N . ILE A 1 395 ? -1.315 9.818 -25.178 1.00 95.62 395 ILE A N 1
ATOM 3181 C CA . ILE A 1 395 ? -2.255 9.582 -24.064 1.00 95.62 395 ILE A CA 1
ATOM 3182 C C . ILE A 1 395 ? -1.508 9.033 -22.844 1.00 95.62 395 ILE A C 1
ATOM 3184 O O . ILE A 1 395 ? -1.650 9.565 -21.741 1.00 95.62 395 ILE A O 1
ATOM 3188 N N . MET A 1 396 ? -0.685 7.994 -23.029 1.00 94.56 396 MET A N 1
ATOM 3189 C CA . MET A 1 396 ? 0.072 7.398 -21.923 1.00 94.56 396 MET A CA 1
ATOM 3190 C C . MET A 1 396 ? 1.024 8.401 -21.264 1.00 94.56 396 MET A C 1
ATOM 3192 O O . MET A 1 396 ? 1.137 8.429 -20.037 1.00 94.56 396 MET A O 1
ATOM 3196 N N . PHE A 1 397 ? 1.668 9.255 -22.064 1.00 95.62 397 PHE A N 1
ATOM 3197 C CA . PHE A 1 397 ? 2.525 10.326 -21.570 1.00 95.62 397 PHE A CA 1
ATOM 3198 C C . PHE A 1 397 ? 1.751 11.312 -20.684 1.00 95.62 397 PHE A C 1
ATOM 3200 O O . PHE A 1 397 ? 2.199 11.605 -19.575 1.00 95.62 397 PHE A O 1
ATOM 3207 N N . PHE A 1 398 ? 0.573 11.779 -21.114 1.00 95.69 398 PHE A N 1
ATOM 3208 C CA . PHE A 1 398 ? -0.231 12.710 -20.315 1.00 95.69 398 PHE A CA 1
ATOM 3209 C C . PHE A 1 398 ? -0.773 12.087 -19.026 1.00 95.69 398 PHE A C 1
ATOM 3211 O O . PHE A 1 398 ? -0.746 12.745 -17.985 1.00 95.69 398 PHE A O 1
ATOM 3218 N N . VAL A 1 399 ? -1.200 10.821 -19.055 1.00 93.12 399 VAL A N 1
ATOM 3219 C CA . VAL A 1 399 ? -1.635 10.103 -17.843 1.00 93.12 399 VAL A CA 1
ATOM 3220 C C . VAL A 1 399 ? -0.481 9.974 -16.844 1.00 93.12 399 VAL A C 1
ATOM 3222 O O . VAL A 1 399 ? -0.638 10.284 -15.662 1.00 93.12 399 VAL A O 1
ATOM 3225 N N . ALA A 1 400 ? 0.709 9.586 -17.309 1.00 93.12 400 ALA A N 1
ATOM 3226 C CA . ALA A 1 400 ? 1.885 9.484 -16.450 1.00 93.12 400 ALA A CA 1
ATOM 3227 C C . ALA A 1 400 ? 2.324 10.848 -15.891 1.00 93.12 400 ALA A C 1
ATOM 3229 O O . ALA A 1 400 ? 2.689 10.956 -14.717 1.00 93.12 400 ALA A O 1
ATOM 3230 N N . LEU A 1 401 ? 2.254 11.899 -16.712 1.00 94.12 401 LEU A N 1
ATOM 3231 C CA . LEU A 1 401 ? 2.564 13.267 -16.310 1.00 94.12 401 LEU A CA 1
ATOM 3232 C C . LEU A 1 401 ? 1.582 13.774 -15.242 1.00 94.12 401 LEU A C 1
ATOM 3234 O O . LEU A 1 401 ? 2.018 14.369 -14.256 1.00 94.12 401 LEU A O 1
ATOM 3238 N N . ALA A 1 402 ? 0.288 13.464 -15.364 1.00 92.06 402 ALA A N 1
ATOM 3239 C CA . ALA A 1 402 ? -0.710 13.784 -14.344 1.00 92.06 402 ALA A CA 1
ATOM 3240 C C . ALA A 1 402 ? -0.384 13.123 -12.990 1.00 92.06 402 ALA A C 1
ATOM 3242 O O . ALA A 1 402 ? -0.418 13.795 -11.957 1.00 92.06 402 ALA A O 1
ATOM 3243 N N . PHE A 1 403 ? 0.019 11.846 -12.976 1.00 90.25 403 PHE A N 1
ATOM 3244 C CA . PHE A 1 403 ? 0.426 11.168 -11.736 1.00 90.25 403 PHE A CA 1
ATOM 3245 C C . PHE A 1 403 ? 1.663 11.779 -11.073 1.00 90.25 403 PHE A C 1
ATOM 3247 O O . PHE A 1 403 ? 1.777 11.749 -9.848 1.00 90.25 403 PHE A O 1
ATOM 3254 N N . ILE A 1 404 ? 2.589 12.339 -11.853 1.00 90.19 404 ILE A N 1
ATOM 3255 C CA . ILE A 1 404 ? 3.785 12.999 -11.312 1.00 90.19 404 ILE A CA 1
ATOM 3256 C C . ILE A 1 404 ? 3.449 14.396 -10.778 1.00 90.19 404 ILE A C 1
ATOM 3258 O O . ILE A 1 404 ? 3.948 14.775 -9.722 1.00 90.19 404 ILE A O 1
ATOM 3262 N N . LEU A 1 405 ? 2.588 15.155 -11.463 1.00 90.38 405 LEU A N 1
ATOM 3263 C CA . LEU A 1 405 ? 2.203 16.502 -11.025 1.00 90.38 405 LEU A CA 1
ATOM 3264 C C . LEU A 1 405 ? 1.345 16.492 -9.751 1.00 90.38 405 LEU A C 1
ATOM 3266 O O . LEU A 1 405 ? 1.492 17.372 -8.903 1.00 90.38 405 LEU A O 1
ATOM 3270 N N . PHE A 1 406 ? 0.470 15.499 -9.584 1.00 87.56 406 PHE A N 1
ATOM 3271 C CA . PHE A 1 406 ? -0.462 15.417 -8.452 1.00 87.56 406 PHE A CA 1
ATOM 3272 C C . PHE A 1 406 ? 0.005 14.507 -7.306 1.00 87.56 406 PHE A C 1
ATOM 3274 O O . PHE A 1 406 ? -0.794 14.110 -6.457 1.00 87.56 406 PHE A O 1
ATOM 3281 N N . GLU A 1 407 ? 1.304 14.226 -7.223 1.00 83.31 407 GLU A N 1
ATOM 3282 C CA . GLU A 1 407 ? 1.883 13.250 -6.295 1.00 83.31 407 GLU A CA 1
ATOM 3283 C C . GLU A 1 407 ? 1.519 13.467 -4.814 1.00 83.31 407 GLU A C 1
ATOM 3285 O O . GLU A 1 407 ? 1.268 12.517 -4.081 1.00 83.31 407 GLU A O 1
ATOM 3290 N N . ASN A 1 408 ? 1.441 14.724 -4.368 1.00 76.94 408 ASN A N 1
ATOM 3291 C CA . ASN A 1 408 ? 1.148 15.050 -2.967 1.00 76.94 408 ASN A CA 1
ATOM 3292 C C . ASN A 1 408 ? -0.351 15.004 -2.624 1.00 76.94 408 ASN A C 1
ATOM 3294 O O . ASN A 1 408 ? -0.712 15.023 -1.449 1.00 76.94 408 ASN A O 1
ATOM 3298 N N . LYS A 1 409 ? -1.230 15.005 -3.635 1.00 75.25 409 LYS A N 1
ATOM 3299 C CA . LYS A 1 409 ? -2.691 15.057 -3.459 1.00 75.25 409 LYS A CA 1
ATOM 3300 C C . LYS A 1 409 ? -3.349 13.690 -3.629 1.00 75.25 409 LYS A C 1
ATOM 3302 O O . LYS A 1 409 ? -4.417 13.460 -3.072 1.00 75.25 409 LYS A O 1
ATOM 3307 N N . ILE A 1 410 ? -2.721 12.802 -4.393 1.00 73.50 410 ILE A N 1
ATOM 3308 C CA . ILE A 1 410 ? -3.262 11.489 -4.722 1.00 73.50 410 ILE A CA 1
ATOM 3309 C C . ILE A 1 410 ? -2.933 10.502 -3.597 1.00 73.50 410 ILE A C 1
ATOM 3311 O O . ILE A 1 410 ? -1.777 10.149 -3.373 1.00 73.50 410 ILE A O 1
ATOM 3315 N N . LYS A 1 411 ? -3.974 10.035 -2.907 1.00 68.69 411 LYS A N 1
ATOM 3316 C CA . LYS A 1 411 ? -3.935 8.821 -2.089 1.00 68.69 411 LYS A CA 1
ATOM 3317 C C . LYS A 1 411 ? -4.735 7.773 -2.838 1.00 68.69 411 LYS A C 1
ATOM 3319 O O . LYS A 1 411 ? -5.909 7.993 -3.116 1.00 68.69 411 LYS A O 1
ATOM 3324 N N . ILE A 1 412 ? -4.066 6.703 -3.234 1.00 73.50 412 ILE A N 1
ATOM 3325 C CA . ILE A 1 412 ? -4.694 5.582 -3.917 1.00 73.50 412 ILE A CA 1
ATOM 3326 C C . ILE A 1 412 ? -4.630 4.404 -2.962 1.00 73.50 412 ILE A C 1
ATOM 3328 O O . ILE A 1 412 ? -3.532 3.960 -2.626 1.00 73.50 412 ILE A O 1
ATOM 3332 N N . ASP A 1 413 ? -5.803 3.926 -2.564 1.00 69.56 413 ASP A N 1
ATOM 3333 C CA . ASP A 1 413 ? -5.950 2.755 -1.700 1.00 69.56 413 ASP A CA 1
ATOM 3334 C C . ASP A 1 413 ? -6.189 1.466 -2.525 1.00 69.56 413 ASP A C 1
ATOM 3336 O O . ASP A 1 413 ? -6.011 0.365 -2.014 1.00 69.56 413 ASP A O 1
ATOM 3340 N N . ASP A 1 414 ? -6.506 1.590 -3.822 1.00 85.12 414 ASP A N 1
ATOM 3341 C CA . ASP A 1 414 ? -6.708 0.456 -4.734 1.00 85.12 414 ASP A CA 1
ATOM 3342 C C . ASP A 1 414 ? -5.382 -0.182 -5.183 1.00 85.12 414 ASP A C 1
ATOM 3344 O O . ASP A 1 414 ? -4.474 0.508 -5.651 1.00 85.12 414 ASP A O 1
ATOM 3348 N N . GLU A 1 415 ? -5.293 -1.516 -5.166 1.00 86.38 415 GLU A N 1
ATOM 3349 C CA . GLU A 1 415 ? -4.078 -2.259 -5.550 1.00 86.38 415 GLU A CA 1
ATOM 3350 C C . GLU A 1 415 ? -3.656 -2.024 -7.012 1.00 86.38 415 GLU A C 1
ATOM 3352 O O . GLU A 1 415 ? -2.469 -1.854 -7.319 1.00 86.38 415 GLU A O 1
ATOM 3357 N N . ILE A 1 416 ? -4.632 -1.976 -7.928 1.00 88.50 416 ILE A N 1
ATOM 3358 C CA . ILE A 1 416 ? -4.389 -1.795 -9.367 1.00 88.50 416 ILE A CA 1
ATOM 3359 C C . ILE A 1 416 ? -3.832 -0.394 -9.629 1.00 88.50 416 ILE A C 1
ATOM 3361 O O . ILE A 1 416 ? -2.763 -0.234 -10.224 1.00 88.50 416 ILE A O 1
ATOM 3365 N N . MET A 1 417 ? -4.528 0.636 -9.144 1.00 85.69 417 MET A N 1
ATOM 3366 C CA . MET A 1 417 ? -4.083 2.018 -9.309 1.00 85.69 417 MET A CA 1
ATOM 3367 C C . MET A 1 417 ? -2.798 2.293 -8.516 1.00 85.69 417 MET A C 1
ATOM 3369 O O . MET A 1 417 ? -1.941 3.042 -8.985 1.00 85.69 417 MET A O 1
ATOM 3373 N N . GLY A 1 418 ? -2.609 1.646 -7.362 1.00 85.38 418 GLY A N 1
ATOM 3374 C CA . GLY A 1 418 ? -1.394 1.733 -6.555 1.00 85.38 418 GLY A CA 1
ATOM 3375 C C . GLY A 1 418 ? -0.176 1.185 -7.297 1.00 85.38 418 GLY A C 1
ATOM 3376 O O . GLY A 1 418 ? 0.900 1.786 -7.251 1.00 85.38 418 GLY A O 1
ATOM 3377 N N . SER A 1 419 ? -0.358 0.111 -8.069 1.00 87.12 419 SER A N 1
ATOM 3378 C CA . SER A 1 419 ? 0.679 -0.454 -8.939 1.00 87.12 419 SER A CA 1
ATOM 3379 C C . SER A 1 419 ? 1.047 0.498 -10.083 1.00 87.12 419 SER A C 1
ATOM 3381 O O . SER A 1 419 ? 2.232 0.760 -10.309 1.00 87.12 419 SER A O 1
ATOM 3383 N N . PHE A 1 420 ? 0.059 1.101 -10.757 1.00 87.19 420 PHE A N 1
ATOM 3384 C CA . PHE A 1 420 ? 0.315 2.105 -11.802 1.00 87.19 420 PHE A CA 1
ATOM 3385 C C . PHE A 1 420 ? 0.994 3.364 -11.254 1.00 87.19 420 PHE A C 1
ATOM 3387 O O . PHE A 1 420 ? 1.938 3.878 -11.859 1.00 87.19 420 PHE A O 1
ATOM 3394 N N . TYR A 1 421 ? 0.578 3.828 -10.076 1.00 88.38 421 TYR A N 1
ATOM 3395 C CA . TYR A 1 421 ? 1.194 4.964 -9.399 1.00 88.38 421 TYR A CA 1
ATOM 3396 C C . TYR A 1 421 ? 2.645 4.678 -8.999 1.00 88.38 421 TYR A C 1
ATOM 3398 O O . TYR A 1 421 ? 3.533 5.520 -9.200 1.00 88.38 421 TYR A O 1
ATOM 3406 N N . CYS A 1 422 ? 2.917 3.471 -8.492 1.00 86.56 422 CYS A N 1
ATOM 3407 C CA . CYS A 1 422 ? 4.276 2.994 -8.259 1.00 86.56 422 CYS A CA 1
ATOM 3408 C C . CYS A 1 422 ? 5.097 2.984 -9.551 1.00 86.56 422 CYS A C 1
ATOM 3410 O O . CYS A 1 422 ? 6.270 3.322 -9.490 1.00 86.56 422 CYS A O 1
ATOM 3412 N N . GLY A 1 423 ? 4.494 2.670 -10.702 1.00 89.62 423 GLY A N 1
ATOM 3413 C CA . GLY A 1 423 ? 5.123 2.609 -12.026 1.00 89.62 423 GLY A CA 1
ATOM 3414 C C . GLY A 1 423 ? 5.235 3.930 -12.805 1.00 89.62 423 GLY A C 1
ATOM 3415 O O . GLY A 1 423 ? 5.706 3.912 -13.942 1.00 89.62 423 GLY A O 1
ATOM 3416 N N . ARG A 1 424 ? 4.841 5.079 -12.236 1.00 91.94 424 ARG A N 1
ATOM 3417 C CA . ARG A 1 424 ? 4.649 6.349 -12.978 1.00 91.94 424 ARG A CA 1
ATOM 3418 C C . ARG A 1 424 ? 5.816 6.791 -13.872 1.00 91.94 424 ARG A C 1
ATOM 3420 O O . ARG A 1 424 ? 5.591 7.228 -14.997 1.00 91.94 424 ARG A O 1
ATOM 3427 N N . TYR A 1 425 ? 7.064 6.647 -13.420 1.00 92.94 425 TYR A N 1
ATOM 3428 C CA . TYR A 1 425 ? 8.229 7.052 -14.221 1.00 92.94 425 TYR A CA 1
ATOM 3429 C C . TYR A 1 425 ? 8.504 6.117 -15.405 1.00 92.94 425 TYR A C 1
ATOM 3431 O O . TYR A 1 425 ? 9.035 6.558 -16.421 1.00 92.94 425 TYR A O 1
ATOM 3439 N N . ILE A 1 426 ? 8.124 4.842 -15.291 1.00 94.19 426 ILE A N 1
ATOM 3440 C CA . ILE A 1 426 ? 8.257 3.867 -16.377 1.00 94.19 426 ILE A CA 1
ATOM 3441 C C . ILE A 1 426 ? 7.237 4.182 -17.460 1.00 94.19 426 ILE A C 1
ATOM 3443 O O . ILE A 1 426 ? 7.603 4.263 -18.626 1.00 94.19 426 ILE A O 1
ATOM 3447 N N . ILE A 1 427 ? 5.982 4.431 -17.073 1.00 94.25 427 ILE A N 1
ATOM 3448 C CA . ILE A 1 427 ? 4.908 4.787 -18.011 1.00 94.25 427 ILE A CA 1
ATOM 3449 C C . ILE A 1 427 ? 5.246 6.089 -18.743 1.00 94.25 427 ILE A C 1
ATOM 3451 O O . ILE A 1 427 ? 5.047 6.171 -19.952 1.00 94.25 427 ILE A O 1
ATOM 3455 N N . LEU A 1 428 ? 5.846 7.066 -18.052 1.00 95.12 428 LEU A N 1
ATOM 3456 C CA . LEU A 1 428 ? 6.314 8.299 -18.687 1.00 95.12 428 LEU A CA 1
ATOM 3457 C C . LEU A 1 428 ? 7.348 8.021 -19.786 1.00 95.12 428 LEU A C 1
ATOM 3459 O O . LEU A 1 428 ? 7.211 8.535 -20.895 1.00 95.12 428 LEU A O 1
ATOM 3463 N N . LEU A 1 429 ? 8.369 7.205 -19.498 1.00 95.44 429 LEU A N 1
ATOM 3464 C CA . LEU A 1 429 ? 9.390 6.856 -20.489 1.00 95.44 429 LEU A CA 1
ATOM 3465 C C . LEU A 1 429 ? 8.826 5.992 -21.623 1.00 95.44 429 LEU A C 1
ATOM 3467 O O . LEU A 1 429 ? 9.186 6.209 -22.775 1.00 95.44 429 LEU A O 1
ATOM 3471 N N . MET A 1 430 ? 7.922 5.057 -21.322 1.00 95.31 430 MET A N 1
ATOM 3472 C CA . MET A 1 430 ? 7.233 4.244 -22.330 1.00 95.31 430 MET A CA 1
ATOM 3473 C C . MET A 1 430 ? 6.403 5.113 -23.276 1.00 95.31 430 MET A C 1
ATOM 3475 O O . MET A 1 430 ? 6.478 4.924 -24.485 1.00 95.31 430 MET A O 1
ATOM 3479 N N . GLY A 1 431 ? 5.668 6.098 -22.749 1.00 96.06 431 GLY A N 1
ATOM 3480 C CA . GLY A 1 431 ? 4.926 7.068 -23.554 1.00 96.06 431 GLY A CA 1
ATOM 3481 C C . GLY A 1 431 ? 5.848 7.915 -24.432 1.00 96.06 431 GLY A C 1
ATOM 3482 O O . GLY A 1 431 ? 5.623 8.017 -25.632 1.00 96.06 431 GLY A O 1
ATOM 3483 N N . LEU A 1 432 ? 6.937 8.452 -23.870 1.00 96.06 432 LEU A N 1
ATOM 3484 C CA . LEU A 1 432 ? 7.896 9.275 -24.617 1.00 96.06 432 LEU A CA 1
ATOM 3485 C C . LEU A 1 432 ? 8.575 8.494 -25.751 1.00 96.06 432 LEU A C 1
ATOM 3487 O O . LEU A 1 432 ? 8.645 8.985 -26.879 1.00 96.06 432 LEU A O 1
ATOM 3491 N N . PHE A 1 433 ? 9.047 7.274 -25.485 1.00 96.50 433 PHE A N 1
ATOM 3492 C CA . PHE A 1 433 ? 9.637 6.448 -26.536 1.00 96.50 433 PHE A CA 1
ATOM 3493 C C . PHE A 1 433 ? 8.597 5.962 -27.546 1.00 96.50 433 PHE A C 1
ATOM 3495 O O . PHE A 1 433 ? 8.930 5.885 -28.721 1.00 96.50 433 PHE A O 1
ATOM 3502 N N . SER A 1 434 ? 7.356 5.684 -27.129 1.00 96.19 434 SER A N 1
ATOM 3503 C CA . SER A 1 434 ? 6.257 5.303 -28.032 1.00 96.19 434 SER A CA 1
ATOM 3504 C C . SER A 1 434 ? 5.895 6.437 -28.994 1.00 96.19 434 SER A C 1
ATOM 3506 O O . SER A 1 434 ? 5.679 6.191 -30.176 1.00 96.19 434 SER A O 1
ATOM 3508 N N . ILE A 1 435 ? 5.940 7.694 -28.537 1.00 95.44 435 ILE A N 1
ATOM 3509 C CA . ILE A 1 435 ? 5.812 8.864 -29.417 1.00 95.44 435 ILE A CA 1
ATOM 3510 C C . ILE A 1 435 ? 6.949 8.877 -30.446 1.00 95.44 435 ILE A C 1
ATOM 3512 O O . ILE A 1 435 ? 6.700 9.030 -31.640 1.00 95.44 435 ILE A O 1
ATOM 3516 N N . TYR A 1 436 ? 8.194 8.677 -30.001 1.00 94.88 436 TYR A N 1
ATOM 3517 C CA . TYR A 1 436 ? 9.352 8.630 -30.894 1.00 94.88 436 TYR A CA 1
ATOM 3518 C C . TYR A 1 436 ? 9.241 7.506 -31.939 1.00 94.88 436 TYR A C 1
ATOM 3520 O O . TYR A 1 436 ? 9.374 7.771 -33.133 1.00 94.88 436 TYR A O 1
ATOM 3528 N N . THR A 1 437 ? 8.962 6.267 -31.528 1.00 93.56 437 THR A N 1
ATOM 3529 C CA . THR A 1 437 ? 8.827 5.130 -32.454 1.00 93.56 437 THR A CA 1
ATOM 3530 C C . THR A 1 437 ? 7.586 5.245 -33.333 1.00 93.56 437 THR A C 1
ATOM 3532 O O . THR A 1 437 ? 7.650 4.880 -34.503 1.00 93.56 437 THR A O 1
ATOM 3535 N N . GLY A 1 438 ? 6.491 5.810 -32.821 1.00 93.38 438 GLY A N 1
ATOM 3536 C CA . GLY A 1 438 ? 5.291 6.124 -33.591 1.00 93.38 438 GLY A CA 1
ATOM 3537 C C . GLY A 1 438 ? 5.574 7.106 -34.725 1.00 93.38 438 GLY A C 1
ATOM 3538 O O . GLY A 1 438 ? 5.143 6.880 -35.853 1.00 93.38 438 GLY A O 1
ATOM 3539 N N . PHE A 1 439 ? 6.395 8.135 -34.485 1.00 92.25 439 PHE A N 1
ATOM 3540 C CA . PHE A 1 439 ? 6.856 9.016 -35.560 1.00 92.25 439 PHE A CA 1
ATOM 3541 C C . PHE A 1 439 ? 7.810 8.322 -36.545 1.00 92.25 439 PHE A C 1
ATOM 3543 O O . PHE A 1 439 ? 7.727 8.582 -37.742 1.00 92.25 439 PHE A O 1
ATOM 3550 N N . ILE A 1 440 ? 8.670 7.405 -36.086 1.00 93.06 440 ILE A N 1
ATOM 3551 C CA . ILE A 1 440 ? 9.520 6.594 -36.979 1.00 93.06 440 ILE A CA 1
ATOM 3552 C C . ILE A 1 440 ? 8.672 5.678 -37.875 1.00 93.06 440 ILE A C 1
ATOM 3554 O O . ILE A 1 440 ? 8.964 5.529 -39.060 1.00 93.06 440 ILE A O 1
ATOM 3558 N N . TYR A 1 441 ? 7.605 5.078 -37.350 1.00 91.81 441 TYR A N 1
ATOM 3559 C CA . TYR A 1 441 ? 6.650 4.312 -38.157 1.00 91.81 441 TYR A CA 1
ATOM 3560 C C . TYR A 1 441 ? 5.692 5.192 -38.958 1.00 91.81 441 TYR A C 1
ATOM 3562 O O . TYR A 1 441 ? 5.040 4.686 -39.869 1.00 91.81 441 TYR A O 1
ATOM 3570 N N . ASN A 1 442 ? 5.674 6.494 -38.668 1.00 91.88 442 ASN A N 1
ATOM 3571 C CA . ASN A 1 442 ? 4.745 7.468 -39.214 1.00 91.88 442 ASN A CA 1
ATOM 3572 C C . ASN A 1 442 ? 3.286 7.014 -39.047 1.00 91.88 442 ASN A C 1
ATOM 3574 O O . ASN A 1 442 ? 2.509 7.017 -40.001 1.00 91.88 442 ASN A O 1
ATOM 3578 N N . ASP A 1 443 ? 2.946 6.582 -37.829 1.00 90.44 443 ASP A N 1
ATOM 3579 C CA . ASP A 1 443 ? 1.616 6.102 -37.465 1.00 90.44 443 ASP A CA 1
ATOM 3580 C C . ASP A 1 443 ? 1.053 6.907 -36.284 1.00 90.44 443 ASP A C 1
ATOM 3582 O O . ASP A 1 443 ? 1.624 6.951 -35.187 1.00 90.44 443 ASP A O 1
ATOM 3586 N N . PHE A 1 444 ? -0.064 7.582 -36.539 1.00 91.88 444 PHE A N 1
ATOM 3587 C CA . PHE A 1 444 ? -0.836 8.360 -35.583 1.00 91.88 444 PHE A CA 1
ATOM 3588 C C . PHE A 1 444 ? -2.302 7.941 -35.692 1.00 91.88 444 PHE A C 1
ATOM 3590 O O . PHE A 1 444 ? -2.993 8.336 -36.634 1.00 91.88 444 PHE A O 1
ATOM 3597 N N . TYR A 1 445 ? -2.779 7.114 -34.756 1.00 90.75 445 TYR A N 1
ATOM 3598 C CA . TYR A 1 445 ? -4.124 6.522 -34.817 1.00 90.75 445 TYR A CA 1
ATOM 3599 C C . TYR A 1 445 ? -4.443 5.890 -36.185 1.00 90.75 445 TYR A C 1
ATOM 3601 O O . TYR A 1 445 ? -5.500 6.158 -36.763 1.00 90.75 445 TYR A O 1
ATOM 3609 N N . SER A 1 446 ? -3.539 5.069 -36.733 1.00 86.31 446 SER A N 1
ATOM 3610 C CA . SER A 1 446 ? -3.632 4.426 -38.061 1.00 86.31 446 SER A CA 1
ATOM 3611 C C . SER A 1 446 ? -3.543 5.373 -39.271 1.00 86.31 446 SER A C 1
ATOM 3613 O O . SER A 1 446 ? -3.783 4.972 -40.416 1.00 86.31 446 SER A O 1
ATOM 3615 N N . ARG A 1 447 ? -3.188 6.645 -39.056 1.00 87.75 447 ARG A N 1
ATOM 3616 C CA . ARG A 1 447 ? -2.999 7.656 -40.107 1.00 87.75 447 ARG A CA 1
ATOM 3617 C C . ARG A 1 447 ? -1.548 8.121 -40.153 1.00 87.75 447 ARG A C 1
ATOM 3619 O O . ARG A 1 447 ? -0.907 8.308 -39.128 1.00 87.75 447 ARG A O 1
ATOM 3626 N N . SER A 1 448 ? -1.050 8.351 -41.364 1.00 88.31 448 SER A N 1
ATOM 3627 C CA . SER A 1 448 ? 0.315 8.821 -41.607 1.00 88.31 448 SER A CA 1
ATOM 3628 C C . SER A 1 448 ? 0.350 10.332 -41.790 1.00 88.31 448 SER A C 1
ATOM 3630 O O . SER A 1 448 ? -0.537 10.901 -42.430 1.00 88.31 448 SER A O 1
ATOM 3632 N N . MET A 1 449 ? 1.391 10.983 -41.275 1.00 86.88 449 MET A N 1
ATOM 3633 C CA . MET A 1 449 ? 1.595 12.425 -41.397 1.00 86.88 449 MET A CA 1
ATOM 3634 C C . MET A 1 449 ? 2.565 12.744 -42.535 1.00 86.88 449 MET A C 1
ATOM 3636 O O . MET A 1 449 ? 3.684 12.235 -42.575 1.00 86.88 449 MET A O 1
ATOM 3640 N N . ASN A 1 450 ? 2.163 13.627 -43.450 1.00 87.31 450 ASN A N 1
ATOM 3641 C CA . ASN A 1 450 ? 3.030 14.113 -44.521 1.00 87.31 450 ASN A CA 1
ATOM 3642 C C . ASN A 1 450 ? 3.740 15.410 -44.102 1.00 87.31 450 ASN A C 1
ATOM 3644 O O . ASN A 1 450 ? 3.233 16.500 -44.351 1.00 87.31 450 ASN A O 1
ATOM 3648 N N . LEU A 1 451 ? 4.890 15.281 -43.433 1.00 83.81 451 LEU A N 1
ATOM 3649 C CA . LEU A 1 451 ? 5.650 16.417 -42.890 1.00 83.81 451 LEU A CA 1
ATOM 3650 C C . LEU A 1 451 ? 6.668 16.991 -43.890 1.00 83.81 451 LEU A C 1
ATOM 3652 O O . LEU A 1 451 ? 6.844 18.203 -43.943 1.00 83.81 451 LEU A O 1
ATOM 3656 N N . PHE A 1 452 ? 7.325 16.138 -44.686 1.00 84.31 452 PHE A N 1
ATOM 3657 C CA . PHE A 1 452 ? 8.428 16.538 -45.582 1.00 84.31 452 PHE A CA 1
ATOM 3658 C C . PHE A 1 452 ? 8.095 16.427 -47.081 1.00 84.31 452 PHE A C 1
ATOM 3660 O O . PHE A 1 452 ? 8.944 16.690 -47.935 1.00 84.31 452 PHE A O 1
ATOM 3667 N N . GLY A 1 453 ? 6.855 16.056 -47.414 1.00 83.50 453 GLY A N 1
ATOM 3668 C CA . GLY A 1 453 ? 6.471 15.665 -48.767 1.00 83.50 453 GLY A CA 1
ATOM 3669 C C . GLY A 1 453 ? 6.939 14.243 -49.083 1.00 83.50 453 GLY A C 1
ATOM 3670 O O . GLY A 1 453 ? 8.043 13.848 -48.716 1.00 83.50 453 GLY A O 1
ATOM 3671 N N . SER A 1 454 ? 6.111 13.470 -49.784 1.00 85.56 454 SER A N 1
ATOM 3672 C CA . SER A 1 454 ? 6.503 12.127 -50.222 1.00 85.56 454 SER A CA 1
ATOM 3673 C C . SER A 1 454 ? 7.633 12.183 -51.260 1.00 85.56 454 SER A C 1
ATOM 3675 O O . SER A 1 454 ? 7.770 13.171 -51.998 1.00 85.56 454 SER A O 1
ATOM 3677 N N . SER A 1 455 ? 8.436 11.120 -51.305 1.00 86.00 455 SER A N 1
ATOM 3678 C CA . SER A 1 455 ? 9.401 10.859 -52.382 1.00 86.00 455 SER A CA 1
ATOM 3679 C C . SER A 1 455 ? 8.782 10.054 -53.531 1.00 86.00 455 SER A C 1
ATOM 3681 O O . SER A 1 455 ? 9.431 9.827 -54.551 1.00 86.00 455 SER A O 1
ATOM 3683 N N . TRP A 1 456 ? 7.529 9.619 -53.382 1.00 86.19 456 TRP A N 1
ATOM 3684 C CA . TRP A 1 456 ? 6.770 8.940 -54.423 1.00 86.19 456 TRP A CA 1
ATOM 3685 C C . TRP A 1 456 ? 5.825 9.913 -55.120 1.00 86.19 456 TRP A C 1
ATOM 3687 O O . TRP A 1 456 ? 5.113 10.687 -54.477 1.00 86.19 456 TRP A O 1
ATOM 3697 N N . TYR A 1 457 ? 5.790 9.843 -56.446 1.00 85.00 457 TYR A N 1
ATOM 3698 C CA . TYR A 1 457 ? 4.878 10.610 -57.283 1.00 85.00 457 TYR A CA 1
ATOM 3699 C C . TYR A 1 457 ? 4.108 9.693 -58.226 1.00 85.00 457 TYR A C 1
ATOM 3701 O O . TYR A 1 457 ? 4.530 8.581 -58.544 1.00 85.00 457 TYR A O 1
ATOM 3709 N N . ASN A 1 458 ? 2.952 10.172 -58.675 1.00 83.50 458 ASN A N 1
ATOM 3710 C CA . ASN A 1 458 ? 2.170 9.481 -59.684 1.00 83.50 458 ASN A CA 1
ATOM 3711 C C . ASN A 1 458 ? 2.800 9.725 -61.074 1.00 83.50 458 ASN A C 1
ATOM 3713 O O . ASN A 1 458 ? 2.824 10.876 -61.513 1.00 83.50 458 ASN A O 1
ATOM 3717 N N . PRO A 1 459 ? 3.301 8.691 -61.779 1.00 80.81 459 PRO A N 1
ATOM 3718 C CA . PRO A 1 459 ? 3.874 8.839 -63.114 1.00 80.81 459 PRO A CA 1
ATOM 3719 C C . PRO A 1 459 ? 2.803 8.917 -64.219 1.00 80.81 459 PRO A C 1
ATOM 3721 O O . PRO A 1 459 ? 3.129 9.200 -65.373 1.00 80.81 459 PRO A O 1
ATOM 3724 N N . TYR A 1 460 ? 1.530 8.651 -63.902 1.00 80.25 460 TYR A N 1
ATOM 3725 C CA . TYR A 1 460 ? 0.432 8.660 -64.867 1.00 80.25 460 TYR A CA 1
ATOM 3726 C C . TYR A 1 460 ? -0.145 10.072 -65.047 1.00 80.25 460 TYR A C 1
ATOM 3728 O O . TYR A 1 460 ? -0.380 10.797 -64.082 1.00 80.25 460 TYR A O 1
ATOM 3736 N N . LYS A 1 461 ? -0.395 10.468 -66.302 1.00 77.62 461 LYS A N 1
ATOM 3737 C CA . LYS A 1 461 ? -0.991 11.774 -66.635 1.00 77.62 461 LYS A CA 1
ATOM 3738 C C . LYS A 1 461 ? -2.448 11.835 -66.170 1.00 77.62 461 LYS A C 1
ATOM 3740 O O . LYS A 1 461 ? -3.209 10.903 -66.426 1.00 77.62 461 LYS A O 1
ATOM 3745 N N . SER A 1 462 ? -2.848 12.960 -65.576 1.00 73.31 462 SER A N 1
ATOM 3746 C CA . SER A 1 462 ? -4.213 13.205 -65.079 1.00 73.31 462 SER A CA 1
ATOM 3747 C C . SER A 1 462 ? -5.293 13.005 -66.146 1.00 73.31 462 SER A C 1
ATOM 3749 O O . SER A 1 462 ? -6.320 12.398 -65.866 1.00 73.31 462 SER A O 1
ATOM 3751 N N . SER A 1 463 ? -5.021 13.389 -67.396 1.00 70.75 463 SER A N 1
ATOM 3752 C CA . SER A 1 463 ? -5.953 13.209 -68.517 1.00 70.75 463 SER A CA 1
ATOM 3753 C C . SER A 1 463 ? -6.300 11.747 -68.821 1.00 70.75 463 SER A C 1
ATOM 3755 O O . SER A 1 463 ? -7.368 11.475 -69.355 1.00 70.75 463 SER A O 1
ATOM 3757 N N . LEU A 1 464 ? -5.419 10.799 -68.484 1.00 69.12 464 LEU A N 1
ATOM 3758 C CA . LEU A 1 464 ? -5.645 9.365 -68.688 1.00 69.12 464 LEU A CA 1
ATOM 3759 C C . LEU A 1 464 ? -6.508 8.765 -67.562 1.00 69.12 464 LEU A C 1
ATOM 3761 O O . LEU A 1 464 ? -7.224 7.799 -67.793 1.00 69.12 464 LEU A O 1
ATOM 3765 N N . LEU A 1 465 ? -6.477 9.377 -66.374 1.00 68.75 465 LEU A N 1
ATOM 3766 C CA . LEU A 1 465 ? -7.266 8.991 -65.199 1.00 68.75 465 LEU A CA 1
ATOM 3767 C C . LEU A 1 465 ? -8.683 9.593 -65.222 1.00 68.75 465 LEU A C 1
ATOM 3769 O O . LEU A 1 465 ? -9.604 9.028 -64.648 1.00 68.75 465 LEU A O 1
ATOM 3773 N N . GLU A 1 466 ? -8.878 10.728 -65.896 1.00 66.94 466 GLU A N 1
ATOM 3774 C CA . GLU A 1 466 ? -10.194 11.374 -66.045 1.00 66.94 466 GLU A CA 1
ATOM 3775 C C . GLU A 1 466 ? -11.084 10.705 -67.110 1.00 66.94 466 GLU A C 1
ATOM 3777 O O . GLU A 1 466 ? -12.304 10.844 -67.076 1.00 66.94 466 GLU A O 1
ATOM 3782 N N . LEU A 1 467 ? -10.489 9.957 -68.048 1.00 66.50 467 LEU A N 1
ATOM 3783 C CA . LEU A 1 467 ? -11.201 9.233 -69.112 1.00 66.50 467 LEU A CA 1
ATOM 3784 C C . LEU A 1 467 ? -11.763 7.874 -68.661 1.00 66.50 467 LEU A C 1
ATOM 3786 O O . LEU A 1 467 ? -12.503 7.238 -69.414 1.00 66.50 467 LEU A O 1
ATOM 3790 N N . THR A 1 468 ? -11.412 7.402 -67.463 1.00 61.34 468 THR A N 1
ATOM 3791 C CA . THR A 1 468 ? -11.889 6.118 -66.937 1.00 61.34 468 THR A CA 1
ATOM 3792 C C . THR A 1 468 ? -13.232 6.277 -66.212 1.00 61.34 468 THR A C 1
ATOM 3794 O O . THR A 1 468 ? -13.360 7.175 -65.380 1.00 61.34 468 THR A O 1
ATOM 3797 N N . PRO A 1 469 ? -14.243 5.429 -66.497 1.00 61.62 469 PRO A N 1
ATOM 3798 C CA . PRO A 1 469 ? -15.559 5.525 -65.869 1.00 61.62 469 PRO A CA 1
ATOM 3799 C C . PRO A 1 469 ? -15.469 5.285 -64.355 1.00 61.62 469 PRO A C 1
ATOM 3801 O O . PRO A 1 469 ? -14.782 4.369 -63.908 1.00 61.62 469 PRO A O 1
ATOM 3804 N N . VAL A 1 470 ? -16.201 6.098 -63.588 1.00 61.16 470 VAL A N 1
ATOM 3805 C CA . VAL A 1 470 ? -16.154 6.197 -62.112 1.00 61.16 470 VAL A CA 1
ATOM 3806 C C . VAL A 1 470 ? -16.500 4.877 -61.391 1.00 61.16 470 VAL A C 1
ATOM 3808 O O . VAL A 1 470 ? -16.137 4.703 -60.232 1.00 61.16 470 VAL A O 1
ATOM 3811 N N . ASP A 1 471 ? -17.125 3.921 -62.084 1.00 57.62 471 ASP A N 1
ATOM 3812 C CA . ASP A 1 471 ? -17.647 2.677 -61.500 1.00 57.62 471 ASP A CA 1
ATOM 3813 C C . ASP A 1 471 ? -16.682 1.471 -61.559 1.00 57.62 471 ASP A C 1
ATOM 3815 O O . ASP A 1 471 ? -17.012 0.406 -61.037 1.00 57.62 471 ASP A O 1
ATOM 3819 N N . MET A 1 472 ? -15.494 1.594 -62.172 1.00 60.44 472 MET A N 1
ATOM 3820 C CA . MET A 1 472 ? -14.495 0.510 -62.205 1.00 60.44 472 MET A CA 1
ATOM 3821 C C . MET A 1 472 ? -13.282 0.815 -61.318 1.00 60.44 472 MET A C 1
ATOM 3823 O O . MET A 1 472 ? -12.511 1.736 -61.580 1.00 60.44 472 MET A O 1
ATOM 3827 N N . GLN A 1 473 ? -13.094 -0.001 -60.280 1.00 59.38 473 GLN A N 1
ATOM 3828 C CA . GLN A 1 473 ? -11.939 0.047 -59.386 1.00 59.38 473 GLN A CA 1
ATOM 3829 C C . GLN A 1 473 ? -10.766 -0.701 -60.048 1.00 59.38 473 GLN A C 1
ATOM 3831 O O . GLN A 1 473 ? -10.833 -1.914 -60.238 1.00 59.38 473 GLN A O 1
ATOM 3836 N N . PHE A 1 474 ? -9.723 0.027 -60.458 1.00 67.00 474 PHE A N 1
ATOM 3837 C CA . PHE A 1 474 ? -8.502 -0.545 -61.034 1.00 67.00 474 PHE A CA 1
ATOM 3838 C C . PHE A 1 474 ? -7.330 -0.396 -60.063 1.00 67.00 474 PHE A C 1
ATOM 3840 O O . PHE A 1 474 ? -7.035 0.714 -59.614 1.00 67.00 474 PHE A O 1
ATOM 3847 N N . ASP A 1 475 ? -6.618 -1.493 -59.811 1.00 70.19 475 ASP A N 1
ATOM 3848 C CA . ASP A 1 475 ? -5.404 -1.473 -58.998 1.00 70.19 475 ASP A CA 1
ATOM 3849 C C . ASP A 1 475 ? -4.249 -0.890 -59.819 1.00 70.19 475 ASP A C 1
ATOM 3851 O O . ASP A 1 475 ? -3.793 -1.467 -60.812 1.00 70.19 475 ASP A O 1
ATOM 3855 N N . LEU A 1 476 ? -3.772 0.289 -59.418 1.00 76.94 476 LEU A N 1
ATOM 3856 C CA . LEU A 1 476 ? -2.649 0.954 -60.070 1.00 76.94 476 LEU A CA 1
ATOM 3857 C C . LEU A 1 476 ? -1.329 0.487 -59.447 1.00 76.94 476 LEU A C 1
ATOM 3859 O O . LEU A 1 476 ? -1.067 0.709 -58.264 1.00 76.94 476 LEU A O 1
ATOM 3863 N N . ILE A 1 477 ? -0.451 -0.104 -60.257 1.00 82.25 477 ILE A N 1
ATOM 3864 C CA . ILE A 1 477 ? 0.910 -0.444 -59.830 1.00 82.25 477 ILE A CA 1
ATOM 3865 C C . ILE A 1 477 ? 1.832 0.717 -60.185 1.00 82.25 477 ILE A C 1
ATOM 3867 O O . ILE A 1 477 ? 1.996 1.052 -61.352 1.00 82.25 477 ILE A O 1
ATOM 3871 N N . LEU A 1 478 ? 2.476 1.305 -59.180 1.00 83.06 478 LEU A N 1
ATOM 3872 C CA . LEU A 1 478 ? 3.487 2.344 -59.358 1.00 83.06 478 LEU A CA 1
ATOM 3873 C C . LEU A 1 478 ? 4.865 1.689 -59.566 1.00 83.06 478 LEU A C 1
ATOM 3875 O O . LEU A 1 478 ? 5.452 1.197 -58.597 1.00 83.06 478 LEU A O 1
ATOM 3879 N N . PRO A 1 479 ? 5.419 1.646 -60.796 1.00 83.12 479 PRO A N 1
ATOM 3880 C CA . PRO A 1 479 ? 6.735 1.062 -61.015 1.00 83.12 479 PRO A CA 1
ATOM 3881 C C . PRO A 1 479 ? 7.815 1.928 -60.342 1.00 83.12 479 PRO A C 1
ATOM 3883 O O . PRO A 1 479 ? 7.929 3.116 -60.656 1.00 83.12 479 PRO A O 1
ATOM 3886 N N . PRO A 1 480 ? 8.682 1.361 -59.481 1.00 82.94 480 PRO A N 1
ATOM 3887 C CA . PRO A 1 480 ? 9.675 2.128 -58.720 1.00 82.94 480 PRO A CA 1
ATOM 3888 C C . PRO A 1 480 ? 10.724 2.820 -59.602 1.00 82.94 480 PRO A C 1
ATOM 3890 O O . PRO A 1 480 ? 11.429 3.710 -59.147 1.00 82.94 480 PRO A O 1
ATOM 3893 N N . GLN A 1 481 ? 10.852 2.428 -60.871 1.00 82.56 481 GLN A N 1
ATOM 3894 C CA . GLN A 1 481 ? 11.758 3.078 -61.820 1.00 82.56 481 GLN A CA 1
ATOM 3895 C C . GLN A 1 481 ? 11.301 4.491 -62.197 1.00 82.56 481 GLN A C 1
ATOM 3897 O O . GLN A 1 481 ? 12.155 5.339 -62.434 1.00 82.56 481 GLN A O 1
ATOM 3902 N N . TYR A 1 482 ? 9.984 4.720 -62.232 1.00 80.44 482 TYR A N 1
ATOM 3903 C CA . TYR A 1 482 ? 9.373 5.967 -62.694 1.00 80.44 482 TYR A CA 1
ATOM 3904 C C . TYR A 1 482 ? 8.560 6.682 -61.618 1.00 80.44 482 TYR A C 1
ATOM 3906 O O . TYR A 1 482 ? 8.265 7.846 -61.797 1.00 80.44 482 TYR A O 1
ATOM 3914 N N . ALA A 1 483 ? 8.144 6.008 -60.545 1.00 80.31 483 ALA A N 1
ATOM 3915 C CA . ALA A 1 483 ? 7.321 6.611 -59.494 1.00 80.31 483 ALA A CA 1
ATOM 3916 C C . ALA A 1 483 ? 8.135 7.092 -58.283 1.00 80.31 483 ALA A C 1
ATOM 3918 O O . ALA A 1 483 ? 7.638 7.879 -57.483 1.00 80.31 483 ALA A O 1
ATOM 3919 N N . TYR A 1 484 ? 9.367 6.602 -58.121 1.00 84.50 484 TYR A N 1
ATOM 3920 C CA . TYR A 1 484 ? 10.245 6.988 -57.021 1.00 84.50 484 TYR A CA 1
ATOM 3921 C C . TYR A 1 484 ? 11.221 8.070 -57.479 1.00 84.50 484 TYR A C 1
ATOM 3923 O O . TYR A 1 484 ? 11.981 7.871 -58.432 1.00 84.50 484 TYR A O 1
ATOM 3931 N N . ASP A 1 485 ? 11.211 9.205 -56.786 1.00 81.62 485 ASP A N 1
ATOM 3932 C CA . ASP A 1 485 ? 12.127 10.310 -57.035 1.00 81.62 485 ASP A CA 1
ATOM 3933 C C . ASP A 1 485 ? 13.533 9.961 -56.521 1.00 81.62 485 ASP A C 1
ATOM 3935 O O . ASP A 1 485 ? 13.820 9.972 -55.320 1.00 81.62 485 ASP A O 1
ATOM 3939 N N . ARG A 1 486 ? 14.419 9.604 -57.456 1.00 78.19 486 ARG A N 1
ATOM 3940 C CA . ARG A 1 486 ? 15.800 9.217 -57.142 1.00 78.19 486 ARG A CA 1
ATOM 3941 C C . ARG A 1 486 ? 16.649 10.397 -56.686 1.00 78.19 486 ARG A C 1
ATOM 3943 O O . ARG A 1 486 ? 17.578 10.174 -55.914 1.00 78.19 486 ARG A O 1
ATOM 3950 N N . ASP A 1 487 ? 16.325 11.607 -57.133 1.00 79.62 487 ASP A N 1
ATOM 3951 C CA . ASP A 1 487 ? 17.109 12.808 -56.841 1.00 79.62 487 ASP A CA 1
ATOM 3952 C C . ASP A 1 487 ? 16.807 13.318 -55.427 1.00 79.62 487 ASP A C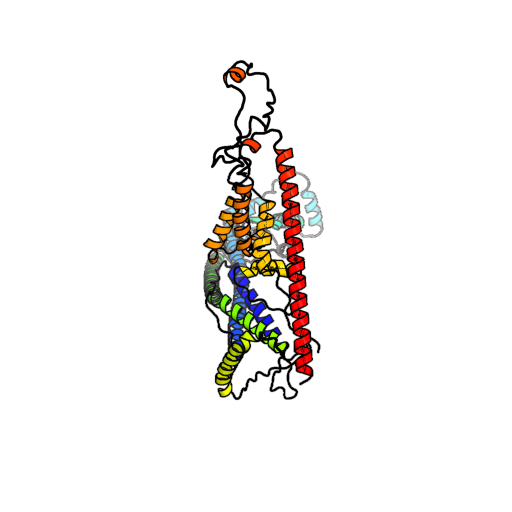 1
ATOM 3954 O O . ASP A 1 487 ? 17.699 13.786 -54.719 1.00 79.62 487 ASP A O 1
ATOM 3958 N N . LYS A 1 488 ? 15.555 13.157 -54.982 1.00 79.31 488 LYS A N 1
ATOM 3959 C CA . LYS A 1 488 ? 15.100 13.533 -53.635 1.00 79.31 488 LYS A CA 1
ATOM 3960 C C . LYS A 1 488 ? 15.484 12.514 -52.554 1.00 79.31 488 LYS A C 1
ATOM 3962 O O . LYS A 1 488 ? 15.638 12.887 -51.392 1.00 79.31 488 LYS A O 1
ATOM 3967 N N . GLY A 1 489 ? 15.687 11.248 -52.929 1.00 83.69 489 GLY A N 1
ATOM 3968 C CA . GLY A 1 489 ? 16.122 10.187 -52.017 1.00 83.69 489 GLY A CA 1
ATOM 3969 C C . GLY A 1 489 ? 15.025 9.697 -51.053 1.00 83.69 489 GLY A C 1
ATOM 3970 O O . GLY A 1 489 ? 13.848 10.030 -51.220 1.00 83.69 489 GLY A O 1
ATOM 3971 N N . PRO A 1 490 ? 15.372 8.847 -50.064 1.00 87.31 490 PRO A N 1
ATOM 3972 C CA . PRO A 1 490 ? 14.395 8.285 -49.133 1.00 87.31 490 PRO A CA 1
ATOM 3973 C C . PRO A 1 490 ? 13.805 9.363 -48.219 1.00 87.31 490 PRO A C 1
ATOM 3975 O O . PRO A 1 490 ? 14.431 10.391 -47.964 1.00 87.31 490 PRO A O 1
ATOM 3978 N N . TYR A 1 491 ? 12.607 9.102 -47.691 1.00 88.38 491 TYR A N 1
ATOM 3979 C CA . TYR A 1 491 ? 11.936 10.012 -46.766 1.00 88.38 491 TYR A CA 1
ATOM 3980 C C . TYR A 1 491 ? 12.834 10.338 -45.562 1.00 88.38 491 TYR A C 1
ATOM 3982 O O . TYR A 1 491 ? 13.423 9.446 -44.951 1.00 88.38 491 TYR A O 1
ATOM 3990 N N . VAL A 1 492 ? 12.943 11.629 -45.235 1.00 87.25 492 VAL A N 1
ATOM 3991 C CA . VAL A 1 492 ? 13.963 12.159 -44.311 1.00 87.25 492 VAL A CA 1
ATOM 3992 C C . VAL A 1 492 ? 13.835 11.585 -42.896 1.00 87.25 492 VAL A C 1
ATOM 3994 O O . VAL A 1 492 ? 14.841 11.390 -42.215 1.00 87.25 492 VAL A O 1
ATOM 3997 N N . PHE A 1 493 ? 12.611 11.311 -42.436 1.00 89.75 493 PHE A N 1
ATOM 3998 C CA . PHE A 1 493 ? 12.365 10.842 -41.076 1.00 89.75 493 PHE A CA 1
ATOM 3999 C C . PHE A 1 493 ? 11.188 9.870 -41.007 1.00 89.75 493 PHE A C 1
ATOM 4001 O O . PHE A 1 493 ? 10.038 10.269 -41.156 1.00 89.75 493 PHE A O 1
ATOM 4008 N N . GLY A 1 494 ? 11.482 8.600 -40.734 1.00 88.44 494 GLY A N 1
ATOM 4009 C CA . GLY A 1 494 ? 10.476 7.550 -40.604 1.00 88.44 494 GLY A CA 1
ATOM 4010 C C . GLY A 1 494 ? 10.004 6.973 -41.940 1.00 88.44 494 GLY A C 1
ATOM 4011 O O . GLY A 1 494 ? 10.733 6.983 -42.932 1.00 88.44 494 GLY A O 1
ATOM 4012 N N . LEU A 1 495 ? 8.793 6.420 -41.952 1.00 90.38 495 LEU A N 1
ATOM 4013 C CA . LEU A 1 495 ? 8.195 5.783 -43.125 1.00 90.38 495 LEU A CA 1
ATOM 4014 C C . LEU A 1 495 ? 7.495 6.812 -44.028 1.00 90.38 495 LEU A C 1
ATOM 4016 O O . LEU A 1 495 ? 6.778 7.693 -43.547 1.00 90.38 495 LEU A O 1
ATOM 4020 N N . ASP A 1 496 ? 7.666 6.679 -45.346 1.00 90.31 496 ASP A N 1
ATOM 4021 C CA . ASP A 1 496 ? 6.988 7.550 -46.313 1.00 90.31 496 ASP A CA 1
ATOM 4022 C C . ASP A 1 496 ? 5.451 7.404 -46.192 1.00 90.31 496 ASP A C 1
ATOM 4024 O O . ASP A 1 496 ? 4.952 6.271 -46.221 1.00 90.31 496 ASP A O 1
ATOM 4028 N N . PRO A 1 497 ? 4.686 8.510 -46.080 1.00 89.44 497 PRO A N 1
ATOM 4029 C CA . PRO A 1 497 ? 3.226 8.483 -45.960 1.00 89.44 497 PRO A CA 1
ATOM 4030 C C . PRO A 1 497 ? 2.500 7.710 -47.065 1.00 89.44 497 PRO A C 1
ATOM 4032 O O . PRO A 1 497 ? 1.414 7.179 -46.826 1.00 89.44 497 PRO A O 1
ATOM 4035 N N . VAL A 1 498 ? 3.077 7.632 -48.271 1.00 87.88 498 VAL A N 1
ATOM 4036 C CA . VAL A 1 498 ? 2.448 6.946 -49.414 1.00 87.88 498 VAL A CA 1
ATOM 4037 C C . VAL A 1 498 ? 2.227 5.460 -49.138 1.00 87.88 498 VAL A C 1
ATOM 4039 O O . VAL A 1 498 ? 1.234 4.893 -49.591 1.00 87.88 498 VAL A O 1
ATOM 4042 N N . TRP A 1 499 ? 3.064 4.836 -48.308 1.00 88.00 499 TRP A N 1
ATOM 4043 C CA . TRP A 1 499 ? 2.886 3.436 -47.928 1.00 88.00 499 TRP A CA 1
ATOM 4044 C C . TRP A 1 499 ? 1.619 3.177 -47.117 1.00 88.00 499 TRP A C 1
ATOM 4046 O O . TRP A 1 499 ? 1.140 2.051 -47.129 1.00 88.00 499 TRP A O 1
ATOM 4056 N N . ASN A 1 500 ? 1.043 4.167 -46.432 1.00 87.88 500 ASN A N 1
ATOM 4057 C CA . ASN A 1 500 ? -0.223 3.947 -45.729 1.00 87.88 500 ASN A CA 1
ATOM 4058 C C . ASN A 1 500 ? -1.420 3.878 -46.695 1.00 87.88 500 ASN A C 1
ATOM 4060 O O . ASN A 1 500 ? -2.425 3.242 -46.383 1.00 87.88 500 ASN A O 1
ATOM 4064 N N . LEU A 1 501 ? -1.298 4.508 -47.870 1.00 85.75 501 LEU A N 1
ATOM 4065 C CA . LEU A 1 501 ? -2.301 4.478 -48.939 1.00 85.75 501 LEU A CA 1
ATOM 4066 C C . LEU A 1 501 ? -2.202 3.214 -49.803 1.00 85.75 501 LEU A C 1
ATOM 4068 O O . LEU A 1 501 ? -3.172 2.842 -50.454 1.00 85.75 501 LEU A O 1
ATOM 4072 N N . ALA A 1 502 ? -1.035 2.571 -49.833 1.00 86.94 502 ALA A N 1
ATOM 4073 C CA . ALA A 1 502 ? -0.776 1.428 -50.694 1.00 86.94 502 ALA A CA 1
ATOM 4074 C C . ALA A 1 502 ? -1.436 0.137 -50.177 1.00 86.94 502 ALA A C 1
ATOM 4076 O O . ALA A 1 502 ? -1.379 -0.183 -48.987 1.00 86.94 502 ALA A O 1
ATOM 4077 N N . GLU A 1 503 ? -1.975 -0.678 -51.084 1.00 86.31 503 GLU A N 1
ATOM 4078 C CA . GLU A 1 503 ? -2.540 -1.989 -50.731 1.00 86.31 503 GLU A CA 1
ATOM 4079 C C . GLU A 1 503 ? -1.459 -2.991 -50.299 1.00 86.31 503 GLU A C 1
ATOM 4081 O O . GLU A 1 503 ? -1.639 -3.776 -49.367 1.00 86.31 503 GLU A O 1
ATOM 4086 N N . ASN A 1 504 ? -0.271 -2.907 -50.907 1.00 89.25 504 ASN A N 1
ATOM 4087 C CA . ASN A 1 504 ? 0.872 -3.775 -50.607 1.00 89.25 504 ASN A CA 1
ATOM 4088 C C . ASN A 1 504 ? 1.680 -3.348 -49.361 1.00 89.25 504 ASN A C 1
ATOM 4090 O O . ASN A 1 504 ? 2.779 -3.865 -49.124 1.00 89.25 504 ASN A O 1
ATOM 4094 N N . ARG A 1 505 ? 1.142 -2.447 -48.525 1.00 88.88 505 ARG A N 1
ATOM 4095 C CA . ARG A 1 505 ? 1.814 -1.920 -47.323 1.00 88.88 505 ARG A CA 1
ATOM 4096 C C . ARG A 1 505 ? 2.277 -2.995 -46.350 1.00 88.88 505 ARG A C 1
ATOM 4098 O O . ARG A 1 505 ? 3.343 -2.869 -45.749 1.00 88.88 505 ARG A O 1
ATOM 4105 N N . LEU A 1 506 ? 1.494 -4.062 -46.190 1.00 89.44 506 LEU A N 1
ATOM 4106 C CA . LEU A 1 506 ? 1.783 -5.133 -45.234 1.00 89.44 506 LEU A CA 1
ATOM 4107 C C . LEU A 1 506 ? 3.043 -5.902 -45.634 1.00 89.44 506 LEU A C 1
ATOM 4109 O O . LEU A 1 506 ? 3.887 -6.177 -44.787 1.00 89.44 506 LEU A O 1
ATOM 4113 N N . THR A 1 507 ? 3.226 -6.182 -46.924 1.00 91.50 507 THR A N 1
ATOM 4114 C CA . THR A 1 507 ? 4.408 -6.894 -47.427 1.00 91.50 507 THR A CA 1
ATOM 4115 C C . THR A 1 507 ? 5.690 -6.105 -47.160 1.00 91.50 507 THR A C 1
ATOM 4117 O O . THR A 1 507 ? 6.688 -6.669 -46.707 1.00 91.50 507 THR A O 1
ATOM 4120 N N . PHE A 1 508 ? 5.658 -4.785 -47.377 1.00 90.50 508 PHE A N 1
ATOM 4121 C CA . PHE A 1 508 ? 6.798 -3.907 -47.111 1.00 90.50 508 PHE A CA 1
ATOM 4122 C C . PHE A 1 508 ? 7.063 -3.735 -45.606 1.00 90.50 508 PHE A C 1
ATOM 4124 O O . PHE A 1 508 ? 8.169 -4.003 -45.127 1.00 90.50 508 PHE A O 1
ATOM 4131 N N . THR A 1 509 ? 6.042 -3.338 -44.843 1.00 90.44 509 THR A N 1
ATOM 4132 C CA . THR A 1 509 ? 6.179 -3.034 -43.409 1.00 90.44 509 THR A CA 1
ATOM 4133 C C . THR A 1 509 ? 6.525 -4.265 -42.573 1.00 90.44 509 THR A C 1
ATOM 4135 O O . THR A 1 509 ? 7.347 -4.153 -41.664 1.00 90.44 509 THR A O 1
ATOM 4138 N N . ASN A 1 510 ? 5.996 -5.449 -42.898 1.00 92.00 510 ASN A N 1
ATOM 4139 C CA . ASN A 1 510 ? 6.352 -6.689 -42.202 1.00 92.00 510 ASN A CA 1
ATOM 4140 C C . ASN A 1 510 ? 7.817 -7.069 -42.440 1.00 92.00 510 ASN A C 1
ATOM 4142 O O . ASN A 1 510 ? 8.523 -7.412 -41.492 1.00 92.00 510 ASN A O 1
ATOM 4146 N N . SER A 1 511 ? 8.302 -6.951 -43.682 1.00 94.12 511 SER A N 1
ATOM 4147 C CA . SER A 1 511 ? 9.708 -7.216 -44.015 1.00 94.12 511 SER A CA 1
ATOM 4148 C C . SER A 1 511 ? 10.653 -6.264 -43.273 1.00 94.12 511 SER A C 1
ATOM 4150 O O . SER A 1 511 ? 11.653 -6.698 -42.697 1.00 94.12 511 SER A O 1
ATOM 4152 N N . MET A 1 512 ? 10.302 -4.974 -43.207 1.00 91.94 512 MET A N 1
ATOM 4153 C CA . MET A 1 512 ? 11.046 -3.970 -42.442 1.00 91.94 512 MET A CA 1
ATOM 4154 C C . MET A 1 512 ? 11.062 -4.292 -40.941 1.00 91.94 512 MET A C 1
ATOM 4156 O O . MET A 1 512 ? 12.135 -4.348 -40.338 1.00 91.94 512 MET A O 1
ATOM 4160 N N . LYS A 1 513 ? 9.890 -4.535 -40.339 1.00 91.81 513 LYS A N 1
ATOM 4161 C CA . LYS A 1 513 ? 9.753 -4.806 -38.900 1.00 91.81 513 LYS A CA 1
ATOM 4162 C C . LYS A 1 513 ? 10.491 -6.079 -38.486 1.00 91.81 513 LYS A C 1
ATOM 4164 O O . LYS A 1 513 ? 11.202 -6.051 -37.487 1.00 91.81 513 LYS A O 1
ATOM 4169 N N . MET A 1 514 ? 10.408 -7.147 -39.283 1.00 93.88 514 MET A N 1
ATOM 4170 C CA . MET A 1 514 ? 11.125 -8.401 -39.025 1.00 93.88 514 MET A CA 1
ATOM 4171 C C . MET A 1 514 ? 12.647 -8.208 -39.039 1.00 93.88 514 MET A C 1
ATOM 4173 O O . MET A 1 514 ? 13.354 -8.702 -38.161 1.00 93.88 514 MET A O 1
ATOM 4177 N N . LYS A 1 515 ? 13.179 -7.465 -40.018 1.00 95.62 515 LYS A N 1
ATOM 4178 C CA . LYS A 1 515 ? 14.622 -7.184 -40.075 1.00 95.62 515 LYS A CA 1
ATOM 4179 C C . LYS A 1 515 ? 15.066 -6.305 -38.904 1.00 95.62 515 LYS A C 1
ATOM 4181 O O . LYS A 1 515 ? 16.080 -6.604 -38.278 1.00 95.62 515 LYS A O 1
ATOM 4186 N N . ALA A 1 516 ? 14.291 -5.274 -38.563 1.00 92.56 516 ALA A N 1
ATOM 4187 C CA . ALA A 1 516 ? 14.582 -4.401 -37.428 1.00 92.56 516 ALA A CA 1
ATOM 4188 C C . ALA A 1 516 ? 14.572 -5.159 -36.087 1.00 92.56 516 ALA A C 1
ATOM 4190 O O . ALA A 1 516 ? 15.483 -4.973 -35.280 1.00 92.56 516 ALA A O 1
ATOM 4191 N N . SER A 1 517 ? 13.606 -6.060 -35.861 1.00 93.56 517 SER A N 1
ATOM 4192 C CA . SER A 1 517 ? 13.537 -6.850 -34.624 1.00 93.56 517 SER A CA 1
ATOM 4193 C C . SER A 1 517 ? 14.743 -7.773 -34.449 1.00 93.56 517 SER A C 1
ATOM 4195 O O . SER A 1 517 ? 15.258 -7.898 -33.340 1.00 93.56 517 SER A O 1
ATOM 4197 N N . ILE A 1 518 ? 15.236 -8.378 -35.537 1.00 95.75 518 ILE A N 1
ATOM 4198 C CA . ILE A 1 518 ? 16.445 -9.216 -35.500 1.00 95.75 518 ILE A CA 1
ATOM 4199 C C . ILE A 1 518 ? 17.670 -8.370 -35.130 1.00 95.75 518 ILE A C 1
ATOM 4201 O O . ILE A 1 518 ? 18.448 -8.766 -34.263 1.00 95.75 518 ILE A O 1
ATOM 4205 N N . VAL A 1 519 ? 17.826 -7.187 -35.735 1.00 96.06 519 VAL A N 1
ATOM 4206 C CA . VAL A 1 519 ? 18.954 -6.285 -35.449 1.00 96.06 519 VAL A CA 1
ATOM 4207 C C . VAL A 1 519 ? 18.947 -5.840 -33.985 1.00 96.06 519 VAL A C 1
ATOM 4209 O O . VAL A 1 519 ? 19.970 -5.962 -33.310 1.00 96.06 519 VAL A O 1
ATOM 4212 N N . PHE A 1 520 ? 17.803 -5.391 -33.459 1.00 94.38 520 PHE A N 1
ATOM 4213 C CA . PHE A 1 520 ? 17.699 -5.003 -32.049 1.00 94.38 520 PHE A CA 1
ATOM 4214 C C . PHE A 1 520 ? 17.962 -6.177 -31.100 1.00 94.38 520 PHE A C 1
ATOM 4216 O O . PHE A 1 520 ? 18.677 -6.004 -30.113 1.00 94.38 520 PHE A O 1
ATOM 4223 N N . GLY A 1 521 ? 17.459 -7.373 -31.423 1.00 94.88 521 GLY A N 1
ATOM 4224 C CA . GLY A 1 521 ? 17.703 -8.579 -30.631 1.00 94.88 521 GLY A CA 1
ATOM 4225 C C . GLY A 1 521 ? 19.188 -8.939 -30.545 1.00 94.88 521 GLY A C 1
ATOM 4226 O O . GLY A 1 521 ? 19.706 -9.158 -29.450 1.00 94.88 521 GLY A O 1
ATOM 4227 N N . ILE A 1 522 ? 19.904 -8.928 -31.675 1.00 96.75 522 ILE A N 1
ATOM 4228 C CA . ILE A 1 522 ? 21.344 -9.231 -31.713 1.00 96.75 522 ILE A CA 1
ATOM 4229 C C . ILE A 1 522 ? 22.143 -8.179 -30.935 1.00 96.75 522 ILE A C 1
ATOM 4231 O O . ILE A 1 522 ? 23.012 -8.538 -30.139 1.00 96.75 522 ILE A O 1
ATOM 4235 N N . ILE A 1 523 ? 21.842 -6.887 -31.102 1.00 95.56 523 ILE A N 1
ATOM 4236 C CA . ILE A 1 523 ? 22.526 -5.810 -30.367 1.00 95.56 523 ILE A CA 1
ATOM 4237 C C . ILE A 1 523 ? 22.303 -5.952 -28.853 1.00 95.56 523 ILE A C 1
ATOM 4239 O O . ILE A 1 523 ? 23.244 -5.833 -28.072 1.00 95.56 523 ILE A O 1
ATOM 4243 N N . GLN A 1 524 ? 21.080 -6.260 -28.417 1.00 94.44 524 GLN A N 1
ATOM 4244 C CA . GLN A 1 524 ? 20.776 -6.422 -26.995 1.00 94.44 524 GLN A CA 1
ATOM 4245 C C . GLN A 1 524 ? 21.467 -7.651 -26.384 1.00 94.44 524 GLN A C 1
ATOM 4247 O O . GLN A 1 524 ? 22.010 -7.567 -25.281 1.00 94.44 524 GLN A O 1
ATOM 4252 N N . MET A 1 525 ? 21.467 -8.787 -27.088 1.00 94.69 525 MET A N 1
ATOM 4253 C CA . MET A 1 525 ? 22.117 -10.012 -26.609 1.00 94.69 525 MET A CA 1
ATOM 4254 C C . MET A 1 525 ? 23.640 -9.866 -26.563 1.00 94.69 525 MET A C 1
ATOM 4256 O O . MET A 1 525 ? 24.259 -10.216 -25.558 1.00 94.69 525 MET A O 1
ATOM 4260 N N . THR A 1 526 ? 24.249 -9.299 -27.609 1.00 95.81 526 THR A N 1
ATOM 4261 C CA . THR A 1 526 ? 25.697 -9.031 -27.639 1.00 95.81 526 THR A CA 1
ATOM 4262 C C . THR A 1 526 ? 26.111 -8.074 -26.524 1.00 95.81 526 THR A C 1
ATOM 4264 O O . THR A 1 526 ? 27.114 -8.312 -25.852 1.00 95.81 526 THR A O 1
ATOM 4267 N N . PHE A 1 527 ? 25.295 -7.056 -26.243 1.00 94.12 527 PHE A N 1
ATOM 4268 C CA . PHE A 1 527 ? 25.505 -6.163 -25.110 1.00 94.12 527 PHE A CA 1
ATOM 4269 C C . PHE A 1 527 ? 25.491 -6.903 -23.757 1.00 94.12 527 PHE A C 1
ATOM 4271 O O . PHE A 1 527 ? 26.362 -6.675 -22.916 1.00 94.12 527 PHE A O 1
ATOM 4278 N N . GLY A 1 528 ? 24.565 -7.847 -23.560 1.00 92.56 528 GLY A N 1
ATOM 4279 C CA . GLY A 1 528 ? 24.526 -8.693 -22.362 1.00 92.56 528 GLY A CA 1
ATOM 4280 C C . GLY A 1 528 ? 25.788 -9.546 -22.174 1.00 92.56 528 GLY A C 1
ATOM 4281 O O . GLY A 1 528 ? 26.317 -9.637 -21.065 1.00 92.56 528 GLY A O 1
ATOM 4282 N N . VAL A 1 529 ? 26.327 -10.114 -23.258 1.00 93.94 529 VAL A N 1
ATOM 4283 C CA . VAL A 1 529 ? 27.586 -10.883 -23.222 1.00 93.94 529 VAL A CA 1
ATOM 4284 C C . VAL A 1 529 ? 28.774 -9.993 -22.835 1.00 93.94 529 VAL A C 1
ATOM 4286 O O . VAL A 1 529 ? 29.619 -10.409 -22.043 1.00 93.94 529 VAL A O 1
ATOM 4289 N N . ILE A 1 530 ? 28.816 -8.745 -23.313 1.00 93.31 530 ILE A N 1
ATOM 4290 C CA . ILE A 1 530 ? 29.858 -7.777 -22.929 1.00 93.31 530 ILE A CA 1
ATOM 4291 C C . ILE A 1 530 ? 29.806 -7.481 -21.422 1.00 93.31 530 ILE A C 1
ATOM 4293 O O . ILE A 1 530 ? 30.848 -7.447 -20.769 1.00 93.31 530 ILE A O 1
ATOM 4297 N N . LEU A 1 531 ? 28.612 -7.327 -20.837 1.00 90.81 531 LEU A N 1
ATOM 4298 C CA . LEU A 1 531 ? 28.474 -7.137 -19.387 1.00 90.81 531 LEU A CA 1
ATOM 4299 C C . LEU A 1 531 ? 28.958 -8.356 -18.590 1.00 90.81 531 LEU A C 1
ATOM 4301 O O . LEU A 1 531 ? 29.601 -8.198 -17.552 1.00 90.81 531 LEU A O 1
ATOM 4305 N N . SER A 1 532 ? 28.703 -9.568 -19.088 1.00 89.12 532 SER A N 1
ATOM 4306 C CA . SER A 1 532 ? 29.227 -10.797 -18.479 1.00 89.12 532 SER A CA 1
ATOM 4307 C C . SER A 1 532 ? 30.761 -10.812 -18.468 1.00 89.12 532 SER A C 1
ATOM 4309 O O . SER A 1 532 ? 31.369 -11.099 -17.433 1.00 89.12 532 SER A O 1
ATOM 4311 N N . LEU A 1 533 ? 31.395 -10.400 -19.572 1.00 90.38 533 LEU A N 1
ATOM 4312 C CA . LEU A 1 533 ? 32.850 -10.256 -19.654 1.00 90.38 533 LEU A CA 1
ATOM 4313 C C . LEU A 1 533 ? 33.381 -9.232 -18.638 1.00 90.38 533 LEU A C 1
ATOM 4315 O O . LEU A 1 533 ? 34.368 -9.503 -17.954 1.00 90.38 533 LEU A O 1
ATOM 4319 N N . MET A 1 534 ? 32.718 -8.081 -18.491 1.00 89.81 534 MET A N 1
ATOM 4320 C CA . MET A 1 534 ? 33.103 -7.067 -17.500 1.00 89.81 534 MET A CA 1
ATOM 4321 C C . MET A 1 534 ? 33.030 -7.600 -16.064 1.00 89.81 534 MET A C 1
ATOM 4323 O O . MET A 1 534 ? 33.920 -7.317 -15.260 1.00 89.81 534 MET A O 1
ATOM 4327 N N . ASN A 1 535 ? 32.006 -8.396 -15.745 1.00 89.88 535 ASN A N 1
ATOM 4328 C CA . ASN A 1 535 ? 31.876 -9.019 -14.430 1.00 89.88 535 ASN A CA 1
ATOM 4329 C C . ASN A 1 535 ? 33.013 -10.025 -14.173 1.00 89.88 535 ASN A C 1
ATOM 4331 O O . ASN A 1 535 ? 33.652 -9.988 -13.122 1.00 89.88 535 ASN A O 1
ATOM 4335 N N . TYR A 1 536 ? 33.334 -10.871 -15.159 1.00 87.81 536 TYR A N 1
ATOM 4336 C CA . TYR A 1 536 ? 34.443 -11.822 -15.049 1.00 87.81 536 TYR A CA 1
ATOM 4337 C C . TYR A 1 536 ? 35.791 -11.119 -14.842 1.00 87.81 536 TYR A C 1
ATOM 43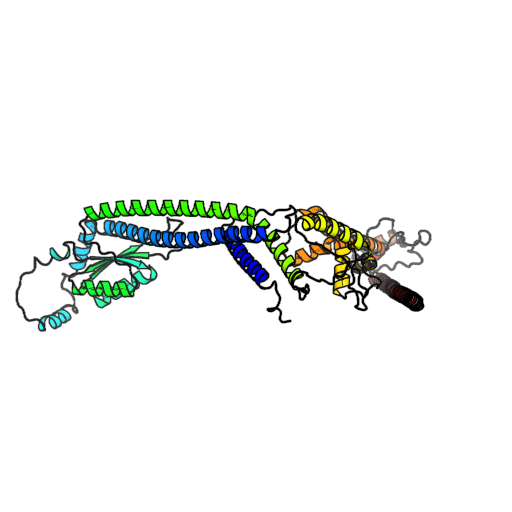39 O O . TYR A 1 536 ? 36.554 -11.491 -13.949 1.00 87.81 536 TYR A O 1
ATOM 4347 N N . LEU A 1 537 ? 36.068 -10.061 -15.614 1.00 88.06 537 LEU A N 1
ATOM 4348 C CA . LEU A 1 537 ? 37.285 -9.263 -15.460 1.00 88.06 537 LEU A CA 1
ATOM 4349 C C . LEU A 1 537 ? 37.379 -8.667 -14.051 1.00 88.06 537 LEU A C 1
ATOM 4351 O O . LEU A 1 537 ? 38.415 -8.797 -13.401 1.00 88.06 537 LEU A O 1
ATOM 4355 N N . PHE A 1 538 ? 36.288 -8.103 -13.532 1.00 86.00 538 PHE A N 1
ATOM 4356 C CA . PHE A 1 538 ? 36.252 -7.554 -12.178 1.00 86.00 538 PHE A CA 1
ATOM 4357 C C . PHE A 1 538 ? 36.544 -8.614 -11.105 1.00 86.00 538 PHE A C 1
ATOM 4359 O O . PHE A 1 538 ? 37.378 -8.390 -10.226 1.00 86.00 538 PHE A O 1
ATOM 4366 N N . VAL A 1 539 ? 35.918 -9.791 -11.198 1.00 80.38 539 VAL A N 1
ATOM 4367 C CA . VAL A 1 539 ? 36.145 -10.899 -10.255 1.00 80.38 539 VAL A CA 1
ATOM 4368 C C . VAL A 1 539 ? 37.572 -11.444 -10.357 1.00 80.38 539 VAL A C 1
ATOM 4370 O O . VAL A 1 539 ? 38.199 -11.700 -9.329 1.00 80.38 539 VAL A O 1
ATOM 4373 N N . SER A 1 540 ? 38.126 -11.580 -11.565 1.00 73.06 540 SER A N 1
ATOM 4374 C CA . SER A 1 540 ? 39.508 -12.045 -11.753 1.00 73.06 540 SER A CA 1
ATOM 4375 C C . SER A 1 540 ? 40.534 -11.078 -11.156 1.00 73.06 540 SER A C 1
ATOM 4377 O O . SER A 1 540 ? 41.455 -11.510 -10.463 1.00 73.06 540 SER A O 1
ATOM 4379 N N . VAL A 1 541 ? 40.338 -9.767 -11.336 1.00 70.19 541 VAL A N 1
ATOM 4380 C CA . VAL A 1 541 ? 41.201 -8.737 -10.748 1.00 70.19 541 VAL A CA 1
ATOM 4381 C C . VAL A 1 541 ? 41.077 -8.763 -9.226 1.00 70.19 541 VAL A C 1
ATOM 4383 O O . VAL A 1 541 ? 42.087 -8.700 -8.526 1.00 70.19 541 VAL A O 1
ATOM 4386 N N . LEU A 1 542 ? 39.862 -8.936 -8.698 1.00 60.91 542 LEU A N 1
ATOM 4387 C CA . LEU A 1 542 ? 39.628 -9.073 -7.262 1.00 60.91 542 LEU A CA 1
ATOM 4388 C C . LEU A 1 542 ? 40.360 -10.294 -6.676 1.00 60.91 542 LEU A C 1
ATOM 4390 O O . LEU A 1 542 ? 41.013 -10.170 -5.642 1.00 60.91 542 LEU A O 1
ATOM 4394 N N . LEU A 1 543 ? 40.294 -11.455 -7.336 1.00 63.09 543 LEU A N 1
ATOM 4395 C CA . LEU A 1 543 ? 40.993 -12.671 -6.905 1.00 63.09 543 LEU A CA 1
ATOM 4396 C C . LEU A 1 543 ? 42.513 -12.482 -6.884 1.00 63.09 543 LEU A C 1
ATOM 4398 O O . LEU A 1 543 ? 43.166 -12.886 -5.920 1.00 63.09 543 LEU A O 1
ATOM 4402 N N . VAL A 1 544 ? 43.071 -11.825 -7.905 1.00 59.91 544 VAL A N 1
ATOM 4403 C CA . VAL A 1 544 ? 44.504 -11.511 -7.958 1.00 59.91 544 VAL A CA 1
ATOM 4404 C C . VAL A 1 544 ? 44.894 -10.596 -6.793 1.00 59.91 544 VAL A C 1
ATOM 4406 O O . VAL A 1 544 ? 45.821 -10.927 -6.055 1.00 59.91 544 VAL A O 1
ATOM 4409 N N . VAL A 1 545 ? 44.152 -9.513 -6.542 1.00 58.81 545 VAL A N 1
ATOM 4410 C CA . VAL A 1 545 ? 44.430 -8.581 -5.430 1.00 58.81 545 VAL A CA 1
ATOM 4411 C C . VAL A 1 545 ? 44.335 -9.271 -4.062 1.00 58.81 545 VAL A C 1
ATOM 4413 O O . VAL A 1 545 ? 45.223 -9.097 -3.227 1.00 58.81 545 VAL A O 1
ATOM 4416 N N . ILE A 1 546 ? 43.319 -10.111 -3.839 1.00 59.31 546 ILE A N 1
ATOM 4417 C CA . ILE A 1 546 ? 43.162 -10.865 -2.583 1.00 59.31 546 ILE A CA 1
ATOM 4418 C C . ILE A 1 546 ? 44.314 -11.868 -2.391 1.00 59.31 546 ILE A C 1
ATOM 4420 O O . ILE A 1 546 ? 44.810 -12.034 -1.276 1.00 59.31 546 ILE A O 1
ATOM 4424 N N . SER A 1 547 ? 44.775 -12.521 -3.463 1.00 56.94 547 SER A N 1
ATOM 4425 C CA . SER A 1 547 ? 45.911 -13.453 -3.395 1.00 56.94 547 SER A CA 1
ATOM 4426 C C . SER A 1 547 ? 47.239 -12.760 -3.061 1.00 56.94 547 SER A C 1
ATOM 4428 O O . SER A 1 547 ? 48.080 -13.353 -2.385 1.00 56.94 547 SER A O 1
ATOM 4430 N N . PHE A 1 548 ? 47.407 -11.498 -3.474 1.00 51.38 548 PHE A N 1
ATOM 4431 C CA . PHE A 1 548 ? 48.565 -10.676 -3.125 1.00 51.38 548 PHE A CA 1
ATOM 4432 C C . PHE A 1 548 ? 48.525 -10.204 -1.666 1.00 51.38 548 PHE A C 1
ATOM 4434 O O . PHE A 1 548 ? 49.552 -10.261 -0.998 1.00 51.38 548 PHE A O 1
ATOM 4441 N N . GLN A 1 549 ? 47.356 -9.817 -1.140 1.00 53.19 549 GLN A N 1
ATOM 4442 C CA . GLN A 1 549 ? 47.227 -9.402 0.265 1.00 53.19 549 GLN A CA 1
ATOM 4443 C C . GLN A 1 549 ? 47.379 -10.548 1.274 1.00 53.19 549 GLN A C 1
ATOM 4445 O O . GLN A 1 549 ? 47.774 -10.292 2.398 1.00 53.19 549 GLN A O 1
ATOM 4450 N N . LYS A 1 550 ? 47.108 -11.806 0.897 1.00 52.69 550 LYS A N 1
ATOM 4451 C CA . LYS A 1 550 ? 47.361 -12.978 1.764 1.00 52.69 550 LYS A CA 1
ATOM 4452 C C . LYS A 1 550 ? 48.830 -13.423 1.820 1.00 52.69 550 LYS A C 1
ATOM 4454 O O . LYS A 1 550 ? 49.152 -14.305 2.611 1.00 52.69 550 LYS A O 1
ATOM 4459 N N . LYS A 1 551 ? 49.686 -12.905 0.932 1.00 48.16 551 LYS A N 1
ATOM 4460 C CA . LYS A 1 551 ? 51.122 -13.238 0.863 1.00 48.16 551 LYS A CA 1
ATOM 4461 C C . LYS A 1 551 ? 52.026 -12.204 1.549 1.00 48.16 551 LYS A C 1
ATOM 4463 O O . LYS A 1 551 ? 53.224 -12.463 1.648 1.00 48.16 551 LYS A O 1
ATOM 4468 N N . GLN A 1 552 ? 51.476 -11.071 1.982 1.00 37.69 552 GLN A N 1
ATOM 4469 C CA . GLN A 1 552 ? 52.105 -10.131 2.916 1.00 37.69 552 GLN A CA 1
ATOM 4470 C C . GLN A 1 552 ? 51.535 -10.375 4.308 1.00 37.69 552 GLN A C 1
ATOM 4472 O O . GLN A 1 552 ? 52.309 -10.205 5.273 1.00 37.69 552 GLN A O 1
#

Mean predicted aligned error: 14.84 Å

Radius of gyration: 46.22 Å; Cα contacts (8 Å, |Δi|>4): 450; chains: 1; bounding box: 134×48×114 Å

pLDDT: mean 80.33, std 15.73, range [28.73, 96.75]

InterPro domains:
  IPR002490 V-type ATPase, V0 complex, 116kDa subunit family [PF01496] (2-540)
  IPR002490 V-type ATPase, V0 complex, 116kDa subunit family [PTHR11629] (2-540)

Organism: NCBI:txid42155